Protein AF-0000000082580955 (afdb_homodimer)

Nearest PDB structures (foldseek):
  3d71-assembly1_A-2  TM=6.142E-01  e=6.926E-16  Bacillus subtilis
  3iao-assembly1_A-2  TM=6.178E-01  e=4.556E-16  Bacillus subtilis
  3q1m-assembly1_A  TM=5.881E-01  e=5.135E-16  Bacillus subtilis
  5xql-assembly1_A  TM=3.737E-01  e=2.585E-13  Pseudomonas aeruginosa
  5kax-assembly1_A  TM=7.038E-01  e=8.335E-06  Chlorobaculum tepidum TLS

Organism: NCBI:txid2716538

Radius of gyration: 32.15 Å; Cα contacts (8 Å, |Δi|>4): 919; chains: 2; bounding box: 66×90×71 Å

Foldseek 3Di:
DPFKDWLVRLCVVVVNDSVVVVVCCVLVQDNAPDADPPPRIGIHGPVCNVVVVVLCCCCVVVVQDSVLSSCVRPVVPCPPVNVVSVVVVVVVVVLVVLVVVLVVVVVVVQVVCVVVPDVPPQDWDKDKDWDAKFKWFKDFDFAWPVCCVVPDDLPDCVVVVSRDQNDQKKKFKAFLVQQDLVVLITTGGIIIGTHPDDDPPTDMDMDHTAMKIKTKDFDDSNVVSVSVVVSVVVCVVVVWAWDRMKMKMFGSDHPQDPDSRRTMIMIIIHTDDPPPDDD/DPFKDWLVRLCVVVVNDSVVVVVCCVLVQDNAPDADPPPRIGIHGPVCNVVVVVLCCCCVVVVQDSNLSSCCRVVVPCPPVNVVSVVVVVVVVVLVVLVVVLVVVLVVVQVVCVVVPDVPPQDWDKDKDWDAKFKWFKDFDFAWPVCCVVPDDLPDCVCVPSRDQNDQKKKFKAFLVQQDLVVLITTGGIIIGTHPDDDPPTDMDMDHTAMKIKTKDFDDSNVVSVSVVVSVVVCVVVVWAWDRMKMKMFGSDHPQDPDSRRTMIMIIIHTDDPPPDDD

Structure (mmCIF, N/CA/C/O backbone):
data_AF-0000000082580955-model_v1
#
loop_
_entity.id
_entity.type
_entity.pdbx_description
1 polymer 'MerR family transcriptional regulator'
#
loop_
_atom_site.group_PDB
_atom_site.id
_atom_site.type_symbol
_atom_site.label_atom_id
_atom_site.label_alt_id
_atom_site.label_comp_id
_atom_site.label_asym_id
_atom_site.label_entity_id
_atom_site.label_seq_id
_atom_site.pdbx_PDB_ins_code
_atom_site.Cartn_x
_atom_site.Cartn_y
_atom_site.Cartn_z
_atom_site.occupancy
_atom_site.B_iso_or_equiv
_atom_site.auth_seq_id
_atom_site.auth_comp_id
_atom_site.auth_asym_id
_atom_site.auth_atom_id
_atom_site.pdbx_PDB_model_num
ATOM 1 N N . MET A 1 1 ? 15.766 -35 -19.75 1 52.69 1 MET A N 1
ATOM 2 C CA . MET A 1 1 ? 15.836 -33.625 -19.219 1 52.69 1 MET A CA 1
ATOM 3 C C . MET A 1 1 ? 17.188 -33.375 -18.547 1 52.69 1 MET A C 1
ATOM 5 O O . MET A 1 1 ? 17.812 -34.312 -18.031 1 52.69 1 MET A O 1
ATOM 9 N N . LYS A 1 2 ? 17.891 -32.25 -18.953 1 64.5 2 LYS A N 1
ATOM 10 C CA . LYS A 1 2 ? 19.125 -31.844 -18.297 1 64.5 2 LYS A CA 1
ATOM 11 C C . LYS A 1 2 ? 18.969 -31.844 -16.781 1 64.5 2 LYS A C 1
ATOM 13 O O . LYS A 1 2 ? 17.953 -31.375 -16.25 1 64.5 2 LYS A O 1
ATOM 18 N N . ASP A 1 3 ? 19.844 -32.562 -16.109 1 77.88 3 ASP A N 1
ATOM 19 C CA . ASP A 1 3 ? 19.734 -32.844 -14.688 1 77.88 3 ASP A CA 1
ATOM 20 C C . ASP A 1 3 ? 20.141 -31.625 -13.852 1 77.88 3 ASP A C 1
ATOM 22 O O . ASP A 1 3 ? 19.609 -31.406 -12.766 1 77.88 3 ASP A O 1
ATOM 26 N N . LEU A 1 4 ? 21.016 -30.859 -14.516 1 89.5 4 LEU A N 1
ATOM 27 C CA . LEU A 1 4 ? 21.547 -29.75 -13.734 1 89.5 4 LEU A CA 1
ATOM 28 C C . LEU A 1 4 ? 21.578 -28.469 -14.562 1 89.5 4 LEU A C 1
ATOM 30 O O . LEU A 1 4 ? 21.875 -28.5 -15.758 1 89.5 4 LEU A O 1
ATOM 34 N N . TYR A 1 5 ? 21.297 -27.375 -14.016 1 93.5 5 TYR A N 1
ATOM 35 C CA . TYR A 1 5 ? 21.266 -26.062 -14.648 1 93.5 5 TYR A CA 1
ATOM 36 C C . TYR A 1 5 ? 22.172 -25.078 -13.898 1 93.5 5 TYR A C 1
ATOM 38 O O . TYR A 1 5 ? 22.156 -25.031 -12.664 1 93.5 5 TYR A O 1
ATOM 46 N N . THR A 1 6 ? 22.906 -24.297 -14.672 1 92.56 6 THR A N 1
ATOM 47 C CA . THR A 1 6 ? 23.734 -23.266 -14.047 1 92.56 6 THR A CA 1
ATOM 48 C C . THR A 1 6 ? 22.891 -22.047 -13.688 1 92.56 6 THR A C 1
ATOM 50 O O . THR A 1 6 ? 21.766 -21.906 -14.164 1 92.56 6 THR A O 1
ATOM 53 N N . THR A 1 7 ? 23.547 -21.172 -12.859 1 92.31 7 THR A N 1
ATOM 54 C CA . THR A 1 7 ? 22.875 -19.938 -12.477 1 92.31 7 THR A CA 1
ATOM 55 C C . THR A 1 7 ? 22.531 -19.109 -13.711 1 92.31 7 THR A C 1
ATOM 57 O O . THR A 1 7 ? 21.438 -18.531 -13.797 1 92.31 7 THR A O 1
ATOM 60 N N . GLY A 1 8 ? 23.406 -19.031 -14.656 1 92.38 8 GLY A N 1
ATOM 61 C CA . GLY A 1 8 ? 23.203 -18.281 -15.883 1 92.38 8 GLY A CA 1
ATOM 62 C C . GLY A 1 8 ? 22.062 -18.828 -16.719 1 92.38 8 GLY A C 1
ATOM 63 O O . GLY A 1 8 ? 21.25 -18.062 -17.266 1 92.38 8 GLY A O 1
ATOM 64 N N . GLU A 1 9 ? 22.031 -20.141 -16.812 1 92 9 GLU A N 1
ATOM 65 C CA . GLU A 1 9 ? 20.953 -20.781 -17.578 1 92 9 GLU A CA 1
ATOM 66 C C . GLU A 1 9 ? 19.594 -20.516 -16.953 1 92 9 GLU A C 1
ATOM 68 O O . GLU A 1 9 ? 18.625 -20.203 -17.641 1 92 9 GLU A O 1
ATOM 73 N N . ILE A 1 10 ? 19.547 -20.609 -15.656 1 91.75 10 ILE A N 1
ATOM 74 C CA . ILE A 1 10 ? 18.281 -20.359 -14.945 1 91.75 10 ILE A CA 1
ATOM 75 C C . ILE A 1 10 ? 17.859 -18.906 -15.133 1 91.75 10 ILE A C 1
ATOM 77 O O . ILE A 1 10 ? 16.688 -18.625 -15.383 1 91.75 10 ILE A O 1
ATOM 81 N N . SER A 1 11 ? 18.797 -18.031 -14.992 1 92.69 11 SER A N 1
ATOM 82 C CA . SER A 1 11 ? 18.531 -16.609 -15.172 1 92.69 11 SER A CA 1
ATOM 83 C C . SER A 1 11 ? 17.891 -16.328 -16.531 1 92.69 11 SER A C 1
ATOM 85 O O . SER A 1 11 ? 16.891 -15.609 -16.609 1 92.69 11 SER A O 1
ATOM 87 N N . LYS A 1 12 ? 18.359 -16.953 -17.484 1 90.81 12 LYS A N 1
ATOM 88 C CA . LYS A 1 12 ? 17.844 -16.766 -18.828 1 90.81 12 LYS A CA 1
ATOM 89 C C . LYS A 1 12 ? 16.469 -17.422 -19 1 90.81 12 LYS A C 1
ATOM 91 O O . LYS A 1 12 ? 15.547 -16.812 -19.531 1 90.81 12 LYS A O 1
ATOM 96 N N . LEU A 1 13 ? 16.359 -18.609 -18.5 1 87.75 13 LEU A N 1
ATOM 97 C CA . LEU A 1 13 ? 15.148 -19.406 -18.688 1 87.75 13 LEU A CA 1
ATOM 98 C C . LEU A 1 13 ? 13.977 -18.797 -17.922 1 87.75 13 LEU A C 1
ATOM 100 O O . LEU A 1 13 ? 12.844 -18.781 -18.422 1 87.75 13 LEU A O 1
ATOM 104 N N . MET A 1 14 ? 14.242 -18.297 -16.734 1 88.88 14 MET A N 1
ATOM 105 C CA . MET A 1 14 ? 13.156 -17.828 -15.867 1 88.88 14 MET A CA 1
ATOM 106 C C . MET A 1 14 ? 13.117 -16.312 -15.805 1 88.88 14 MET A C 1
ATOM 108 O O . MET A 1 14 ? 12.258 -15.734 -15.133 1 88.88 14 MET A O 1
ATOM 112 N N . ASN A 1 15 ? 14.031 -15.672 -16.438 1 87.88 15 ASN A N 1
ATOM 113 C CA . ASN A 1 15 ? 14.109 -14.211 -16.422 1 87.88 15 ASN A CA 1
ATOM 114 C C . ASN A 1 15 ? 14.227 -13.672 -15 1 87.88 15 ASN A C 1
ATOM 116 O O . ASN A 1 15 ? 13.461 -12.797 -14.594 1 87.88 15 ASN A O 1
ATOM 120 N N . ILE A 1 16 ? 15.133 -14.258 -14.305 1 89.88 16 ILE A N 1
ATOM 121 C CA . ILE A 1 16 ? 15.445 -13.82 -12.953 1 89.88 16 ILE A CA 1
ATOM 122 C C . ILE A 1 16 ? 16.906 -13.375 -12.875 1 89.88 16 ILE A C 1
ATOM 124 O O . ILE A 1 16 ? 17.797 -14.039 -13.414 1 89.88 16 ILE A O 1
ATOM 128 N N . PRO A 1 17 ? 17.125 -12.297 -12.297 1 92.88 17 PRO A N 1
ATOM 129 C CA . PRO A 1 17 ? 18.516 -11.836 -12.203 1 92.88 17 PRO A CA 1
ATOM 130 C C . PRO A 1 17 ? 19.406 -12.805 -11.43 1 92.88 17 PRO A C 1
ATOM 132 O O . PRO A 1 17 ? 18.969 -13.398 -10.445 1 92.88 17 PRO A O 1
ATOM 135 N N . ILE A 1 18 ? 20.641 -12.906 -11.891 1 93.69 18 ILE A N 1
ATOM 136 C CA . ILE A 1 18 ? 21.641 -13.75 -11.242 1 93.69 18 ILE A CA 1
ATOM 137 C C . ILE A 1 18 ? 21.797 -13.344 -9.781 1 93.69 18 ILE A C 1
ATOM 139 O O . ILE A 1 18 ? 21.922 -14.203 -8.898 1 93.69 18 ILE A O 1
ATOM 143 N N . LYS A 1 19 ? 21.75 -12.07 -9.547 1 93.88 19 LYS A N 1
ATOM 144 C CA . LYS A 1 19 ? 21.906 -11.531 -8.203 1 93.88 19 LYS A CA 1
ATOM 145 C C . LYS A 1 19 ? 20.844 -12.078 -7.254 1 93.88 19 LYS A C 1
ATOM 147 O O . LYS A 1 19 ? 21.125 -12.328 -6.078 1 93.88 19 LYS A O 1
ATOM 152 N N . ALA A 1 20 ? 19.672 -12.297 -7.73 1 94.19 20 ALA A N 1
ATOM 153 C CA . ALA A 1 20 ? 18.594 -12.828 -6.918 1 94.19 20 ALA A CA 1
ATOM 154 C C . ALA A 1 20 ? 18.875 -14.266 -6.484 1 94.19 20 ALA A C 1
ATOM 156 O O . ALA A 1 20 ? 18.688 -14.617 -5.316 1 94.19 20 ALA A O 1
ATOM 157 N N . LEU A 1 21 ? 19.344 -15.109 -7.41 1 94.12 21 LEU A N 1
ATOM 158 C CA . LEU A 1 21 ? 19.672 -16.5 -7.109 1 94.12 21 LEU A CA 1
ATOM 159 C C . LEU A 1 21 ? 20.781 -16.594 -6.074 1 94.12 21 LEU A C 1
ATOM 161 O O . LEU A 1 21 ? 20.734 -17.422 -5.172 1 94.12 21 LEU A O 1
ATOM 165 N N . ARG A 1 22 ? 21.719 -15.664 -6.223 1 92.69 22 ARG A N 1
ATOM 166 C CA . ARG A 1 22 ? 22.828 -15.617 -5.262 1 92.69 22 ARG A CA 1
ATOM 167 C C . ARG A 1 22 ? 22.328 -15.195 -3.885 1 92.69 22 ARG A C 1
ATOM 169 O O . ARG A 1 22 ? 22.781 -15.719 -2.867 1 92.69 22 ARG A O 1
ATOM 176 N N . LEU A 1 23 ? 21.484 -14.273 -3.92 1 95.25 23 LEU A N 1
ATOM 177 C CA . LEU A 1 23 ? 20.906 -13.812 -2.666 1 95.25 23 LEU A CA 1
ATOM 178 C C . LEU A 1 23 ? 20.141 -14.938 -1.975 1 95.25 23 LEU A C 1
ATOM 180 O O . LEU A 1 23 ? 20.266 -15.117 -0.761 1 95.25 23 LEU A O 1
ATOM 184 N N . TYR A 1 24 ? 19.328 -15.688 -2.773 1 94.88 24 TYR A N 1
ATOM 185 C CA . TYR A 1 24 ? 18.594 -16.812 -2.207 1 94.88 24 TYR A CA 1
ATOM 186 C C . TYR A 1 24 ? 19.531 -17.797 -1.541 1 94.88 24 TYR A C 1
ATOM 188 O O . TYR A 1 24 ? 19.25 -18.312 -0.457 1 94.88 24 TYR A O 1
ATOM 196 N N . ASP A 1 25 ? 20.625 -18.078 -2.193 1 93.5 25 ASP A N 1
ATOM 197 C CA . ASP A 1 25 ? 21.641 -19 -1.68 1 93.5 25 ASP A CA 1
ATOM 198 C C . ASP A 1 25 ? 22.281 -18.453 -0.409 1 93.5 25 ASP A C 1
ATOM 200 O O . ASP A 1 25 ? 22.359 -19.141 0.605 1 93.5 25 ASP A O 1
ATOM 204 N N . SER A 1 26 ? 22.719 -17.156 -0.408 1 94.31 26 SER A N 1
ATOM 205 C CA . SER A 1 26 ? 23.406 -16.531 0.712 1 94.31 26 SER A CA 1
ATOM 206 C C . SER A 1 26 ? 22.516 -16.469 1.946 1 94.31 26 SER A C 1
ATOM 208 O O . SER A 1 26 ? 22.984 -16.609 3.074 1 94.31 26 SER A O 1
ATOM 210 N N . MET A 1 27 ? 21.219 -16.359 1.734 1 94.5 27 MET A N 1
ATOM 211 C CA . MET A 1 27 ? 20.281 -16.234 2.842 1 94.5 27 MET A CA 1
ATOM 212 C C . MET A 1 27 ? 19.812 -17.609 3.305 1 94.5 27 MET A C 1
ATOM 214 O O . MET A 1 27 ? 19.078 -17.719 4.293 1 94.5 27 MET A O 1
ATOM 218 N N . GLY A 1 28 ? 20.141 -18.594 2.5 1 92.56 28 GLY A N 1
ATOM 219 C CA . GLY A 1 28 ? 19.766 -19.953 2.863 1 92.56 28 GLY A CA 1
ATOM 220 C C . GLY A 1 28 ? 18.328 -20.297 2.494 1 92.56 28 GLY A C 1
ATOM 221 O O . GLY A 1 28 ? 17.766 -21.234 3.035 1 92.56 28 GLY A O 1
ATOM 222 N N . ILE A 1 29 ? 17.688 -19.531 1.681 1 93.06 29 ILE A N 1
ATOM 223 C CA . ILE A 1 29 ? 16.328 -19.781 1.224 1 93.06 29 ILE A CA 1
ATOM 224 C C . ILE A 1 29 ? 16.328 -20.953 0.239 1 93.06 29 ILE A C 1
ATOM 226 O O . ILE A 1 29 ? 15.477 -21.844 0.333 1 93.06 29 ILE A O 1
ATOM 230 N N . LEU A 1 30 ? 17.25 -21 -0.749 1 93.5 30 LEU A N 1
ATOM 231 C CA . LEU A 1 30 ? 17.438 -22.047 -1.753 1 93.5 30 LEU A CA 1
ATOM 232 C C . LEU A 1 30 ? 18.906 -22.281 -2.035 1 93.5 30 LEU A C 1
ATOM 234 O O . LEU A 1 30 ? 19.578 -21.438 -2.629 1 93.5 30 LEU A O 1
ATOM 238 N N . LYS A 1 31 ? 19.375 -23.375 -1.614 1 92.94 31 LYS A N 1
ATOM 239 C CA . LYS A 1 31 ? 20.766 -23.75 -1.858 1 92.94 31 LYS A CA 1
ATOM 240 C C . LYS A 1 31 ? 20.906 -24.484 -3.184 1 92.94 31 LYS A C 1
ATOM 242 O O . LYS A 1 31 ? 20.062 -25.312 -3.535 1 92.94 31 LYS A O 1
ATOM 247 N N . PRO A 1 32 ? 22.016 -24.141 -3.857 1 93.44 32 PRO A N 1
ATOM 248 C CA . PRO A 1 32 ? 22.25 -24.938 -5.062 1 93.44 32 PRO A CA 1
ATOM 249 C C . PRO A 1 32 ? 22.453 -26.422 -4.762 1 93.44 32 PRO A C 1
ATOM 251 O O . PRO A 1 32 ? 22.891 -26.781 -3.666 1 93.44 32 PRO A O 1
ATOM 254 N N . PHE A 1 33 ? 22.016 -27.219 -5.676 1 91.56 33 PHE A N 1
ATOM 255 C CA . PHE A 1 33 ? 22.172 -28.672 -5.531 1 91.56 33 PHE A CA 1
ATOM 256 C C . PHE A 1 33 ? 23.641 -29.047 -5.449 1 91.56 33 PHE A C 1
ATOM 258 O O . PHE A 1 33 ? 24.016 -29.938 -4.684 1 91.56 33 PHE A O 1
ATOM 265 N N . HIS A 1 34 ? 24.422 -28.328 -6.324 1 90.5 34 HIS A N 1
ATOM 266 C CA . HIS A 1 34 ? 25.844 -28.641 -6.395 1 90.5 34 HIS A CA 1
ATOM 267 C C . HIS A 1 34 ? 26.672 -27.391 -6.695 1 90.5 34 HIS A C 1
ATOM 269 O O . HIS A 1 34 ? 26.234 -26.531 -7.473 1 90.5 34 HIS A O 1
ATOM 275 N N . ILE A 1 35 ? 27.781 -27.25 -6.027 1 89.44 35 ILE A N 1
ATOM 276 C CA . ILE A 1 35 ? 28.734 -26.203 -6.332 1 89.44 35 ILE A CA 1
ATOM 277 C C . ILE A 1 35 ? 30.062 -26.828 -6.77 1 89.44 35 ILE A C 1
ATOM 279 O O . ILE A 1 35 ? 30.656 -27.625 -6.027 1 89.44 35 ILE A O 1
ATOM 283 N N . ASP A 1 36 ? 30.406 -26.422 -7.926 1 89.12 36 ASP A N 1
ATOM 284 C CA . ASP A 1 36 ? 31.656 -26.969 -8.422 1 89.12 36 ASP A CA 1
ATOM 285 C C . ASP A 1 36 ? 32.844 -26.516 -7.566 1 89.12 36 ASP A C 1
ATOM 287 O O . ASP A 1 36 ? 33 -25.312 -7.301 1 89.12 36 ASP A O 1
ATOM 291 N N . GLU A 1 37 ? 33.625 -27.422 -7.164 1 88.31 37 GLU A N 1
ATOM 292 C CA . GLU A 1 37 ? 34.719 -27.125 -6.25 1 88.31 37 GLU A CA 1
ATOM 293 C C . GLU A 1 37 ? 35.781 -26.297 -6.941 1 88.31 37 GLU A C 1
ATOM 295 O O . GLU A 1 37 ? 36.5 -25.5 -6.297 1 88.31 37 GLU A O 1
ATOM 300 N N . ASN A 1 38 ? 35.938 -26.484 -8.234 1 88.31 38 ASN A N 1
ATOM 301 C CA . ASN A 1 38 ? 37 -25.812 -8.977 1 88.31 38 ASN A CA 1
ATOM 302 C C . ASN A 1 38 ? 36.531 -24.453 -9.492 1 88.31 38 ASN A C 1
ATOM 304 O O . ASN A 1 38 ? 37.219 -23.438 -9.289 1 88.31 38 ASN A O 1
ATOM 308 N N . THR A 1 39 ? 35.344 -24.375 -10.062 1 87.12 39 THR A N 1
ATOM 309 C CA . THR A 1 39 ? 34.875 -23.172 -10.734 1 87.12 39 THR A CA 1
ATOM 310 C C . THR A 1 39 ? 33.938 -22.375 -9.82 1 87.12 39 THR A C 1
ATOM 312 O O . THR A 1 39 ? 33.688 -21.203 -10.078 1 87.12 39 THR A O 1
ATOM 315 N N . HIS A 1 40 ? 33.469 -23 -8.797 1 85.75 40 HIS A N 1
ATOM 316 C CA . HIS A 1 40 ? 32.562 -22.406 -7.84 1 85.75 40 HIS A CA 1
ATOM 317 C C . HIS A 1 40 ? 31.219 -22.094 -8.492 1 85.75 40 HIS A C 1
ATOM 319 O O . HIS A 1 40 ? 30.438 -21.297 -7.961 1 85.75 40 HIS A O 1
ATOM 325 N N . TYR A 1 41 ? 31.094 -22.797 -9.641 1 87.62 41 TYR A N 1
ATOM 326 C CA . TYR A 1 41 ? 29.812 -22.625 -10.305 1 87.62 41 TYR A CA 1
ATOM 327 C C . TYR A 1 41 ? 28.703 -23.328 -9.539 1 87.62 41 TYR A C 1
ATOM 329 O O . TYR A 1 41 ? 28.891 -24.438 -9.047 1 87.62 41 TYR A O 1
ATOM 337 N N . ARG A 1 42 ? 27.547 -22.672 -9.391 1 90.31 42 ARG A N 1
ATOM 338 C CA . ARG A 1 42 ? 26.359 -23.25 -8.742 1 90.31 42 ARG A CA 1
ATOM 339 C C . ARG A 1 42 ? 25.484 -23.969 -9.758 1 90.31 42 ARG A C 1
ATOM 341 O O . ARG A 1 42 ? 25.25 -23.469 -10.859 1 90.31 42 ARG A O 1
ATOM 348 N N . TYR A 1 43 ? 25.062 -25.156 -9.367 1 92.69 43 TYR A N 1
ATOM 349 C CA . TYR A 1 43 ? 24.172 -25.953 -10.203 1 92.69 43 TYR A CA 1
ATOM 350 C C . TYR A 1 43 ? 22.859 -26.25 -9.477 1 92.69 43 TYR A C 1
ATOM 352 O O . TYR A 1 43 ? 22.859 -26.578 -8.289 1 92.69 43 TYR A O 1
ATOM 360 N N . TYR A 1 44 ? 21.719 -26.109 -10.219 1 93.31 44 TYR A N 1
ATOM 361 C CA . TYR A 1 44 ? 20.391 -26.359 -9.688 1 93.31 44 TYR A CA 1
ATOM 362 C C . TYR A 1 44 ? 19.703 -27.484 -10.461 1 93.31 44 TYR A C 1
ATOM 364 O O . TYR A 1 44 ? 19.969 -27.688 -11.648 1 93.31 44 TYR A O 1
ATOM 372 N N . THR A 1 45 ? 18.906 -28.188 -9.734 1 91.75 45 THR A N 1
ATOM 373 C CA . THR A 1 45 ? 18.141 -29.266 -10.359 1 91.75 45 THR A CA 1
ATOM 374 C C . THR A 1 45 ? 16.828 -28.734 -10.93 1 91.75 45 THR A C 1
ATOM 376 O O . THR A 1 45 ? 16.422 -27.609 -10.625 1 91.75 45 THR A O 1
ATOM 379 N N . TYR A 1 46 ? 16.188 -29.484 -11.703 1 89.94 46 TYR A N 1
ATOM 380 C CA . TYR A 1 46 ? 14.891 -29.156 -12.281 1 89.94 46 TYR A CA 1
ATOM 381 C C . TYR A 1 46 ? 13.859 -28.891 -11.188 1 89.94 46 TYR A C 1
ATOM 383 O O . TYR A 1 46 ? 13.062 -27.953 -11.297 1 89.94 46 TYR A O 1
ATOM 391 N N . ASN A 1 47 ? 13.977 -29.641 -10.156 1 88.06 47 ASN A N 1
ATOM 392 C CA . ASN A 1 47 ? 13 -29.531 -9.086 1 88.06 47 ASN A CA 1
ATOM 393 C C . ASN A 1 47 ? 13.086 -28.172 -8.383 1 88.06 47 ASN A C 1
ATOM 395 O O . ASN A 1 47 ? 12.109 -27.703 -7.793 1 88.06 47 ASN A O 1
ATOM 399 N N . GLN A 1 48 ? 14.211 -27.578 -8.508 1 91.75 48 GLN A N 1
ATOM 40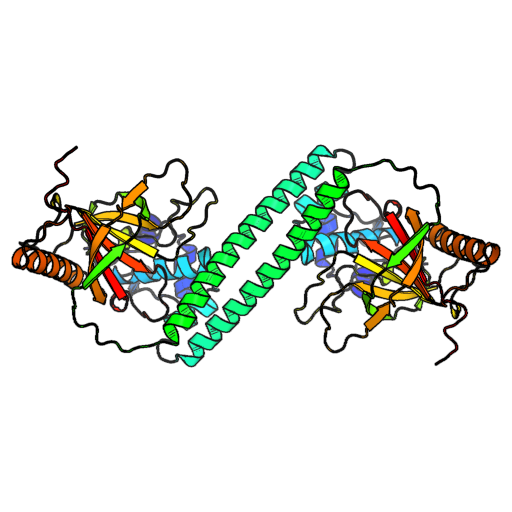0 C CA . GLN A 1 48 ? 14.406 -26.328 -7.789 1 91.75 48 GLN A CA 1
ATOM 401 C C . GLN A 1 48 ? 13.773 -25.156 -8.531 1 91.75 48 GLN A C 1
ATOM 403 O O . GLN A 1 48 ? 13.602 -24.078 -7.969 1 91.75 48 GLN A O 1
ATOM 408 N N . PHE A 1 49 ? 13.398 -25.344 -9.852 1 91.56 49 PHE A N 1
ATOM 409 C CA . PHE A 1 49 ? 12.711 -24.312 -10.609 1 91.56 49 PHE A CA 1
ATOM 410 C C . PHE A 1 49 ? 11.398 -23.922 -9.93 1 91.56 49 PHE A C 1
ATOM 412 O O . PHE A 1 49 ? 11.047 -22.75 -9.875 1 91.56 49 PHE A O 1
ATOM 419 N N . PHE A 1 50 ? 10.781 -24.953 -9.414 1 91 50 PHE A N 1
ATOM 420 C CA . PHE A 1 50 ? 9.523 -24.734 -8.711 1 91 50 PHE A CA 1
ATOM 421 C C . PHE A 1 50 ? 9.727 -23.766 -7.539 1 91 50 PHE A C 1
ATOM 423 O O . PHE A 1 50 ? 8.969 -22.812 -7.379 1 91 50 PHE A O 1
ATOM 430 N N . TYR A 1 51 ? 10.773 -23.984 -6.801 1 91.69 51 TYR A N 1
ATOM 431 C CA . TYR A 1 51 ? 11.031 -23.188 -5.613 1 91.69 51 TYR A CA 1
ATOM 432 C C . TYR A 1 51 ? 11.383 -21.75 -5.992 1 91.69 51 TYR A C 1
ATOM 434 O O . TYR A 1 51 ? 10.938 -20.797 -5.336 1 91.69 51 TYR A O 1
ATOM 442 N N . ILE A 1 52 ? 12.172 -21.641 -6.996 1 93.31 52 ILE A N 1
ATOM 443 C CA . ILE A 1 52 ? 12.562 -20.312 -7.445 1 93.31 52 ILE A CA 1
ATOM 444 C C . ILE A 1 52 ? 11.328 -19.516 -7.848 1 93.31 52 ILE A C 1
ATOM 446 O O . ILE A 1 52 ? 11.172 -18.359 -7.457 1 93.31 52 ILE A O 1
ATOM 450 N N . ASP A 1 53 ? 10.484 -20.156 -8.609 1 92.44 53 ASP A N 1
ATOM 451 C CA . ASP A 1 53 ? 9.242 -19.531 -9.047 1 92.44 53 ASP A CA 1
ATOM 452 C C . ASP A 1 53 ? 8.375 -19.125 -7.859 1 92.44 53 ASP A C 1
ATOM 454 O O . ASP A 1 53 ? 7.84 -18.016 -7.812 1 92.44 53 ASP A O 1
ATOM 458 N N . LEU A 1 54 ? 8.242 -20 -6.934 1 91.69 54 LEU A N 1
ATOM 459 C CA . LEU A 1 54 ? 7.43 -19.781 -5.742 1 91.69 54 LEU A CA 1
ATOM 460 C C . LEU A 1 54 ? 7.984 -18.625 -4.918 1 91.69 54 LEU A C 1
ATOM 462 O O . LEU A 1 54 ? 7.23 -17.75 -4.484 1 91.69 54 LEU A O 1
ATOM 466 N N . ILE A 1 55 ? 9.289 -18.625 -4.723 1 93.12 55 ILE A N 1
ATOM 467 C CA . ILE A 1 55 ? 9.953 -17.578 -3.965 1 93.12 55 ILE A CA 1
ATOM 468 C C . ILE A 1 55 ? 9.688 -16.219 -4.625 1 93.12 55 ILE A C 1
ATOM 470 O O . ILE A 1 55 ? 9.32 -15.258 -3.953 1 93.12 55 ILE A O 1
ATOM 474 N N . ARG A 1 56 ? 9.883 -16.172 -5.902 1 91.44 56 ARG A N 1
ATOM 475 C CA . ARG A 1 56 ? 9.672 -14.938 -6.648 1 91.44 56 ARG A CA 1
ATOM 476 C C . ARG A 1 56 ? 8.234 -14.445 -6.508 1 91.44 56 ARG A C 1
ATOM 478 O O . ARG A 1 56 ? 8 -13.258 -6.281 1 91.44 56 ARG A O 1
ATOM 485 N N . TYR A 1 57 ? 7.305 -15.328 -6.625 1 90.88 57 TYR A N 1
ATOM 486 C CA . TYR A 1 57 ? 5.891 -14.969 -6.523 1 90.88 57 TYR A CA 1
ATOM 487 C C . TYR A 1 57 ? 5.566 -14.422 -5.141 1 90.88 57 TYR A C 1
ATOM 489 O O . TYR A 1 57 ? 4.93 -13.375 -5.016 1 90.88 57 TYR A O 1
ATOM 497 N N . MET A 1 58 ? 5.984 -15.133 -4.137 1 90 58 MET A N 1
ATOM 498 C CA . MET A 1 58 ? 5.719 -14.711 -2.764 1 90 58 MET A CA 1
ATOM 499 C C . MET A 1 58 ? 6.32 -13.336 -2.488 1 90 58 MET A C 1
ATOM 501 O O . MET A 1 58 ? 5.676 -12.484 -1.876 1 90 58 MET A O 1
ATOM 505 N N . ASN A 1 59 ? 7.488 -13.18 -2.992 1 90.88 59 ASN A N 1
ATOM 506 C CA . ASN A 1 59 ? 8.203 -11.938 -2.709 1 90.88 59 ASN A CA 1
ATOM 507 C C . ASN A 1 59 ? 7.668 -10.781 -3.543 1 90.88 59 ASN A C 1
ATOM 509 O O . ASN A 1 59 ? 7.352 -9.719 -3.006 1 90.88 59 ASN A O 1
ATOM 513 N N . LYS A 1 60 ? 7.496 -10.938 -4.816 1 88.44 60 LYS A N 1
ATOM 514 C CA . LYS A 1 60 ? 7.199 -9.844 -5.73 1 88.44 60 LYS A CA 1
ATOM 515 C C . LYS A 1 60 ? 5.695 -9.57 -5.793 1 88.44 60 LYS A C 1
ATOM 517 O O . LYS A 1 60 ? 5.273 -8.414 -5.887 1 88.44 60 LYS A O 1
ATOM 522 N N . SER A 1 61 ? 4.898 -10.617 -5.734 1 87.69 61 SER A N 1
ATOM 523 C CA . SER A 1 61 ? 3.459 -10.453 -5.902 1 87.69 61 SER A CA 1
ATOM 524 C C . SER A 1 61 ? 2.754 -10.359 -4.551 1 87.69 61 SER A C 1
ATOM 526 O O . SER A 1 61 ? 1.851 -9.539 -4.371 1 87.69 61 SER A O 1
ATOM 528 N N . LEU A 1 62 ? 3.209 -11.18 -3.648 1 88.44 62 LEU A N 1
ATOM 529 C CA . LEU A 1 62 ? 2.531 -11.219 -2.357 1 88.44 62 LEU A CA 1
ATOM 530 C C . LEU A 1 62 ? 3.248 -10.336 -1.342 1 88.44 62 LEU A C 1
ATOM 532 O O . LEU A 1 62 ? 2.74 -10.109 -0.24 1 88.44 62 LEU A O 1
ATOM 536 N N . LYS A 1 63 ? 4.398 -9.828 -1.635 1 90.88 63 LYS A N 1
ATOM 537 C CA . LYS A 1 63 ? 5.164 -8.859 -0.856 1 90.88 63 LYS A CA 1
ATOM 538 C C . LYS A 1 63 ? 5.637 -9.469 0.463 1 90.88 63 LYS A C 1
ATOM 540 O O . LYS A 1 63 ? 5.734 -8.766 1.474 1 90.88 63 LYS A O 1
ATOM 545 N N . VAL A 1 64 ? 5.848 -10.734 0.403 1 89.12 64 VAL A N 1
ATOM 546 C CA . VAL A 1 64 ? 6.426 -11.398 1.564 1 89.12 64 VAL A CA 1
ATOM 547 C C . VAL A 1 64 ? 7.938 -11.203 1.575 1 89.12 64 VAL A C 1
ATOM 549 O O . VAL A 1 64 ? 8.594 -11.328 0.536 1 89.12 64 VAL A O 1
ATOM 552 N N . THR A 1 65 ? 8.469 -10.875 2.709 1 90.38 65 THR A N 1
ATOM 553 C CA . THR A 1 65 ? 9.906 -10.633 2.787 1 90.38 65 THR A CA 1
ATOM 554 C C . THR A 1 65 ? 10.68 -11.938 2.598 1 90.38 65 THR A C 1
ATOM 556 O O . THR A 1 65 ? 10.164 -13.023 2.893 1 90.38 65 THR A O 1
ATOM 559 N N . LEU A 1 66 ? 11.906 -11.828 2.141 1 92.81 66 LEU A N 1
ATOM 560 C CA . LEU A 1 66 ? 12.742 -13 1.934 1 92.81 66 LEU A CA 1
ATOM 561 C C . LEU A 1 66 ? 13 -13.727 3.252 1 92.81 66 LEU A C 1
ATOM 563 O O . LEU A 1 66 ? 13.094 -14.953 3.283 1 92.81 66 LEU A O 1
ATOM 567 N N . GLU A 1 67 ? 13.094 -12.969 4.359 1 89 67 GLU A N 1
ATOM 568 C CA . GLU A 1 67 ? 13.273 -13.57 5.68 1 89 67 GLU A CA 1
ATOM 569 C C . GLU A 1 67 ? 12.086 -14.445 6.051 1 89 67 GLU A C 1
ATOM 571 O O . GLU A 1 67 ? 12.258 -15.57 6.52 1 89 67 GLU A O 1
ATOM 576 N N . ASP A 1 68 ? 10.93 -13.977 5.809 1 85.94 68 ASP A N 1
ATOM 577 C CA . ASP A 1 68 ? 9.719 -14.734 6.109 1 85.94 68 ASP A CA 1
ATOM 578 C C . ASP A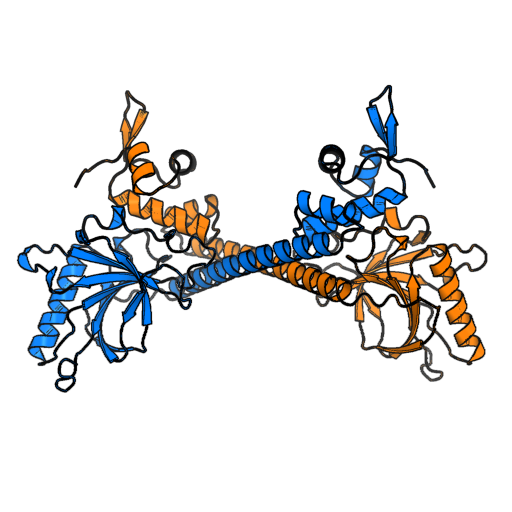 1 68 ? 9.578 -15.938 5.18 1 85.94 68 ASP A C 1
ATOM 580 O O . ASP A 1 68 ? 9.109 -17 5.598 1 85.94 68 ASP A O 1
ATOM 584 N N . ILE A 1 69 ? 9.938 -15.789 3.881 1 90.62 69 ILE A N 1
ATOM 585 C CA . ILE A 1 69 ? 9.867 -16.875 2.91 1 90.62 69 ILE A CA 1
ATOM 586 C C . ILE A 1 69 ? 10.781 -18.016 3.35 1 90.62 69 ILE A C 1
ATOM 588 O O . ILE A 1 69 ? 10.414 -19.188 3.254 1 90.62 69 ILE A O 1
ATOM 592 N N . LYS A 1 70 ? 11.953 -17.641 3.826 1 89.06 70 LYS A N 1
ATOM 593 C CA . LYS A 1 70 ? 12.883 -18.641 4.344 1 89.06 70 LYS A CA 1
ATOM 594 C C . LYS A 1 70 ? 12.242 -19.453 5.457 1 89.06 70 LYS A C 1
ATOM 596 O O . LYS A 1 70 ? 12.344 -20.688 5.469 1 89.06 70 LYS A O 1
ATOM 601 N N . LEU A 1 71 ? 11.594 -18.797 6.293 1 82.75 71 LEU A N 1
ATOM 602 C CA . LEU A 1 71 ? 10.922 -19.469 7.398 1 82.75 71 LEU A CA 1
ATOM 603 C C . LEU A 1 71 ? 9.805 -20.375 6.887 1 82.75 71 LEU A C 1
ATOM 605 O O . LEU A 1 71 ? 9.625 -21.5 7.375 1 82.75 71 LEU A O 1
ATOM 609 N N . MET A 1 72 ? 9.055 -19.922 5.902 1 82.5 72 MET A N 1
ATOM 610 C CA . MET A 1 72 ? 7.918 -20.656 5.348 1 82.5 72 MET A CA 1
ATOM 611 C C . MET A 1 72 ? 8.383 -21.922 4.641 1 82.5 72 MET A C 1
ATOM 613 O O . MET A 1 72 ? 7.719 -22.969 4.723 1 82.5 72 MET A O 1
ATOM 617 N N . LEU A 1 73 ? 9.43 -21.766 3.98 1 82.81 73 LEU A N 1
ATOM 618 C CA . LEU A 1 73 ? 9.898 -22.906 3.182 1 82.81 73 LEU A CA 1
ATOM 619 C C . LEU A 1 73 ? 10.664 -23.906 4.043 1 82.81 73 LEU A C 1
ATOM 621 O O . LEU A 1 73 ? 10.68 -25.094 3.746 1 82.81 73 LEU A O 1
ATOM 625 N N . ASN A 1 74 ? 11.328 -23.391 5.109 1 75.88 74 ASN A N 1
ATOM 626 C CA . ASN A 1 74 ? 12.164 -24.281 5.918 1 75.88 74 ASN A CA 1
ATOM 627 C C . ASN A 1 74 ? 11.43 -24.766 7.16 1 75.88 74 ASN A C 1
ATOM 629 O O . ASN A 1 74 ? 11.867 -25.719 7.812 1 75.88 74 ASN A O 1
ATOM 633 N N . SER A 1 75 ? 10.453 -23.969 7.641 1 64.62 75 SER A N 1
ATOM 634 C CA . SER A 1 75 ? 9.82 -24.281 8.914 1 64.62 75 SER A CA 1
ATOM 635 C C . SER A 1 75 ? 8.68 -25.281 8.734 1 64.62 75 SER A C 1
ATOM 637 O O . SER A 1 75 ? 7.629 -25.156 9.367 1 64.62 75 SER A O 1
ATOM 639 N N . SER A 1 76 ? 8.758 -26.203 7.82 1 58.19 76 SER A N 1
ATOM 640 C CA . SER A 1 76 ? 7.688 -27.094 7.414 1 58.19 76 SER A CA 1
ATOM 641 C C . SER A 1 76 ? 7.02 -27.75 8.625 1 58.19 76 SER A C 1
ATOM 643 O O . SER A 1 76 ? 5.809 -27.969 8.633 1 58.19 76 SER A O 1
ATOM 645 N N . ASP A 1 77 ? 7.738 -27.859 9.805 1 63.28 77 ASP A N 1
ATOM 646 C CA . ASP A 1 77 ? 7.129 -28.703 10.828 1 63.28 77 ASP A CA 1
ATOM 647 C C . ASP A 1 77 ? 6.57 -27.859 11.977 1 63.28 77 ASP A C 1
ATOM 649 O O . ASP A 1 77 ? 5.941 -28.391 12.891 1 63.28 77 ASP A O 1
ATOM 653 N N . ASP A 1 78 ? 6.605 -26.688 11.766 1 72.31 78 ASP A N 1
ATOM 654 C CA . ASP A 1 78 ? 6.113 -25.875 12.875 1 72.31 78 ASP A CA 1
ATOM 655 C C . ASP A 1 78 ? 4.984 -24.953 12.422 1 72.31 78 ASP A C 1
ATOM 657 O O . ASP A 1 78 ? 5.195 -23.75 12.219 1 72.31 78 ASP A O 1
ATOM 661 N N . TYR A 1 79 ? 3.865 -25.578 12.375 1 72.19 79 TYR A N 1
ATOM 662 C CA . TYR A 1 79 ? 2.641 -24.938 11.914 1 72.19 79 TYR A CA 1
ATOM 663 C C . TYR A 1 79 ? 2.379 -23.641 12.672 1 72.19 79 TYR A C 1
ATOM 665 O O . TYR A 1 79 ? 1.987 -22.641 12.078 1 72.19 79 TYR A O 1
ATOM 673 N N . GLU A 1 80 ? 2.627 -23.688 13.844 1 78.12 80 GLU A N 1
ATOM 674 C CA . GLU A 1 80 ? 2.352 -22.516 14.688 1 78.12 80 GLU A CA 1
ATOM 675 C C . GLU A 1 80 ? 3.254 -21.344 14.32 1 78.12 80 GLU A C 1
ATOM 677 O O . GLU A 1 80 ? 2.801 -20.203 14.273 1 78.12 80 GLU A O 1
ATOM 682 N N . THR A 1 81 ? 4.414 -21.719 14.07 1 79.44 81 THR A N 1
ATOM 683 C CA . THR A 1 81 ? 5.371 -20.688 13.695 1 79.44 81 THR A CA 1
ATOM 684 C C . THR A 1 81 ? 5.016 -20.078 12.344 1 79.44 81 THR A C 1
ATOM 686 O O . THR A 1 81 ? 5.102 -18.859 12.156 1 79.44 81 THR A O 1
ATOM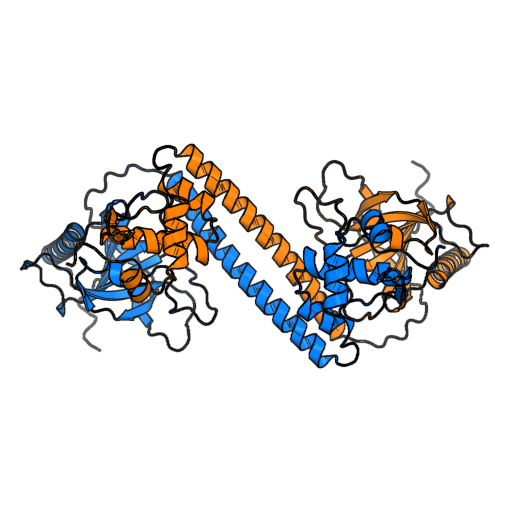 689 N N . LEU A 1 82 ? 4.559 -20.906 11.477 1 79.38 82 LEU A N 1
ATOM 690 C CA . LEU A 1 82 ? 4.16 -20.453 10.148 1 79.38 82 LEU A CA 1
ATOM 691 C C . LEU A 1 82 ? 2.947 -19.531 10.227 1 79.38 82 LEU A C 1
ATOM 693 O O . LEU A 1 82 ? 2.926 -18.484 9.594 1 79.38 82 LEU A O 1
ATOM 697 N N . LEU A 1 83 ? 2.064 -19.969 11.055 1 83.12 83 LEU A N 1
ATOM 698 C CA . LEU A 1 83 ? 0.858 -19.172 11.227 1 83.12 83 LEU A CA 1
ATOM 699 C C . LEU A 1 83 ? 1.19 -17.812 11.82 1 83.12 83 LEU A C 1
ATOM 701 O O . LEU A 1 83 ? 0.636 -16.781 11.398 1 83.12 83 LEU A O 1
ATOM 705 N N . ALA A 1 84 ? 2.055 -17.812 12.719 1 83.81 84 ALA A N 1
ATOM 706 C CA . ALA A 1 84 ? 2.443 -16.562 13.367 1 83.81 84 ALA A CA 1
ATOM 707 C C . ALA A 1 84 ? 3.117 -15.609 12.375 1 83.81 84 ALA A C 1
ATOM 709 O O . ALA A 1 84 ? 2.826 -14.414 12.352 1 83.81 84 ALA A O 1
ATOM 710 N N . CYS A 1 85 ? 3.943 -16.188 11.555 1 83.31 85 CYS A N 1
ATOM 711 C CA . CYS A 1 85 ? 4.668 -15.398 10.562 1 83.31 85 CYS A CA 1
ATOM 712 C C . CYS A 1 85 ? 3.709 -14.789 9.547 1 83.31 85 CYS A C 1
ATOM 714 O O . CYS A 1 85 ? 3.799 -13.602 9.234 1 83.31 85 CYS A O 1
ATOM 716 N N . LEU A 1 86 ? 2.797 -15.523 9.109 1 83.62 86 LEU A N 1
ATOM 717 C CA . LEU A 1 86 ? 1.863 -15.07 8.086 1 83.62 86 LEU A CA 1
ATOM 718 C C . LEU A 1 86 ? 0.887 -14.047 8.664 1 83.62 86 LEU A C 1
ATOM 720 O O . LEU A 1 86 ? 0.494 -13.102 7.973 1 83.62 86 LEU A O 1
ATOM 724 N N . SER A 1 87 ? 0.554 -14.312 9.898 1 87.06 87 SER A N 1
ATOM 725 C CA . SER A 1 87 ? -0.333 -13.359 10.555 1 87.06 87 SER A CA 1
ATOM 726 C C . SER A 1 87 ? 0.342 -12 10.727 1 87.06 87 SER A C 1
ATOM 728 O O . SER A 1 87 ? -0.288 -10.961 10.531 1 87.06 87 SER A O 1
ATOM 730 N N . LYS A 1 88 ? 1.544 -12.117 11.086 1 87.94 88 LYS A N 1
ATOM 731 C CA . LYS A 1 88 ? 2.314 -10.883 11.203 1 87.94 88 LYS A CA 1
ATOM 732 C C . LYS A 1 88 ? 2.428 -10.172 9.859 1 87.94 88 LYS A C 1
ATOM 734 O O . LYS A 1 88 ? 2.275 -8.945 9.781 1 87.94 88 LYS A O 1
ATOM 739 N N . HIS A 1 89 ? 2.693 -10.938 8.844 1 87.25 89 HIS A N 1
ATOM 740 C CA . HIS A 1 89 ? 2.756 -10.383 7.496 1 87.25 89 HIS A CA 1
ATOM 741 C C . HIS A 1 89 ? 1.424 -9.75 7.102 1 87.25 89 HIS A C 1
ATOM 743 O O . HIS A 1 89 ? 1.393 -8.633 6.578 1 87.25 89 HIS A O 1
ATOM 749 N N . LYS A 1 90 ? 0.417 -10.461 7.348 1 90.25 90 LYS A N 1
ATOM 750 C CA . LYS A 1 90 ? -0.919 -9.969 7.031 1 90.25 90 LYS A CA 1
ATOM 751 C C . LYS A 1 90 ? -1.189 -8.633 7.723 1 90.25 90 LYS A C 1
ATOM 753 O O . LYS A 1 90 ? -1.682 -7.691 7.094 1 90.25 90 LYS A O 1
ATOM 758 N N . SER A 1 91 ? -0.842 -8.539 8.953 1 90.88 91 SER A N 1
ATOM 759 C CA . SER A 1 91 ? -1.036 -7.312 9.719 1 90.88 91 SER A CA 1
ATOM 760 C C . SER A 1 91 ? -0.225 -6.156 9.141 1 90.88 91 SER A C 1
ATOM 762 O O . SER A 1 91 ? -0.715 -5.031 9.055 1 90.88 91 SER A O 1
ATOM 764 N N . SER A 1 92 ? 0.958 -6.449 8.758 1 89.81 92 SER A N 1
ATOM 765 C CA . SER A 1 92 ? 1.821 -5.434 8.172 1 89.81 92 SER A CA 1
ATOM 766 C C . SER A 1 92 ? 1.257 -4.934 6.844 1 89.81 92 SER A C 1
ATOM 768 O O . SER A 1 92 ? 1.285 -3.732 6.566 1 89.81 92 SER A O 1
ATOM 770 N N . VAL A 1 93 ? 0.737 -5.836 6.062 1 91.06 93 VAL A N 1
ATOM 771 C CA . VAL A 1 93 ? 0.152 -5.492 4.773 1 91.06 93 VAL A CA 1
ATOM 772 C C . VAL A 1 93 ? -1.096 -4.637 4.984 1 91.06 93 VAL A C 1
ATOM 774 O O . VAL A 1 93 ? -1.29 -3.631 4.297 1 91.06 93 VAL A O 1
ATOM 777 N N . GLU A 1 94 ? -1.895 -5.012 5.902 1 91.25 94 GLU A N 1
ATOM 778 C CA . GLU A 1 94 ? -3.109 -4.262 6.203 1 91.25 94 GLU A CA 1
ATOM 779 C C . GLU A 1 94 ? -2.779 -2.844 6.664 1 91.25 94 GLU A C 1
ATOM 781 O O . GLU A 1 94 ? -3.469 -1.889 6.293 1 91.25 94 GLU A O 1
ATOM 786 N N . LYS A 1 95 ? -1.775 -2.732 7.449 1 88.5 95 LYS A N 1
ATOM 787 C CA . LYS A 1 95 ? -1.326 -1.415 7.895 1 88.5 95 LYS A CA 1
ATOM 788 C C . LYS A 1 95 ? -0.875 -0.562 6.711 1 88.5 95 LYS A C 1
ATOM 790 O O . LYS A 1 95 ? -1.232 0.613 6.613 1 88.5 95 LYS A O 1
ATOM 795 N N . LYS A 1 96 ? -0.174 -1.156 5.84 1 90.38 96 LYS A N 1
ATOM 796 C CA . LYS A 1 96 ? 0.298 -0.441 4.656 1 90.38 96 LYS A CA 1
ATOM 797 C C . LYS A 1 96 ? -0.869 -0.006 3.773 1 90.38 96 LYS A C 1
ATOM 799 O O . LYS A 1 96 ? -0.865 1.101 3.232 1 90.38 96 LYS A O 1
ATOM 804 N N . ILE A 1 97 ? -1.793 -0.887 3.637 1 92.06 97 ILE A N 1
ATOM 805 C CA . ILE A 1 97 ? -2.98 -0.562 2.854 1 92.06 97 ILE A CA 1
ATOM 806 C C . ILE A 1 97 ? -3.682 0.651 3.459 1 92.06 97 ILE A C 1
ATOM 808 O O . ILE A 1 97 ? -4.043 1.588 2.742 1 92.06 97 ILE A O 1
ATOM 812 N N . SER A 1 98 ? -3.812 0.649 4.719 1 89.44 98 SER A N 1
ATOM 813 C CA . SER A 1 98 ? -4.488 1.742 5.41 1 89.44 98 SER A CA 1
ATOM 814 C C . SER A 1 98 ? -3.748 3.061 5.219 1 89.44 98 SER A C 1
ATOM 816 O O . SER A 1 98 ? -4.367 4.098 4.98 1 89.44 98 SER A O 1
ATOM 818 N N . GLU A 1 99 ? -2.486 3.002 5.336 1 88.44 99 GLU A N 1
ATOM 819 C CA . GLU A 1 99 ? -1.663 4.191 5.137 1 88.44 99 GLU A CA 1
ATOM 820 C C . GLU A 1 99 ? -1.825 4.746 3.725 1 88.44 99 GLU A C 1
ATOM 822 O O . GLU A 1 99 ? -1.95 5.961 3.539 1 88.44 99 GLU A O 1
ATOM 827 N N . LEU A 1 100 ? -1.821 3.867 2.805 1 91.81 100 LEU A N 1
ATOM 828 C CA . LEU A 1 100 ? -1.935 4.289 1.412 1 91.81 100 LEU A CA 1
ATOM 829 C C . LEU A 1 100 ? -3.338 4.805 1.113 1 91.81 100 LEU A C 1
ATOM 831 O O . LEU A 1 100 ? -3.506 5.75 0.34 1 91.81 100 LEU A O 1
ATOM 835 N N . GLN A 1 101 ? -4.305 4.188 1.709 1 91 101 GLN A N 1
ATOM 836 C CA . GLN A 1 101 ? -5.676 4.652 1.544 1 91 101 GLN A CA 1
ATOM 837 C C . GLN A 1 101 ? -5.848 6.066 2.1 1 91 101 GLN A C 1
ATOM 839 O O . GLN A 1 101 ? -6.555 6.887 1.514 1 91 101 GLN A O 1
ATOM 844 N N . TYR A 1 102 ? -5.273 6.34 3.205 1 88.69 102 TYR A N 1
ATOM 845 C CA . TYR A 1 102 ? -5.277 7.688 3.76 1 88.69 102 TYR A CA 1
ATOM 846 C C . TYR A 1 102 ? -4.652 8.68 2.785 1 88.69 102 TYR A C 1
ATOM 848 O O . TYR A 1 102 ? -5.227 9.734 2.506 1 88.69 102 TYR A O 1
ATOM 856 N N . SER A 1 103 ? -3.475 8.344 2.307 1 90.12 103 SER A N 1
ATOM 857 C CA . SER A 1 103 ? -2.795 9.188 1.335 1 90.12 103 SER A CA 1
ATOM 858 C C . SER A 1 103 ? -3.68 9.461 0.124 1 90.12 103 SER A C 1
ATOM 860 O O . SER A 1 103 ? -3.803 10.609 -0.315 1 90.12 103 SER A O 1
ATOM 862 N N . ASN A 1 104 ? -4.297 8.391 -0.328 1 92.31 104 ASN A N 1
ATOM 863 C CA . ASN A 1 104 ? -5.176 8.516 -1.486 1 92.31 104 ASN A CA 1
ATOM 864 C C . ASN A 1 104 ? -6.344 9.461 -1.202 1 92.31 104 ASN A C 1
ATOM 866 O O . ASN A 1 104 ? -6.699 10.281 -2.047 1 92.31 104 ASN A O 1
ATOM 870 N N . LYS A 1 105 ? -6.875 9.352 -0.07 1 91.06 105 LYS A N 1
ATOM 871 C CA . LYS A 1 105 ? -7.988 10.203 0.327 1 91.06 105 LYS A CA 1
ATOM 872 C C . LYS A 1 105 ? -7.566 11.672 0.377 1 91.06 105 LYS A C 1
ATOM 874 O O . LYS A 1 105 ? -8.227 12.531 -0.2 1 91.06 105 LYS A O 1
ATOM 879 N N . VAL A 1 106 ? -6.531 11.961 1.04 1 89.75 106 VAL A N 1
ATOM 880 C CA . VAL A 1 106 ? -6.043 13.328 1.226 1 89.75 106 VAL A CA 1
ATOM 881 C C . VAL A 1 106 ? -5.684 13.938 -0.128 1 89.75 106 VAL A C 1
ATOM 883 O O . VAL A 1 106 ? -6.059 15.07 -0.424 1 89.75 106 VAL A O 1
ATOM 886 N N . ILE A 1 107 ? -5.016 13.18 -0.931 1 89 107 ILE A N 1
ATOM 887 C CA . ILE A 1 107 ? -4.57 13.672 -2.232 1 89 107 ILE A CA 1
ATOM 888 C C . ILE A 1 107 ? -5.781 13.914 -3.131 1 89 107 ILE A C 1
ATOM 890 O O . ILE A 1 107 ? -5.836 14.914 -3.852 1 89 107 ILE A O 1
ATOM 894 N N . THR A 1 108 ? -6.746 13.023 -3.066 1 90.38 108 THR A N 1
ATOM 895 C CA . THR A 1 108 ? -7.969 13.195 -3.842 1 90.38 108 THR A CA 1
ATOM 896 C C . THR A 1 108 ? -8.688 14.477 -3.434 1 90.38 108 THR A C 1
ATOM 898 O O . THR A 1 108 ? -9.125 15.25 -4.289 1 90.38 108 THR A O 1
ATOM 901 N N . GLU A 1 109 ? -8.742 14.68 -2.158 1 87.94 109 GLU A N 1
ATOM 902 C CA . GLU A 1 109 ? -9.359 15.898 -1.647 1 87.94 109 GLU A CA 1
ATOM 903 C C . GLU A 1 109 ? -8.594 17.141 -2.1 1 87.94 109 GLU A C 1
ATOM 905 O O . GLU A 1 109 ? -9.195 18.141 -2.473 1 87.94 109 GLU A O 1
ATOM 910 N N . ALA A 1 110 ? -7.316 17.078 -2.047 1 85.25 110 ALA A N 1
ATOM 911 C CA . ALA A 1 110 ? -6.477 18.203 -2.465 1 85.25 110 ALA A CA 1
ATOM 912 C C . ALA A 1 110 ? -6.688 18.516 -3.943 1 85.25 110 ALA A C 1
ATOM 914 O O . ALA A 1 110 ? -6.785 19.688 -4.324 1 85.25 110 ALA A O 1
ATOM 915 N N . ILE A 1 111 ? -6.801 17.5 -4.738 1 86 111 ILE A N 1
ATOM 916 C CA . ILE A 1 111 ? -7.016 17.672 -6.172 1 86 111 ILE A CA 1
ATOM 917 C C . ILE A 1 111 ? -8.383 18.297 -6.414 1 86 111 ILE A C 1
ATOM 919 O O . ILE A 1 111 ? -8.508 19.234 -7.215 1 86 111 ILE A O 1
ATOM 923 N N . ASN A 1 112 ? -9.336 17.797 -5.723 1 86.25 112 ASN A N 1
ATOM 924 C CA . ASN A 1 112 ? -10.688 18.344 -5.859 1 86.25 112 ASN A CA 1
ATOM 925 C C . ASN A 1 112 ? -10.734 19.812 -5.457 1 86.25 112 ASN A C 1
ATOM 927 O O . ASN A 1 112 ? -11.414 20.609 -6.105 1 86.25 112 ASN A O 1
ATOM 931 N N . ASN A 1 113 ? -10.086 20.125 -4.375 1 81.94 113 ASN A N 1
ATOM 932 C CA . ASN A 1 113 ? -10.039 21.516 -3.902 1 81.94 113 ASN A CA 1
ATOM 933 C C . ASN A 1 113 ? -9.328 22.422 -4.902 1 81.94 113 ASN A C 1
ATOM 935 O O . ASN A 1 113 ? -9.703 23.578 -5.059 1 81.94 113 ASN A O 1
ATOM 939 N N . LEU A 1 114 ? -8.336 21.906 -5.48 1 78.38 114 LEU A N 1
ATOM 940 C CA . LEU A 1 114 ? -7.578 22.672 -6.465 1 78.38 114 LEU A CA 1
ATOM 941 C C . LEU A 1 114 ? -8.438 22.969 -7.695 1 78.38 114 LEU A C 1
ATOM 943 O O . LEU A 1 114 ? -8.344 24.062 -8.266 1 78.38 114 LEU A O 1
ATOM 947 N N . LYS A 1 115 ? -9.164 22.031 -8.078 1 78.94 115 LYS A N 1
ATOM 948 C CA . LYS A 1 115 ? -10.008 22.188 -9.258 1 78.94 115 LYS A CA 1
ATOM 949 C C . LYS A 1 115 ? -11.133 23.188 -9 1 78.94 115 LYS A C 1
ATOM 951 O O . LYS A 1 115 ? -11.602 23.859 -9.922 1 78.94 115 LYS A O 1
ATOM 956 N N . ASN A 1 116 ? -11.508 23.25 -7.801 1 73.31 116 ASN A N 1
ATOM 957 C CA . ASN A 1 116 ? -12.625 24.125 -7.457 1 73.31 116 ASN A CA 1
ATOM 958 C C . ASN A 1 116 ? -12.141 25.484 -6.949 1 73.31 116 ASN A C 1
ATOM 960 O O . ASN A 1 116 ? -12.453 25.875 -5.828 1 73.31 116 ASN A O 1
ATOM 964 N N . ILE A 1 117 ? -11.039 26.031 -7.605 1 60.69 117 ILE A N 1
ATOM 965 C CA . ILE A 1 117 ? -10.477 27.297 -7.121 1 60.69 117 ILE A CA 1
ATOM 966 C C . ILE A 1 117 ? -11.547 28.391 -7.168 1 60.69 117 ILE A C 1
ATOM 968 O O . ILE A 1 117 ? -12.062 28.703 -8.234 1 60.69 117 ILE A O 1
ATOM 972 N N . ASN A 1 118 ? -12.359 28.5 -6.16 1 57.91 118 ASN A N 1
ATOM 973 C CA . ASN A 1 118 ? -13.125 29.734 -6.086 1 57.91 118 ASN A CA 1
ATOM 974 C C . ASN A 1 118 ? -12.336 30.844 -5.398 1 57.91 118 ASN A C 1
ATOM 976 O O . ASN A 1 118 ? -11.75 30.625 -4.336 1 57.91 118 ASN A O 1
ATOM 980 N N . ASN A 1 119 ? -11.727 31.703 -6.242 1 53.56 119 ASN A N 1
ATOM 981 C CA . ASN A 1 119 ? -11.102 32.938 -5.723 1 53.56 119 ASN A CA 1
ATOM 982 C C . ASN A 1 119 ? -11.977 33.594 -4.664 1 53.56 119 ASN A C 1
ATOM 984 O O . ASN A 1 119 ? -12.773 34.469 -4.977 1 53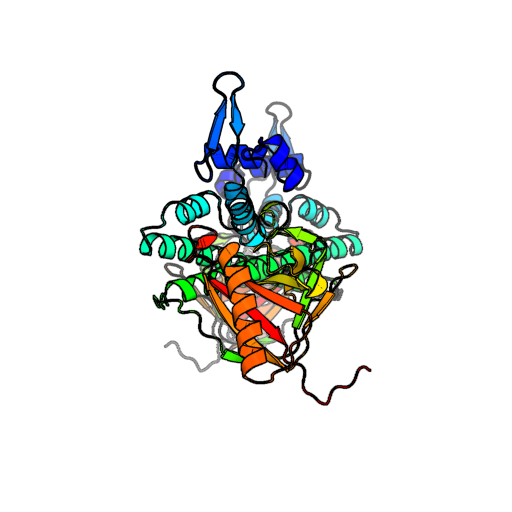.56 119 ASN A O 1
ATOM 988 N N . ILE A 1 120 ? -12.414 32.906 -3.791 1 53.06 120 ILE A N 1
ATOM 989 C CA . ILE A 1 120 ? -13.305 33.625 -2.881 1 53.06 120 ILE A CA 1
ATOM 990 C C . ILE A 1 120 ? -12.516 34.656 -2.09 1 53.06 120 ILE A C 1
ATOM 992 O O . ILE A 1 120 ? -11.484 34.344 -1.491 1 53.06 120 ILE A O 1
ATOM 996 N N . SER A 1 121 ? -12.688 35.844 -2.496 1 57.16 121 SER A N 1
ATOM 997 C CA . SER A 1 121 ? -12.297 36.969 -1.621 1 57.16 121 SER A CA 1
ATOM 998 C C . SER A 1 121 ? -12.594 36.625 -0.161 1 57.16 121 SER A C 1
ATOM 1000 O O . SER A 1 121 ? -13.664 36.125 0.162 1 57.16 121 SER A O 1
ATOM 1002 N N . MET A 1 122 ? -11.531 36.312 0.61 1 62.44 122 MET A N 1
ATOM 1003 C CA . MET A 1 122 ? -11.82 35.906 1.985 1 62.44 122 MET A CA 1
ATOM 1004 C C . MET A 1 122 ? -12.164 37.125 2.844 1 62.44 122 MET A C 1
ATOM 1006 O O . MET A 1 122 ? -11.289 37.688 3.51 1 62.44 122 MET A O 1
ATOM 1010 N N . ASP A 1 123 ? -13.25 37.844 2.477 1 75.62 123 ASP A N 1
ATOM 1011 C CA . ASP A 1 123 ? -13.766 38.781 3.465 1 75.62 123 ASP A CA 1
ATOM 1012 C C . ASP A 1 123 ? -14.148 38.062 4.758 1 75.62 123 ASP A C 1
ATOM 1014 O O . ASP A 1 123 ? -14.617 36.906 4.727 1 75.62 123 ASP A O 1
ATOM 1018 N N . LEU A 1 124 ? -13.633 38.75 5.82 1 86 124 LEU A N 1
ATOM 1019 C CA . LEU A 1 124 ? -13.969 38.188 7.121 1 86 124 LEU A CA 1
ATOM 1020 C C . LEU A 1 124 ? -15.477 38.156 7.336 1 86 124 LEU A C 1
ATOM 1022 O O . LEU A 1 124 ? -16.109 39.219 7.387 1 86 124 LEU A O 1
ATOM 1026 N N . GLN A 1 125 ? -16.109 37.031 7.215 1 91 125 GLN A N 1
ATOM 1027 C CA . GLN A 1 125 ? -17.531 36.875 7.492 1 91 125 GLN A CA 1
ATOM 1028 C C . GLN A 1 125 ? -17.75 35.844 8.609 1 91 125 GLN A C 1
ATOM 1030 O O . GLN A 1 125 ? -17.297 34.719 8.516 1 91 125 GLN A O 1
ATOM 1035 N N . ILE A 1 126 ? -18.406 36.406 9.656 1 95.88 126 ILE A N 1
ATOM 1036 C CA . ILE A 1 126 ? -18.734 35.531 10.781 1 95.88 126 ILE A CA 1
ATOM 1037 C C . ILE A 1 126 ? -20.062 34.812 10.5 1 95.88 126 ILE A C 1
ATOM 1039 O O . ILE A 1 126 ? -21.031 35.438 10.047 1 95.88 126 ILE A O 1
ATOM 1043 N N . TYR A 1 127 ? -20.094 33.531 10.68 1 95.81 127 TYR A N 1
ATOM 1044 C CA . TYR A 1 127 ? -21.297 32.75 10.477 1 95.81 127 TYR A CA 1
ATOM 1045 C C . TYR A 1 127 ? -21.469 31.719 11.578 1 95.81 127 TYR A C 1
ATOM 1047 O O . TYR A 1 127 ? -20.531 31.438 12.32 1 95.81 127 TYR A O 1
ATOM 1055 N N . GLU A 1 128 ? -22.734 31.297 11.695 1 96.12 128 GLU A N 1
ATOM 1056 C CA . GLU A 1 128 ? -23.047 30.266 12.672 1 96.12 128 GLU A CA 1
ATOM 1057 C C . GLU A 1 128 ? -23.156 28.891 12.016 1 96.12 128 GLU A C 1
ATOM 1059 O O . GLU A 1 128 ? -23.688 28.766 10.906 1 96.12 128 GLU A O 1
ATOM 1064 N N . GLN A 1 129 ? -22.609 27.875 12.711 1 96.62 129 GLN A N 1
ATOM 1065 C CA . GLN A 1 129 ? -22.703 26.5 12.227 1 96.62 129 GLN A CA 1
ATOM 1066 C C . GLN A 1 129 ? -22.984 25.531 13.375 1 96.62 129 GLN A C 1
ATOM 1068 O O . GLN A 1 129 ? -22.422 25.672 14.461 1 96.62 129 GLN A O 1
ATOM 1073 N N . TYR A 1 130 ? -23.922 24.641 13.18 1 97 130 TYR A N 1
ATOM 1074 C CA . TYR A 1 130 ? -24.141 23.562 14.141 1 97 130 TYR A CA 1
ATOM 1075 C C . TYR A 1 130 ? -23.219 22.391 13.875 1 97 130 TYR A C 1
ATOM 1077 O O . TYR A 1 130 ? -23.172 21.859 12.758 1 97 130 TYR A O 1
ATOM 1085 N N . LEU A 1 131 ? -22.516 22 14.828 1 96 131 LEU A N 1
ATOM 1086 C CA . LEU A 1 131 ? -21.516 20.953 14.641 1 96 131 LEU A CA 1
ATOM 1087 C C . LEU A 1 131 ? -21.766 19.797 15.609 1 96 131 LEU A C 1
ATOM 1089 O O . LEU A 1 131 ? -22.141 20.016 16.766 1 96 131 LEU A O 1
ATOM 1093 N N . MET A 1 132 ? -21.547 18.562 15.125 1 93.81 132 MET A N 1
ATOM 1094 C CA . MET A 1 132 ? -21.594 17.359 15.953 1 93.81 132 MET A CA 1
ATOM 1095 C C . MET A 1 132 ? -20.344 17.25 16.812 1 93.81 132 MET A C 1
ATOM 1097 O O . MET A 1 132 ? -19.359 17.953 16.578 1 93.81 132 MET A O 1
ATOM 1101 N N . PRO A 1 133 ? -20.422 16.484 17.875 1 92.38 133 PRO A N 1
ATOM 1102 C CA . PRO A 1 133 ? -19.234 16.344 18.719 1 92.38 133 PRO A CA 1
ATOM 1103 C C . PRO A 1 133 ? -18.016 15.844 17.953 1 92.38 133 PRO A C 1
ATOM 1105 O O . PRO A 1 133 ? -18.156 15.016 17.047 1 92.38 133 PRO A O 1
ATOM 1108 N N . ARG A 1 134 ? -16.828 16.453 18.344 1 91.5 134 ARG A N 1
ATOM 1109 C CA . ARG A 1 134 ? -15.555 16.047 17.75 1 91.5 134 ARG A CA 1
ATOM 1110 C C . ARG A 1 134 ? -14.508 15.758 18.812 1 91.5 134 ARG A C 1
ATOM 1112 O O . ARG A 1 134 ? -14.508 16.391 19.875 1 91.5 134 ARG A O 1
ATOM 1119 N N . TYR A 1 135 ? -13.703 14.766 18.438 1 87.62 135 TYR A N 1
ATOM 1120 C CA . TYR A 1 135 ? -12.609 14.406 19.328 1 87.62 135 TYR A CA 1
ATOM 1121 C C . TYR A 1 135 ? -11.258 14.719 18.703 1 87.62 135 TYR A C 1
ATOM 1123 O O . TYR A 1 135 ? -11.008 14.375 17.547 1 87.62 135 TYR A O 1
ATOM 1131 N N . VAL A 1 136 ? -10.445 15.352 19.547 1 90.62 136 VAL A N 1
ATOM 1132 C CA . VAL A 1 136 ? -9.133 15.742 19.047 1 90.62 136 VAL A CA 1
ATOM 1133 C C . VAL A 1 136 ? -8.047 15.258 20 1 90.62 136 VAL A C 1
ATOM 1135 O O . VAL A 1 136 ? -8.133 15.477 21.203 1 90.62 136 VAL A O 1
ATOM 1138 N N . ALA A 1 137 ? -7.125 14.508 19.516 1 89.69 137 ALA A N 1
ATOM 1139 C CA . ALA A 1 137 ? -5.918 14.219 20.297 1 89.69 137 ALA A CA 1
ATOM 1140 C C . ALA A 1 137 ? -5.082 15.477 20.484 1 89.69 137 ALA A C 1
ATOM 1142 O O . ALA A 1 137 ? -4.879 16.25 19.547 1 89.69 137 ALA A O 1
ATOM 1143 N N . ILE A 1 138 ? -4.625 15.711 21.734 1 91.38 138 ILE A N 1
ATOM 1144 C CA . ILE A 1 138 ? -4.039 17.016 21.969 1 91.38 138 ILE A CA 1
ATOM 1145 C C . ILE A 1 138 ? -2.602 16.859 22.453 1 91.38 138 ILE A C 1
ATOM 1147 O O . ILE A 1 138 ? -2.252 15.852 23.062 1 91.38 138 ILE A O 1
ATOM 1151 N N . LYS A 1 139 ? -1.824 17.781 22.188 1 90.62 139 LYS A N 1
ATOM 1152 C CA . LYS A 1 139 ? -0.47 18 22.688 1 90.62 139 LYS A CA 1
ATOM 1153 C C . LYS A 1 139 ? -0.33 19.375 23.312 1 90.62 139 LYS A C 1
ATOM 1155 O O . LYS A 1 139 ? -0.511 20.391 22.641 1 90.62 139 LYS A O 1
ATOM 1160 N N . ASN A 1 140 ? 0.072 19.375 24.547 1 92.31 140 ASN A N 1
ATOM 1161 C CA . ASN A 1 140 ? 0.252 20.656 25.234 1 92.31 140 ASN A CA 1
ATOM 1162 C C . ASN A 1 140 ? 1.531 21.359 24.781 1 92.31 140 ASN A C 1
ATOM 1164 O O . ASN A 1 140 ? 2.6 20.75 24.75 1 92.31 140 ASN A O 1
ATOM 1168 N N . VAL A 1 141 ? 1.407 22.625 24.438 1 92 141 VAL A N 1
ATOM 1169 C CA . VAL A 1 141 ? 2.596 23.344 23.969 1 92 141 VAL A CA 1
ATOM 1170 C C . VAL A 1 141 ? 2.748 24.656 24.734 1 92 141 VAL A C 1
ATOM 1172 O O . VAL A 1 141 ? 3.844 24.984 25.188 1 92 141 VAL A O 1
ATOM 1175 N N . ASN A 1 142 ? 1.688 25.531 24.906 1 92.94 142 ASN A N 1
ATOM 1176 C CA . ASN A 1 142 ? 1.684 26.828 25.578 1 92.94 142 ASN A CA 1
ATOM 1177 C C . ASN A 1 142 ? 2.742 27.766 25 1 92.94 142 ASN A C 1
ATOM 1179 O O . ASN A 1 142 ? 3.596 28.266 25.734 1 92.94 142 ASN A O 1
ATOM 1183 N N . VAL A 1 143 ? 2.658 28.047 23.781 1 92.81 143 VAL A N 1
ATOM 1184 C CA . VAL A 1 143 ? 3.641 28.875 23.094 1 92.81 143 VAL A CA 1
ATOM 1185 C C . VAL A 1 143 ? 2.93 29.969 22.297 1 92.81 143 VAL A C 1
ATOM 1187 O O . VAL A 1 143 ? 1.745 29.844 21.969 1 92.81 143 VAL A O 1
ATOM 1190 N N . SER A 1 144 ? 3.676 31.031 22.031 1 91.75 144 SER A N 1
ATOM 1191 C CA . SER A 1 144 ? 3.152 32.094 21.188 1 91.75 144 SER A CA 1
ATOM 1192 C C . SER A 1 144 ? 2.879 31.609 19.781 1 91.75 144 SER A C 1
ATOM 1194 O O . SER A 1 144 ? 3.639 30.797 19.234 1 91.75 144 SER A O 1
ATOM 1196 N N . ILE A 1 145 ? 1.771 32.125 19.141 1 92.81 145 ILE A N 1
ATOM 1197 C CA . ILE A 1 145 ? 1.432 31.766 17.766 1 92.81 145 ILE A CA 1
ATOM 1198 C C . ILE A 1 145 ? 2.588 32.125 16.844 1 92.81 145 ILE A C 1
ATOM 1200 O O . ILE A 1 145 ? 2.764 31.5 15.789 1 92.81 145 ILE A O 1
ATOM 1204 N N . TYR A 1 146 ? 3.439 33.062 17.188 1 90.44 146 TYR A N 1
ATOM 1205 C CA . TYR A 1 146 ? 4.566 33.531 16.375 1 90.44 146 TYR A CA 1
ATOM 1206 C C . TYR A 1 146 ? 5.715 32.531 16.453 1 90.44 146 TYR A C 1
ATOM 1208 O O . TYR A 1 146 ? 6.652 32.594 15.656 1 90.44 146 TYR A O 1
ATOM 1216 N N . ASP A 1 147 ? 5.617 31.516 17.359 1 90.56 147 ASP A N 1
ATOM 1217 C CA . ASP A 1 147 ? 6.645 30.484 17.5 1 90.56 147 ASP A CA 1
ATOM 1218 C C . ASP A 1 147 ? 6.07 29.094 17.234 1 90.56 147 ASP A C 1
ATOM 1220 O O . ASP A 1 147 ? 6.742 28.094 17.469 1 90.56 147 ASP A O 1
ATOM 1224 N N . ILE A 1 148 ? 4.887 29.062 16.781 1 92.62 148 ILE A N 1
ATOM 1225 C CA . ILE A 1 148 ? 4.129 27.812 16.766 1 92.62 148 ILE A CA 1
ATOM 1226 C C . ILE A 1 148 ? 4.777 26.828 15.812 1 92.62 148 ILE A C 1
ATOM 1228 O O . ILE A 1 148 ? 4.742 25.609 16.047 1 92.62 148 ILE A O 1
ATOM 1232 N N . ASP A 1 149 ? 5.445 27.234 14.781 1 90.94 149 ASP A N 1
ATOM 1233 C CA . ASP A 1 149 ? 6.023 26.359 13.781 1 90.94 149 ASP A CA 1
ATOM 1234 C C . ASP A 1 149 ? 7.172 25.547 14.367 1 90.94 149 ASP A C 1
ATOM 1236 O O . ASP A 1 149 ? 7.578 24.531 13.789 1 90.94 149 ASP A O 1
ATOM 1240 N N . LEU A 1 150 ? 7.691 25.984 15.484 1 87.56 150 LEU A N 1
ATOM 1241 C CA . LEU A 1 150 ? 8.758 25.25 16.156 1 87.56 150 LEU A CA 1
ATOM 1242 C C . LEU A 1 150 ? 8.219 23.984 16.797 1 87.56 150 LEU A C 1
ATOM 1244 O O . LEU A 1 150 ? 8.969 23.031 17.047 1 87.56 150 LEU A O 1
ATOM 1248 N N . TYR A 1 151 ? 6.926 23.984 16.969 1 88.12 151 TYR A N 1
ATOM 1249 C CA . TYR A 1 151 ? 6.371 22.922 17.797 1 88.12 151 TYR A CA 1
ATOM 1250 C C . TYR A 1 151 ? 5.332 22.109 17.031 1 88.12 151 TYR A C 1
ATOM 1252 O O . TYR A 1 151 ? 5.078 20.953 17.359 1 88.12 151 TYR A O 1
ATOM 1260 N N . CYS A 1 152 ? 4.695 22.719 16.125 1 88.31 152 CYS A N 1
ATOM 1261 C CA . CYS A 1 152 ? 3.639 22.078 15.352 1 88.31 152 CYS A CA 1
ATOM 1262 C C . CYS A 1 152 ? 4.219 21.094 14.344 1 88.31 152 CYS A C 1
ATOM 1264 O O . CYS A 1 152 ? 5.039 21.469 13.508 1 88.31 152 CYS A O 1
ATOM 1266 N N . ARG A 1 153 ? 3.787 19.844 14.477 1 88.19 153 ARG A N 1
ATOM 1267 C CA . ARG A 1 153 ? 4.227 18.797 13.555 1 88.19 153 ARG A CA 1
ATOM 1268 C C . ARG A 1 153 ? 3.035 18.109 12.906 1 88.19 153 ARG A C 1
ATOM 1270 O O . ARG A 1 153 ? 2.186 17.547 13.594 1 88.19 153 ARG A O 1
ATOM 1277 N N . ARG A 1 154 ? 3.031 18.141 11.609 1 86.94 154 ARG A N 1
ATOM 1278 C CA . ARG A 1 154 ? 1.959 17.469 10.875 1 86.94 154 ARG A CA 1
ATOM 1279 C C . ARG A 1 154 ? 2.033 15.953 11.047 1 86.94 154 ARG A C 1
ATOM 1281 O O . ARG A 1 154 ? 1.004 15.281 11.094 1 86.94 154 ARG A O 1
ATOM 1288 N N . ASN A 1 155 ? 3.275 15.484 11.07 1 77.94 155 ASN A N 1
ATOM 1289 C CA . ASN A 1 155 ? 3.49 14.055 11.289 1 77.94 155 ASN A CA 1
ATOM 1290 C C . ASN A 1 155 ? 3.807 13.75 12.75 1 77.94 155 ASN A C 1
ATOM 1292 O O . ASN A 1 155 ? 4.863 13.195 13.062 1 77.94 155 ASN A O 1
ATOM 1296 N N . GLU A 1 156 ? 2.898 14.148 13.602 1 71.62 156 GLU A N 1
ATOM 1297 C CA . GLU A 1 156 ? 3.156 14 15.031 1 71.62 156 GLU A CA 1
ATOM 1298 C C . GLU A 1 156 ? 3.207 12.523 15.43 1 71.62 156 GLU A C 1
ATOM 1300 O O . GLU A 1 156 ? 2.393 11.719 14.969 1 71.62 156 GLU A O 1
ATOM 1305 N N . ASP A 1 157 ? 4.23 12.188 16.031 1 62.81 157 ASP A N 1
ATOM 1306 C CA . ASP A 1 157 ? 4.48 10.836 16.516 1 62.81 157 ASP A CA 1
ATOM 1307 C C . ASP A 1 157 ? 3.432 10.422 17.547 1 62.81 157 ASP A C 1
ATOM 1309 O O . ASP A 1 157 ? 3.529 9.344 18.141 1 62.81 157 ASP A O 1
ATOM 1313 N N . LEU A 1 158 ? 2.643 11.422 17.875 1 58.88 158 LEU A N 1
ATOM 1314 C CA . LEU A 1 158 ? 1.602 11.047 18.828 1 58.88 158 LEU A CA 1
ATOM 1315 C C . LEU A 1 158 ? 0.958 9.727 18.438 1 58.88 158 LEU A C 1
ATOM 1317 O O . LEU A 1 158 ? 0.454 9 19.312 1 58.88 158 LEU A O 1
ATOM 1321 N N . PHE A 1 159 ? 1.182 9.461 17.141 1 58.25 159 PHE A N 1
ATOM 1322 C CA . PHE A 1 159 ? 0.437 8.344 16.578 1 58.25 159 PHE A CA 1
ATOM 1323 C C . PHE A 1 159 ? 1.327 7.113 16.438 1 58.25 159 PHE A C 1
ATOM 1325 O O . PHE A 1 159 ? 0.985 6.168 15.727 1 58.25 159 PHE A O 1
ATOM 1332 N N . GLN A 1 160 ? 2.477 7.172 16.953 1 54.66 160 GLN A N 1
ATOM 1333 C CA . GLN A 1 160 ? 3.521 6.172 16.766 1 54.66 160 GLN A CA 1
ATOM 1334 C C . GLN A 1 160 ? 2.938 4.762 16.75 1 54.66 160 GLN A C 1
ATOM 1336 O O . GLN A 1 160 ? 3.461 3.873 16.078 1 54.66 160 GLN A O 1
ATOM 1341 N N . ASN A 1 161 ? 2.088 4.508 17.703 1 47.44 161 ASN A N 1
ATOM 1342 C CA . ASN A 1 161 ? 1.84 3.08 17.875 1 47.44 161 ASN A CA 1
ATOM 1343 C C . ASN A 1 161 ? 0.914 2.541 16.781 1 47.44 161 ASN A C 1
ATOM 1345 O O . ASN A 1 161 ? 0.085 1.668 17.047 1 47.44 161 ASN A O 1
ATOM 1349 N N . GLY A 1 162 ? 1.187 2.973 15.531 1 49.06 162 GLY A N 1
ATOM 1350 C CA . GLY A 1 162 ? 0.56 2.213 14.461 1 49.06 162 GLY A CA 1
ATOM 1351 C C . GLY A 1 162 ? -0.719 2.848 13.945 1 49.06 162 GLY A C 1
ATOM 1352 O O . GLY A 1 162 ? -1.339 2.338 13.008 1 49.06 162 GLY A O 1
ATOM 1353 N N . THR A 1 163 ? -1.276 3.768 14.859 1 52.19 163 THR A N 1
ATOM 1354 C CA . THR A 1 163 ? -2.568 4.238 14.367 1 52.19 163 THR A CA 1
ATOM 1355 C C . THR A 1 163 ? -2.404 5.512 13.539 1 52.19 163 THR A C 1
ATOM 1357 O O . THR A 1 163 ? -1.69 6.43 13.945 1 52.19 163 THR A O 1
ATOM 1360 N N . SER A 1 164 ? -2.539 5.395 12.312 1 54.97 164 SER A N 1
ATOM 1361 C CA . SER A 1 164 ? -2.371 6.469 11.344 1 54.97 164 SER A CA 1
ATOM 1362 C C . SER A 1 164 ? -3.455 7.531 11.5 1 54.97 164 SER A C 1
ATOM 1364 O O . SER A 1 164 ? -4.566 7.23 11.938 1 54.97 164 SER A O 1
ATOM 1366 N N . VAL A 1 165 ? -3.045 8.773 11.617 1 57.84 165 VAL A N 1
ATOM 1367 C CA . VAL A 1 165 ? -3.961 9.898 11.469 1 57.84 165 VAL A CA 1
ATOM 1368 C C . VAL A 1 165 ? -4.922 9.641 10.312 1 57.84 165 VAL A C 1
ATOM 1370 O O . VAL A 1 165 ? -4.52 9.109 9.273 1 57.84 165 VAL A O 1
ATOM 1373 N N . GLU A 1 166 ? -6.199 9.797 10.734 1 65.06 166 GLU A N 1
ATOM 1374 C CA . GLU A 1 166 ? -7.203 9.414 9.742 1 65.06 166 GLU A CA 1
ATOM 1375 C C . GLU A 1 166 ? -7.805 10.641 9.062 1 65.06 166 GLU A C 1
ATOM 1377 O O . GLU A 1 166 ? -8.555 10.516 8.094 1 65.06 166 GLU A O 1
ATOM 1382 N N . GLU A 1 167 ? -7.352 11.805 9.648 1 77.94 167 GLU A N 1
ATOM 1383 C CA . GLU A 1 167 ? -7.965 12.977 9.031 1 77.94 167 GLU A CA 1
ATOM 1384 C C . GLU A 1 167 ? -6.914 14.023 8.656 1 77.94 167 GLU A C 1
ATOM 1386 O O . GLU A 1 167 ? -5.918 14.188 9.367 1 77.94 167 GLU A O 1
ATOM 1391 N N . ASN A 1 168 ? -7.23 14.633 7.574 1 85.62 168 ASN A N 1
ATOM 1392 C CA . ASN A 1 168 ? -6.355 15.703 7.109 1 85.62 168 ASN A CA 1
ATOM 1393 C C . ASN A 1 168 ? -6.695 17.031 7.777 1 85.62 168 ASN A C 1
ATOM 1395 O O . ASN A 1 168 ? -6.898 18.047 7.094 1 85.62 168 ASN A O 1
ATOM 1399 N N . ALA A 1 169 ? -6.809 17.047 9.094 1 90.62 169 ALA A N 1
ATOM 1400 C CA . ALA A 1 169 ? -7.168 18.266 9.805 1 90.62 169 ALA A CA 1
ATOM 1401 C C . ALA A 1 169 ? -6.445 18.344 11.148 1 90.62 169 ALA A C 1
ATOM 1403 O O . ALA A 1 169 ? -6.258 17.344 11.82 1 90.62 169 ALA A O 1
ATOM 1404 N N . MET A 1 170 ? -6.023 19.531 11.484 1 93.38 170 MET A N 1
ATOM 1405 C CA . MET A 1 170 ? -5.449 19.859 12.789 1 93.38 170 MET A CA 1
ATOM 1406 C C . MET A 1 170 ? -5.977 21.203 13.289 1 93.38 170 MET A C 1
ATOM 1408 O O . MET A 1 170 ? -6.695 21.891 12.578 1 93.38 170 MET A O 1
ATOM 1412 N N . CYS A 1 171 ? -5.676 21.438 14.57 1 96.5 171 CYS A N 1
ATOM 1413 C CA . CYS A 1 171 ? -6.16 22.719 15.078 1 96.5 171 CYS A CA 1
ATOM 1414 C C . CYS A 1 171 ? -5.254 23.25 16.188 1 96.5 171 CYS A C 1
ATOM 1416 O O . CYS A 1 171 ? -4.52 22.484 16.812 1 96.5 171 CYS A O 1
ATOM 1418 N N . TYR A 1 172 ? -5.23 24.516 16.281 1 96.56 172 TYR A N 1
ATOM 1419 C CA . TYR A 1 172 ? -4.723 25.188 17.469 1 96.56 172 TYR A CA 1
ATOM 1420 C C . TYR A 1 172 ? -5.84 25.422 18.484 1 96.56 172 TYR A C 1
ATOM 1422 O O . TYR A 1 172 ? -6.961 25.766 18.109 1 96.56 172 TYR A O 1
ATOM 1430 N N . ILE A 1 173 ? -5.52 25.219 19.703 1 96.56 173 ILE A N 1
ATOM 1431 C CA . ILE A 1 173 ? -6.5 25.438 20.75 1 96.56 173 ILE A CA 1
ATOM 1432 C C . ILE A 1 173 ? -6.055 26.609 21.625 1 96.56 173 ILE A C 1
ATOM 1434 O O . ILE A 1 173 ? -4.93 26.625 22.125 1 96.56 173 ILE A O 1
ATOM 1438 N N . TYR A 1 174 ? -6.961 27.547 21.734 1 95.62 174 TYR A N 1
ATOM 1439 C CA . TYR A 1 174 ? -6.734 28.734 22.562 1 95.62 174 TYR A CA 1
ATOM 1440 C C . TYR A 1 174 ? -7.645 28.734 23.781 1 95.62 174 TYR A C 1
ATOM 1442 O O . TYR A 1 174 ? -8.828 28.391 23.688 1 95.62 174 TYR A O 1
ATOM 1450 N N . LYS A 1 175 ? -7.074 29.141 24.891 1 93.38 175 LYS A N 1
ATOM 1451 C CA . LYS A 1 175 ? -7.863 29.328 26.094 1 93.38 175 LYS A CA 1
ATOM 1452 C C . LYS A 1 175 ? -8.016 30.812 26.438 1 93.38 175 LYS A C 1
ATOM 1454 O O . LYS A 1 175 ? -7.062 31.578 26.297 1 93.38 175 LYS A O 1
ATOM 1459 N N . LYS A 1 176 ? -9.195 31.172 26.766 1 88.19 176 LYS A N 1
ATOM 1460 C CA . LYS A 1 176 ? -9.516 32.562 27.047 1 88.19 176 LYS A CA 1
ATOM 1461 C C . LYS A 1 176 ? -8.539 33.156 28.062 1 88.19 176 LYS A C 1
ATOM 1463 O O . LYS A 1 176 ? -8.141 34.312 27.938 1 88.19 176 LYS A O 1
ATOM 1468 N N . LYS A 1 177 ? -8.125 32.375 28.984 1 82.12 177 LYS A N 1
ATOM 1469 C CA . LYS A 1 177 ? -7.234 32.844 30.031 1 82.12 177 LYS A CA 1
ATOM 1470 C C . LYS A 1 177 ? -5.871 33.25 29.469 1 82.12 177 LYS A C 1
ATOM 1472 O O . LYS A 1 177 ? -5.152 34.062 30.062 1 82.12 177 LYS A O 1
ATOM 1477 N N . ASP A 1 178 ? -5.57 32.719 28.312 1 76.75 178 ASP A N 1
ATOM 1478 C CA . ASP A 1 178 ? -4.254 32.938 27.734 1 76.75 178 ASP A CA 1
ATOM 1479 C C . ASP A 1 178 ? -4.316 34 26.641 1 76.75 178 ASP A C 1
ATOM 1481 O O . ASP A 1 178 ? -3.314 34.281 25.969 1 76.75 178 ASP A O 1
ATOM 1485 N N . TYR A 1 179 ? -5.508 34.531 26.422 1 75.38 179 TYR A N 1
ATOM 1486 C CA . TYR A 1 179 ? -5.734 35.5 25.375 1 75.38 179 TYR A CA 1
ATOM 1487 C C . TYR A 1 179 ? -5.5 36.906 25.875 1 75.38 179 TYR A C 1
ATOM 1489 O O . TYR A 1 179 ? -6.141 37.344 26.844 1 75.38 179 TYR A O 1
ATOM 1497 N N . GLN A 1 180 ? -4.387 37.5 25.359 1 69.88 180 GLN A N 1
ATOM 1498 C CA . GLN A 1 180 ? -4.121 38.906 25.688 1 69.88 180 GLN A CA 1
ATOM 1499 C C . GLN A 1 180 ? -4.316 39.781 24.453 1 69.88 180 GLN A C 1
ATOM 1501 O O . GLN A 1 180 ? -3.385 40 23.688 1 69.88 180 GLN A O 1
ATOM 1506 N N . PRO A 1 181 ? -5.477 40.375 24.297 1 65.12 181 PRO A N 1
ATOM 1507 C CA . PRO A 1 181 ? -5.789 41.125 23.094 1 65.12 181 PRO A CA 1
ATOM 1508 C C . PRO A 1 181 ? -4.832 42.281 22.859 1 65.12 181 PRO A C 1
ATOM 1510 O O . PRO A 1 181 ? -4.582 42.688 21.719 1 65.12 181 PRO A O 1
ATOM 1513 N N . GLU A 1 182 ? -4.289 42.812 23.922 1 66.19 182 GLU A N 1
ATOM 1514 C CA . GLU A 1 182 ? -3.482 44.031 23.812 1 66.19 182 GLU A CA 1
ATOM 1515 C C . GLU A 1 182 ? -2.174 43.75 23.078 1 66.19 182 GLU A C 1
ATOM 1517 O O . GLU A 1 182 ? -1.603 44.656 22.453 1 66.19 182 GLU A O 1
ATOM 1522 N N . THR A 1 183 ? -1.687 42.562 23.078 1 67.31 183 THR A N 1
ATOM 1523 C CA . THR A 1 183 ? -0.365 42.281 22.531 1 67.31 183 THR A CA 1
ATOM 1524 C C . THR A 1 183 ? -0.48 41.625 21.156 1 67.31 183 THR A C 1
ATOM 1526 O O . THR A 1 183 ? 0.517 41.5 20.453 1 67.31 183 THR A O 1
ATOM 1529 N N . HIS A 1 184 ? -1.614 41.531 20.625 1 69.56 184 HIS A N 1
ATOM 1530 C CA . HIS A 1 184 ? -1.843 40.781 19.375 1 69.56 184 HIS A CA 1
ATOM 1531 C C . HIS A 1 184 ? -1.094 39.469 19.359 1 69.56 184 HIS A C 1
ATOM 1533 O O . HIS A 1 184 ? -0.689 39 18.297 1 69.56 184 HIS A O 1
ATOM 1539 N N . ASP A 1 185 ? -0.672 39.031 20.531 1 79.19 185 ASP A N 1
ATOM 1540 C CA . ASP A 1 185 ? -0.009 37.75 20.672 1 79.19 185 ASP A CA 1
ATOM 1541 C C . ASP A 1 185 ? -0.964 36.719 21.234 1 79.19 185 ASP A C 1
ATOM 1543 O O . ASP A 1 185 ? -1.605 36.938 22.266 1 79.19 185 ASP A O 1
ATOM 1547 N N . LEU A 1 186 ? -1.21 35.719 20.391 1 88.56 186 LEU A N 1
ATOM 1548 C CA . LEU A 1 186 ? -2.035 34.594 20.828 1 88.56 186 LEU A CA 1
ATOM 1549 C C . LEU A 1 186 ? -1.171 33.438 21.359 1 88.56 186 LEU A C 1
ATOM 1551 O O . LEU A 1 186 ? -0.187 33.062 20.719 1 88.56 186 LEU A O 1
ATOM 1555 N N . LEU A 1 187 ? -1.531 33.062 22.578 1 92.5 187 LEU A N 1
ATOM 1556 C CA . LEU A 1 187 ? -0.887 31.891 23.125 1 92.5 187 LEU A CA 1
ATOM 1557 C C . LEU A 1 187 ? -1.633 30.625 22.703 1 92.5 187 LEU A C 1
ATOM 1559 O O . LEU A 1 187 ? -2.814 30.469 23.016 1 92.5 187 LEU A O 1
ATOM 1563 N N . VAL A 1 188 ? -0.902 29.797 22 1 95.06 188 VAL A N 1
ATOM 1564 C CA . VAL A 1 188 ? -1.461 28.484 21.656 1 95.06 188 VAL A CA 1
ATOM 1565 C C . VAL A 1 188 ? -1.267 27.531 22.828 1 95.06 188 VAL A C 1
ATOM 1567 O O . VAL A 1 188 ? -0.139 27.141 23.141 1 95.06 188 VAL A O 1
ATOM 1570 N N . SER A 1 189 ? -2.35 27.094 23.422 1 94.69 189 SER A N 1
ATOM 1571 C CA . SER A 1 189 ? -2.266 26.203 24.578 1 94.69 189 SER A CA 1
ATOM 1572 C C . SER A 1 189 ? -1.943 24.781 24.156 1 94.69 189 SER A C 1
ATOM 1574 O O . SER A 1 189 ? -1.082 24.125 24.75 1 94.69 189 SER A O 1
ATOM 1576 N N . GLN A 1 190 ? -2.672 24.359 23.125 1 94.31 190 GLN A N 1
ATOM 1577 C CA . GLN A 1 190 ? -2.531 22.984 22.672 1 94.31 190 GLN A CA 1
ATOM 1578 C C . GLN A 1 190 ? -2.639 22.891 21.156 1 94.31 190 GLN A C 1
ATOM 1580 O O . GLN A 1 190 ? -3.219 23.766 20.516 1 94.31 190 GLN A O 1
ATOM 1585 N N . ILE A 1 191 ? -1.999 21.875 20.625 1 94.31 191 ILE A N 1
ATOM 1586 C CA . ILE A 1 191 ? -2.199 21.469 19.25 1 94.31 191 ILE A CA 1
ATOM 1587 C C . ILE A 1 191 ? -3.086 20.219 19.188 1 94.31 191 ILE A C 1
ATOM 1589 O O . ILE A 1 191 ? -2.891 19.281 19.969 1 94.31 191 ILE A O 1
ATOM 1593 N N . GLY A 1 192 ? -4.074 20.281 18.297 1 92.69 192 GLY A N 1
ATOM 1594 C CA . GLY A 1 192 ? -5.016 19.188 18.203 1 92.69 192 GLY A CA 1
ATOM 1595 C C . GLY A 1 192 ? -4.945 18.453 16.875 1 92.69 192 GLY A C 1
ATOM 1596 O O . GLY A 1 192 ? -4.738 19.062 15.836 1 92.69 192 GLY A O 1
ATOM 1597 N N . TYR A 1 193 ? -5.141 17.141 16.953 1 89.88 193 TYR A N 1
ATOM 1598 C CA . TYR A 1 193 ? -5.199 16.266 15.789 1 89.88 193 TYR A CA 1
ATOM 1599 C C . TYR A 1 193 ? -6.516 15.492 15.75 1 89.88 193 TYR A C 1
ATOM 1601 O O . TYR A 1 193 ? -6.828 14.734 16.672 1 89.88 193 TYR A O 1
ATOM 1609 N N . PHE A 1 194 ? -7.219 15.711 14.68 1 87.62 194 PHE A N 1
ATOM 1610 C CA . PHE A 1 194 ? -8.508 15.039 14.586 1 87.62 194 PHE A CA 1
ATOM 1611 C C . PHE A 1 194 ? -8.328 13.562 14.242 1 87.62 194 PHE A C 1
ATOM 1613 O O . PHE A 1 194 ? -7.539 13.219 13.352 1 87.62 194 PHE A O 1
ATOM 1620 N N . THR A 1 195 ? -9.086 12.695 15.008 1 77.62 195 THR A N 1
ATOM 1621 C CA . THR A 1 195 ? -8.984 11.258 14.789 1 77.62 195 THR A CA 1
ATOM 1622 C C . THR A 1 195 ? -10.281 10.562 15.195 1 77.62 195 THR A C 1
ATOM 1624 O O . THR A 1 195 ? -11.008 11.047 16.062 1 77.62 195 THR A O 1
ATOM 1627 N N . ASP A 1 196 ? -10.57 9.5 14.461 1 70.25 196 ASP A N 1
ATOM 1628 C CA . ASP A 1 196 ? -11.742 8.703 14.797 1 70.25 196 ASP A CA 1
ATOM 1629 C C . ASP A 1 196 ? -11.375 7.57 15.75 1 70.25 196 ASP A C 1
ATOM 1631 O O . ASP A 1 196 ? -12.258 6.902 16.297 1 70.25 196 ASP A O 1
ATOM 1635 N N . LYS A 1 197 ? -10.094 7.496 15.961 1 69.44 197 LYS A N 1
ATOM 1636 C CA . LYS A 1 197 ? -9.648 6.387 16.797 1 69.44 197 LYS A CA 1
ATOM 1637 C C . LYS A 1 197 ? -9.18 6.887 18.156 1 69.44 197 LYS A C 1
ATOM 1639 O O . LYS A 1 197 ? -8.609 7.977 18.266 1 69.44 197 LYS A O 1
ATOM 1644 N N . ARG A 1 198 ? -9.672 6.164 19.219 1 70.56 198 ARG A N 1
ATOM 1645 C CA . ARG A 1 198 ? -9.156 6.48 20.547 1 70.56 198 ARG A CA 1
ATOM 1646 C C . ARG A 1 198 ? -7.852 5.738 20.812 1 70.56 198 ARG A C 1
ATOM 1648 O O . ARG A 1 198 ? -7.809 4.508 20.734 1 70.56 198 ARG A O 1
ATOM 1655 N N . LEU A 1 199 ? -6.828 6.469 20.812 1 68.69 199 LEU A N 1
ATOM 1656 C CA . LEU A 1 199 ? -5.512 5.883 21.031 1 68.69 199 LEU A CA 1
ATOM 1657 C C . LEU A 1 199 ? -5.176 5.836 22.516 1 68.69 199 LEU A C 1
ATOM 1659 O O . LEU A 1 199 ? -5.641 6.68 23.281 1 68.69 199 LEU A O 1
ATOM 1663 N N . LYS A 1 200 ? -4.488 4.855 22.781 1 70.31 200 LYS A N 1
ATOM 1664 C CA . LYS A 1 200 ? -4.09 4.68 24.172 1 70.31 200 LYS A CA 1
ATOM 1665 C C . LYS A 1 200 ? -2.992 5.664 24.562 1 70.31 200 LYS A C 1
ATOM 1667 O O . LYS A 1 200 ? -2.107 5.965 23.75 1 70.31 200 LYS A O 1
ATOM 1672 N N . ASN A 1 201 ? -3.033 6.25 25.688 1 75.19 201 ASN A N 1
ATOM 1673 C CA . ASN A 1 201 ? -2.014 7.094 26.297 1 75.19 201 ASN A CA 1
ATOM 1674 C C . ASN A 1 201 ? -1.951 8.469 25.641 1 75.19 201 ASN A C 1
ATOM 1676 O O . ASN A 1 201 ? -0.876 9.055 25.516 1 75.19 201 ASN A O 1
ATOM 1680 N N . ILE A 1 202 ? -3.002 8.758 25.016 1 80.5 202 ILE A N 1
ATOM 1681 C CA . ILE A 1 202 ? -3.088 10.086 24.406 1 80.5 202 ILE A CA 1
ATOM 1682 C C . ILE A 1 202 ? -4.227 10.875 25.047 1 80.5 202 ILE A C 1
ATOM 1684 O O . ILE A 1 202 ? -5.281 10.312 25.344 1 80.5 202 ILE A O 1
ATOM 1688 N N . GLU A 1 203 ? -3.898 12.062 25.375 1 87.31 203 GLU A N 1
ATOM 1689 C CA . GLU A 1 203 ? -4.934 12.945 25.891 1 87.31 203 GLU A CA 1
ATOM 1690 C C . GLU A 1 203 ? -5.844 13.453 24.781 1 87.31 203 GLU A C 1
ATOM 1692 O O . GLU A 1 203 ? -5.371 13.789 23.688 1 87.31 203 GLU A O 1
ATOM 1697 N N . TYR A 1 204 ? -7.105 13.438 25.141 1 89.62 204 TYR A N 1
ATOM 1698 C CA . TYR A 1 204 ? -8.086 13.906 24.156 1 89.62 204 TYR A CA 1
ATOM 1699 C C . TYR A 1 204 ? -8.867 15.094 24.703 1 89.62 204 TYR A C 1
ATOM 1701 O O . TYR A 1 204 ? -9.039 15.234 25.906 1 89.62 204 TYR A O 1
ATOM 1709 N N . PHE A 1 205 ? -9.156 15.953 23.797 1 90.75 205 PHE A N 1
ATOM 1710 C CA . PHE A 1 205 ? -10.062 17.062 24.062 1 90.75 205 PHE A CA 1
ATOM 1711 C C . PHE A 1 205 ? -11.367 16.891 23.297 1 90.75 205 PHE A C 1
ATOM 1713 O O . PHE A 1 205 ? -11.352 16.625 22.094 1 90.75 205 PHE A O 1
ATOM 1720 N N . ASN A 1 206 ? -12.438 16.984 24.047 1 91.06 206 ASN A N 1
ATOM 1721 C CA . ASN A 1 206 ? -13.758 16.875 23.422 1 91.06 206 ASN A CA 1
ATOM 1722 C C . ASN A 1 206 ? -14.312 18.234 23.031 1 91.06 206 ASN A C 1
ATOM 1724 O O . ASN A 1 206 ? -14.484 19.109 23.891 1 91.06 206 ASN A O 1
ATOM 1728 N N . LEU A 1 207 ? -14.555 18.438 21.75 1 94 207 LEU A N 1
ATOM 1729 C CA . LEU A 1 207 ? -15.297 19.578 21.25 1 94 207 LEU A CA 1
ATOM 1730 C C . LEU A 1 207 ? -16.797 19.281 21.234 1 94 207 LEU A C 1
ATOM 1732 O O . LEU A 1 207 ? -17.266 18.484 20.406 1 94 207 LEU A O 1
ATOM 1736 N N . PRO A 1 208 ? -17.547 19.906 22.062 1 94.44 208 PRO A N 1
ATOM 1737 C CA . PRO A 1 208 ? -18.953 19.531 22.234 1 94.44 208 PRO A CA 1
ATOM 1738 C C . PRO A 1 208 ? -19.797 19.844 21 1 94.44 208 PRO A C 1
ATOM 1740 O O . PRO A 1 208 ? -19.422 20.688 20.188 1 94.44 208 PRO A O 1
ATOM 1743 N N . GLU A 1 209 ? -20.906 19.078 21.016 1 95.5 209 GLU A N 1
ATOM 1744 C CA . GLU A 1 209 ? -21.922 19.406 20.016 1 95.5 209 GLU A CA 1
ATOM 1745 C C . GLU A 1 209 ? -22.594 20.75 20.344 1 95.5 209 GLU A C 1
ATOM 1747 O O . GLU A 1 209 ? -22.812 21.078 21.5 1 95.5 209 GLU A O 1
ATOM 1752 N N . GLY A 1 210 ? -22.953 21.5 19.234 1 95.94 210 GLY A N 1
ATOM 1753 C CA . GLY A 1 210 ? -23.656 22.766 19.438 1 95.94 210 GLY A CA 1
ATOM 1754 C C . GLY A 1 210 ? -23.438 23.75 18.312 1 95.94 210 GLY A C 1
ATOM 1755 O O . GLY A 1 210 ? -22.953 23.391 17.234 1 95.94 210 GLY A O 1
ATOM 1756 N N . ARG A 1 211 ? -23.875 24.922 18.656 1 96.69 211 ARG A N 1
ATOM 1757 C CA . ARG A 1 211 ? -23.703 26 17.688 1 96.69 211 ARG A CA 1
ATOM 1758 C C . ARG A 1 211 ? -22.359 26.719 17.891 1 96.69 211 ARG A C 1
ATOM 1760 O O . ARG A 1 211 ? -22.016 27.062 19.031 1 96.69 211 ARG A O 1
ATOM 1767 N N . TYR A 1 212 ? -21.719 26.906 16.797 1 97.94 212 TYR A N 1
ATOM 1768 C CA . TYR A 1 212 ? -20.422 27.578 16.812 1 97.94 212 TYR A CA 1
ATOM 1769 C C . TYR A 1 212 ? -20.453 28.859 15.984 1 97.94 212 TYR A C 1
ATOM 1771 O O . TYR A 1 212 ? -21.062 28.891 14.914 1 97.94 212 TYR A O 1
ATOM 1779 N N . LEU A 1 213 ? -19.844 29.891 16.531 1 97.81 213 LEU A N 1
ATOM 1780 C CA . LEU A 1 213 ? -19.5 31.016 15.672 1 97.81 213 LEU A CA 1
ATOM 1781 C C . LEU A 1 213 ? -18.172 30.766 14.945 1 97.81 213 LEU A C 1
ATOM 1783 O O . LEU A 1 213 ? -17.172 30.406 15.57 1 97.81 213 LEU A O 1
ATOM 1787 N N . CYS A 1 214 ? -18.219 30.922 13.648 1 97.5 214 CYS A N 1
ATOM 1788 C CA . CYS A 1 214 ? -17.078 30.562 12.812 1 97.5 214 CYS A CA 1
ATOM 1789 C C . CYS A 1 214 ? -16.672 31.719 11.906 1 97.5 214 CYS A C 1
ATOM 1791 O O . CYS A 1 214 ? -17.484 32.594 11.609 1 97.5 214 CYS A O 1
ATOM 1793 N N . CYS A 1 215 ? -15.461 31.734 11.578 1 96.38 215 CYS A N 1
ATOM 1794 C CA . CYS A 1 215 ? -14.938 32.688 10.609 1 96.38 215 CYS A CA 1
ATOM 1795 C C . CYS A 1 215 ? -13.766 32.125 9.836 1 96.38 215 CYS A C 1
ATOM 1797 O O . CYS A 1 215 ? -12.789 31.656 10.43 1 96.38 215 CYS A O 1
ATOM 1799 N N . LYS A 1 216 ? -13.867 32.125 8.523 1 94.5 216 LYS A N 1
ATOM 1800 C CA . LYS A 1 216 ? -12.781 31.672 7.66 1 94.5 216 LYS A CA 1
ATOM 1801 C C . LYS A 1 216 ? -11.867 32.844 7.285 1 94.5 216 LYS A C 1
ATOM 1803 O O . LYS A 1 216 ? -12.32 33.969 7.145 1 94.5 216 LYS A O 1
ATOM 1808 N N . PHE A 1 217 ? -10.602 32.531 7.156 1 93.31 217 PHE A N 1
ATOM 1809 C CA . PHE A 1 217 ? -9.633 33.562 6.812 1 93.31 217 PHE A CA 1
ATOM 1810 C C . PHE A 1 217 ? -8.344 32.938 6.277 1 93.31 217 PHE A C 1
ATOM 1812 O O . PHE A 1 217 ? -8.125 31.734 6.43 1 93.31 217 PHE A O 1
ATOM 1819 N N . ARG A 1 218 ? -7.539 33.719 5.648 1 92.5 218 ARG A N 1
ATOM 1820 C CA . ARG A 1 218 ? -6.188 33.312 5.277 1 92.5 218 ARG A CA 1
ATOM 1821 C C . ARG A 1 218 ? -5.219 33.531 6.438 1 92.5 218 ARG A C 1
ATOM 1823 O O . ARG A 1 218 ? -5.211 34.594 7.062 1 92.5 218 ARG A O 1
ATOM 1830 N N . TYR A 1 219 ? -4.414 32.688 6.578 1 93.31 219 TYR A N 1
ATOM 1831 C CA . TYR A 1 219 ? -3.639 32.625 7.809 1 93.31 219 TYR A CA 1
ATOM 1832 C C . TYR A 1 219 ? -2.633 33.75 7.891 1 93.31 219 TYR A C 1
ATOM 1834 O O . TYR A 1 219 ? -1.982 34.094 6.895 1 93.31 219 TYR A O 1
ATOM 1842 N N . SER A 1 220 ? -2.514 34.344 8.969 1 92.88 220 SER A N 1
ATOM 1843 C CA . SER A 1 220 ? -1.396 35.062 9.57 1 92.88 220 SER A CA 1
ATOM 1844 C C . SER A 1 220 ? -1.507 35.094 11.086 1 92.88 220 SER A C 1
ATOM 1846 O O . SER A 1 220 ? -2.604 34.969 11.641 1 92.88 220 SER A O 1
ATOM 1848 N N . GLU A 1 221 ? -0.349 35.188 11.719 1 91.19 221 GLU A N 1
ATOM 1849 C CA . GLU A 1 221 ? -0.375 35.25 13.172 1 91.19 221 GLU A CA 1
ATOM 1850 C C . GLU A 1 221 ? -1.233 36.438 13.656 1 91.19 221 GLU A C 1
ATOM 1852 O O . GLU A 1 221 ? -2.074 36.25 14.539 1 91.19 221 GLU A O 1
ATOM 1857 N N . LYS A 1 222 ? -1.056 37.5 12.977 1 89.5 222 LYS A N 1
ATOM 1858 C CA . LYS A 1 222 ? -1.787 38.719 13.344 1 89.5 222 LYS A CA 1
ATOM 1859 C C . LYS A 1 222 ? -3.283 38.531 13.086 1 89.5 222 LYS A C 1
ATOM 1861 O O . LYS A 1 222 ? -4.105 38.906 13.93 1 89.5 222 LYS A O 1
ATOM 1866 N N . LEU A 1 223 ? -3.633 38 11.945 1 90.69 223 LEU A N 1
ATOM 1867 C CA . LEU A 1 223 ? -5.035 37.875 11.57 1 90.69 223 LEU A CA 1
ATOM 1868 C C . LEU A 1 223 ? -5.742 36.875 12.484 1 90.69 223 LEU A C 1
ATOM 1870 O O . LEU A 1 223 ? -6.938 37 12.758 1 90.69 223 LEU A O 1
ATOM 1874 N N . SER A 1 224 ? -5.039 35.906 12.945 1 93.38 224 SER A N 1
ATOM 1875 C CA . SER A 1 224 ? -5.629 34.969 13.867 1 93.38 224 SER A CA 1
ATOM 1876 C C . SER A 1 224 ? -6.145 35.656 15.125 1 93.38 224 SER A C 1
ATOM 1878 O O . SER A 1 224 ? -7.266 35.375 15.562 1 93.38 224 SER A O 1
ATOM 1880 N N . SER A 1 225 ? -5.387 36.469 15.656 1 91 225 SER A N 1
ATOM 1881 C CA . SER A 1 225 ? -5.781 37.25 16.828 1 91 225 SER A CA 1
ATOM 1882 C C . SER A 1 225 ? -6.941 38.188 16.516 1 91 225 SER A C 1
ATOM 1884 O O . SER A 1 225 ? -7.883 38.281 17.312 1 91 225 SER A O 1
ATOM 1886 N N . GLN A 1 226 ? -6.852 38.812 15.383 1 90.44 226 GLN A N 1
ATOM 1887 C CA . GLN A 1 226 ? -7.887 39.75 14.977 1 90.44 226 GLN A CA 1
ATOM 1888 C C . GLN A 1 226 ? -9.234 39.031 14.797 1 90.44 226 GLN A C 1
ATOM 1890 O O . GLN A 1 226 ? -10.273 39.562 15.203 1 90.44 226 GLN A O 1
ATOM 1895 N N . VAL A 1 227 ? -9.203 37.938 14.188 1 93.25 227 VAL A N 1
ATOM 1896 C CA . VAL A 1 227 ? -10.43 37.219 13.914 1 93.25 227 VAL A CA 1
ATOM 1897 C C . VAL A 1 227 ? -11.086 36.812 15.227 1 93.25 227 VAL A C 1
ATOM 1899 O O . VAL A 1 227 ? -12.305 36.906 15.383 1 93.25 227 VAL A O 1
ATOM 1902 N N . ILE A 1 228 ? -10.32 36.344 16.156 1 93.69 228 ILE A N 1
ATOM 1903 C CA . ILE A 1 228 ? -10.867 35.969 17.469 1 93.69 228 ILE A CA 1
ATOM 1904 C C . ILE A 1 228 ? -11.516 37.219 18.109 1 93.69 228 ILE A C 1
ATOM 1906 O O . ILE A 1 228 ? -12.633 37.125 18.625 1 93.69 228 ILE A O 1
ATOM 1910 N N . SER A 1 229 ? -10.844 38.312 18 1 91.25 229 SER A N 1
ATOM 1911 C CA . SER A 1 229 ? -11.375 39.562 18.547 1 91.25 229 SER A CA 1
ATOM 1912 C C . SER A 1 229 ? -12.695 39.938 17.891 1 91.25 229 SER A C 1
ATOM 1914 O O . SER A 1 229 ? -13.633 40.344 18.562 1 91.25 229 SER A O 1
ATOM 1916 N N . GLU A 1 230 ? -12.734 39.75 16.625 1 92.44 230 GLU A N 1
ATOM 1917 C CA . GLU A 1 230 ? -13.938 40.094 15.883 1 92.44 230 GLU A CA 1
ATOM 1918 C C . GLU A 1 230 ? -15.102 39.188 16.266 1 92.44 230 GLU A C 1
ATOM 1920 O O . GLU A 1 230 ? -16.25 39.625 16.359 1 92.44 230 GLU A O 1
ATOM 1925 N N . ILE A 1 231 ? -14.789 38 16.438 1 95 231 ILE A N 1
ATOM 1926 C CA . ILE A 1 231 ? -15.828 37.062 16.828 1 95 231 ILE A CA 1
ATOM 1927 C C . ILE A 1 231 ? -16.359 37.438 18.219 1 95 231 ILE A C 1
ATOM 1929 O O . ILE A 1 231 ? -17.562 37.406 18.453 1 95 231 ILE A O 1
ATOM 1933 N N . LEU A 1 232 ? -15.453 37.75 19.141 1 93 232 LEU A N 1
ATOM 1934 C CA . LEU A 1 232 ? -15.844 38.125 20.5 1 93 232 LEU A CA 1
ATOM 1935 C C . LEU A 1 232 ? -16.703 39.375 20.469 1 93 232 LEU A C 1
ATOM 1937 O O . LEU A 1 232 ? -17.719 39.469 21.172 1 93 232 LEU A O 1
ATOM 1941 N N . LYS A 1 233 ? -16.328 40.312 19.672 1 92.81 233 LYS A N 1
ATOM 1942 C CA . LYS A 1 233 ? -17.109 41.562 19.516 1 92.81 233 LYS A CA 1
ATOM 1943 C C . LYS A 1 233 ? -18.5 41.25 18.953 1 92.81 233 LYS A C 1
ATOM 1945 O O . LYS A 1 233 ? -19.5 41.812 19.438 1 92.81 233 LYS A O 1
ATOM 1950 N N . PHE A 1 234 ? -18.469 40.5 17.953 1 95.75 234 PHE A N 1
ATOM 1951 C CA . PHE A 1 234 ? -19.734 40.094 17.328 1 95.75 234 PHE A CA 1
ATOM 1952 C C . PHE A 1 234 ? -20.656 39.438 18.344 1 95.75 234 PHE A C 1
ATOM 1954 O O . PHE A 1 234 ? -21.844 39.781 18.422 1 95.75 234 PHE A O 1
ATOM 1961 N N . ALA A 1 235 ? -20.141 38.562 19.062 1 95.56 235 ALA A N 1
ATOM 1962 C CA . ALA A 1 235 ? -20.922 37.844 20.078 1 95.56 235 ALA A CA 1
ATOM 1963 C C . ALA A 1 235 ? -21.453 38.812 21.125 1 95.56 235 ALA A C 1
ATOM 1965 O O . ALA A 1 235 ? -22.625 38.75 21.5 1 95.56 235 ALA A O 1
ATOM 1966 N N . ASN A 1 236 ? -20.625 39.688 21.578 1 94.25 236 ASN A N 1
ATOM 1967 C CA . ASN A 1 236 ? -21.016 40.688 22.562 1 94.25 236 ASN A CA 1
ATOM 1968 C C . ASN A 1 236 ? -22.156 41.562 22.047 1 94.25 236 ASN A C 1
ATOM 1970 O O . ASN A 1 236 ? -23.125 41.812 22.75 1 94.25 236 ASN A O 1
ATOM 1974 N N . ASN A 1 237 ? -22.062 42 20.844 1 95.69 237 ASN A N 1
ATOM 1975 C CA . ASN A 1 237 ? -23.062 42.844 20.219 1 95.69 237 ASN A CA 1
ATOM 1976 C C . ASN A 1 237 ? -24.406 42.125 20.078 1 95.69 237 ASN A C 1
ATOM 1978 O O . ASN A 1 237 ? -25.453 42.75 20.141 1 95.69 237 ASN A O 1
ATOM 1982 N N . LYS A 1 238 ? -24.359 40.844 19.984 1 94.88 238 LYS A N 1
ATOM 1983 C CA . LYS A 1 238 ? -25.578 40.062 19.781 1 94.88 238 LYS A CA 1
ATOM 1984 C C . LYS A 1 238 ? -26.062 39.438 21.078 1 94.88 238 LYS A C 1
ATOM 1986 O O . LYS A 1 238 ? -27.078 38.75 21.109 1 94.88 238 LYS A O 1
ATOM 1991 N N . GLY A 1 239 ? -25.328 39.562 22.125 1 93.75 239 GLY A N 1
ATOM 1992 C CA . GLY A 1 239 ? -25.672 39 23.406 1 93.75 239 GLY A CA 1
ATOM 1993 C C . GLY A 1 239 ? -25.469 37.5 23.484 1 93.75 239 GLY A C 1
ATOM 1994 O O . GLY A 1 239 ? -26.203 36.781 24.156 1 93.75 239 GLY A O 1
ATOM 1995 N N . ILE A 1 240 ? -24.516 37.031 22.719 1 94.88 240 ILE A N 1
ATOM 1996 C CA . ILE A 1 240 ? -24.203 35.594 22.688 1 94.88 240 ILE A CA 1
ATOM 1997 C C . ILE A 1 240 ? -23.078 35.281 23.672 1 94.88 240 ILE A C 1
ATOM 1999 O O . ILE A 1 240 ? -22.047 35.969 23.688 1 94.88 240 ILE A O 1
ATOM 2003 N N . ASN A 1 241 ? -23.297 34.281 24.5 1 95.25 241 ASN A N 1
ATOM 2004 C CA . ASN A 1 241 ? -22.219 33.812 25.375 1 95.25 241 ASN A CA 1
ATOM 2005 C C . ASN A 1 241 ? -21.375 32.75 24.688 1 95.25 241 ASN A C 1
ATOM 2007 O O . ASN A 1 241 ? -21.891 31.797 24.094 1 95.25 241 ASN A O 1
ATOM 2011 N N . LEU A 1 242 ? -20.062 32.906 24.828 1 96.06 242 LEU A N 1
ATOM 2012 C CA . LEU A 1 242 ? -19.156 31.969 24.188 1 96.06 242 LEU A CA 1
ATOM 2013 C C . LEU A 1 242 ? -18.359 31.172 25.219 1 96.06 242 LEU A C 1
ATOM 2015 O O . LEU A 1 242 ? -18.188 31.625 26.359 1 96.06 242 LEU A O 1
ATOM 2019 N N . SER A 1 243 ? -17.938 30.047 24.766 1 95.38 243 SER A N 1
ATOM 2020 C CA . SER A 1 243 ? -17.062 29.219 25.609 1 95.38 243 SER A CA 1
ATOM 2021 C C . SER A 1 243 ? -15.695 29.875 25.797 1 95.38 243 SER A C 1
ATOM 2023 O O . SER A 1 243 ? -15.352 30.828 25.078 1 95.38 243 SER A O 1
ATOM 2025 N N . ASP A 1 244 ? -14.938 29.328 26.719 1 93.94 244 ASP A N 1
ATOM 2026 C CA . ASP A 1 244 ? -13.609 29.859 27.016 1 93.94 244 ASP A CA 1
ATOM 2027 C C . ASP A 1 244 ? -12.555 29.25 26.109 1 93.94 244 ASP A C 1
ATOM 2029 O O . ASP A 1 244 ? -11.352 29.438 26.328 1 93.94 244 ASP A O 1
ATOM 2033 N N . THR A 1 245 ? -12.984 28.5 25.141 1 95.44 245 THR A N 1
ATOM 2034 C CA . THR A 1 245 ? -12.062 27.812 24.25 1 95.44 245 THR A CA 1
ATOM 2035 C C . THR A 1 245 ? -12.336 28.188 22.797 1 95.44 245 THR A C 1
ATOM 2037 O O . THR A 1 245 ? -13.492 28.203 22.359 1 95.44 245 THR A O 1
ATOM 2040 N N . ALA A 1 246 ? -11.359 28.594 22.109 1 96.5 246 ALA A N 1
ATOM 2041 C CA . ALA A 1 246 ? -11.422 28.797 20.656 1 96.5 246 ALA A CA 1
ATOM 2042 C C . ALA A 1 246 ? -10.508 27.828 19.922 1 96.5 246 ALA A C 1
ATOM 2044 O O . ALA A 1 246 ? -9.406 27.516 20.391 1 96.5 246 ALA A O 1
ATOM 2045 N N . ILE A 1 247 ? -10.961 27.344 18.812 1 97.25 247 ILE A N 1
ATOM 2046 C CA . ILE A 1 247 ? -10.086 26.484 18.047 1 97.25 247 ILE A CA 1
ATOM 2047 C C . ILE A 1 247 ? -9.852 27.094 16.656 1 97.25 247 ILE A C 1
ATOM 2049 O O . ILE A 1 247 ? -10.742 27.719 16.094 1 97.25 247 ILE A O 1
ATOM 2053 N N . GLN A 1 248 ? -8.68 26.969 16.156 1 97.56 248 GLN A N 1
ATOM 2054 C CA . GLN A 1 248 ? -8.305 27.359 14.812 1 97.56 248 GLN A CA 1
ATOM 2055 C C . GLN A 1 248 ? -7.984 26.141 13.961 1 97.56 248 GLN A C 1
ATOM 2057 O O . GLN A 1 248 ? -6.922 25.531 14.109 1 97.56 248 GLN A O 1
ATOM 2062 N N . LEU A 1 249 ? -8.836 25.828 13.023 1 96.69 249 LEU A N 1
ATOM 2063 C CA . LEU A 1 249 ? -8.789 24.609 12.227 1 96.69 249 LEU A CA 1
ATOM 2064 C C . LEU A 1 249 ? -8.094 24.859 10.891 1 96.69 249 LEU A C 1
ATOM 2066 O O . LEU A 1 249 ? -8.305 25.906 10.258 1 96.69 249 LEU A O 1
ATOM 2070 N N . PHE A 1 250 ? -7.332 23.906 10.492 1 94.56 250 PHE A N 1
ATOM 2071 C CA . PHE A 1 250 ? -6.707 23.984 9.18 1 94.56 250 PHE A CA 1
ATOM 2072 C C . PHE A 1 250 ? -6.348 22.594 8.664 1 94.56 250 PHE A C 1
ATOM 2074 O O . PHE A 1 250 ? -6.301 21.641 9.438 1 94.56 250 PHE A O 1
ATOM 2081 N N . GLN A 1 251 ? -6.086 22.5 7.387 1 92.12 251 GLN A N 1
ATOM 2082 C CA . GLN A 1 251 ? -5.676 21.234 6.766 1 92.12 251 GLN A CA 1
ATOM 2083 C C . GLN A 1 251 ? -4.176 21 6.941 1 92.12 251 GLN A C 1
ATOM 2085 O O . GLN A 1 251 ? -3.381 21.938 6.828 1 92.12 251 GLN A O 1
ATOM 2090 N N . ARG A 1 252 ? -3.83 19.766 7.168 1 90.75 252 ARG A N 1
ATOM 2091 C CA . ARG A 1 252 ? -2.414 19.422 7.242 1 90.75 252 ARG A CA 1
ATOM 2092 C C . ARG A 1 252 ? -1.717 19.672 5.91 1 90.75 252 ARG A C 1
ATOM 2094 O O . ARG A 1 252 ? -0.576 20.141 5.879 1 90.75 252 ARG A O 1
ATOM 2101 N N . PHE A 1 253 ? -2.488 19.359 4.961 1 87.94 253 PHE A N 1
ATOM 2102 C CA . PHE A 1 253 ? -1.973 19.531 3.605 1 87.94 253 PHE A CA 1
ATOM 2103 C C . PHE A 1 253 ? -2.992 20.234 2.719 1 87.94 253 PHE A C 1
ATOM 2105 O O . PHE A 1 253 ? -4.137 19.781 2.602 1 87.94 253 PHE A O 1
ATOM 2112 N N . ASP A 1 254 ? -2.535 21.375 2.162 1 86.31 254 ASP A N 1
ATOM 2113 C CA . ASP A 1 254 ? -3.314 22.156 1.217 1 86.31 254 ASP A CA 1
ATOM 2114 C C . ASP A 1 254 ? -2.5 22.484 -0.035 1 86.31 254 ASP A C 1
ATOM 2116 O O . ASP A 1 254 ? -1.585 23.312 0.005 1 86.31 254 ASP A O 1
ATOM 2120 N N . LEU A 1 255 ? -2.961 21.922 -1.086 1 79.81 255 LEU A N 1
ATOM 2121 C CA . LEU A 1 255 ? -2.219 22.031 -2.338 1 79.81 255 LEU A CA 1
ATOM 2122 C C . LEU A 1 255 ? -2.289 23.438 -2.896 1 79.81 255 LEU A C 1
ATOM 2124 O O . LEU A 1 255 ? -1.413 23.859 -3.658 1 79.81 255 LEU A O 1
ATOM 2128 N N . ARG A 1 256 ? -3.232 24.234 -2.525 1 82 256 ARG A N 1
ATOM 2129 C CA . ARG A 1 256 ? -3.424 25.578 -3.059 1 82 256 ARG A CA 1
ATOM 2130 C C . ARG A 1 256 ? -2.443 26.562 -2.428 1 82 256 ARG A C 1
ATOM 2132 O O . ARG A 1 256 ? -2.242 27.656 -2.945 1 82 256 ARG A O 1
ATOM 2139 N N . ALA A 1 257 ? -1.913 26.125 -1.331 1 81.94 257 ALA A N 1
ATOM 2140 C CA . ALA A 1 257 ? -1.079 27.047 -0.564 1 81.94 257 ALA A CA 1
ATOM 2141 C C . ALA A 1 257 ? 0.397 26.859 -0.898 1 81.94 257 ALA A C 1
ATOM 2143 O O . ALA A 1 257 ? 0.923 25.734 -0.81 1 81.94 257 ALA A O 1
ATOM 2144 N N . LYS A 1 258 ? 1.023 27.969 -1.197 1 78.94 258 LYS A N 1
ATOM 2145 C CA . LYS A 1 258 ? 2.451 27.922 -1.501 1 78.94 258 LYS A CA 1
ATOM 2146 C C . LYS A 1 258 ? 3.287 28.188 -0.252 1 78.94 258 LYS A C 1
ATOM 2148 O O . LYS A 1 258 ? 4.477 27.859 -0.214 1 78.94 258 LYS A O 1
ATOM 2153 N N . ASN A 1 259 ? 2.715 28.859 0.569 1 86.19 259 ASN A N 1
ATOM 2154 C CA . ASN A 1 259 ? 3.32 29.141 1.865 1 86.19 259 ASN A CA 1
ATOM 2155 C C . ASN A 1 259 ? 2.283 29.141 2.984 1 86.19 259 ASN A C 1
ATOM 2157 O O . ASN A 1 259 ? 1.088 28.984 2.727 1 86.19 259 ASN A O 1
ATOM 2161 N N . LYS A 1 260 ? 2.77 29.266 4.172 1 90.88 260 LYS A N 1
ATOM 2162 C CA . LYS A 1 260 ? 1.861 29.109 5.305 1 90.88 260 LYS A CA 1
ATOM 2163 C C . LYS A 1 260 ? 0.802 30.219 5.305 1 90.88 260 LYS A C 1
ATOM 2165 O O . LYS A 1 260 ? -0.312 30.016 5.793 1 90.88 260 LYS A O 1
ATOM 2170 N N . TYR A 1 261 ? 1.071 31.375 4.637 1 92.06 261 TYR A N 1
ATOM 2171 C CA . TYR A 1 261 ? 0.161 32.5 4.668 1 92.06 261 TYR A CA 1
ATOM 2172 C C . TYR A 1 261 ? -0.917 32.375 3.602 1 92.06 261 TYR A C 1
ATOM 2174 O O . TYR A 1 261 ? -1.836 33.188 3.531 1 92.06 261 TYR A O 1
ATOM 2182 N N . GLU A 1 262 ? -0.875 31.328 2.881 1 88.25 262 GLU A N 1
ATOM 2183 C CA . GLU A 1 262 ? -1.901 31.062 1.878 1 88.25 262 GLU A CA 1
ATOM 2184 C C . GLU A 1 262 ? -2.887 30 2.365 1 88.25 262 GLU A C 1
ATOM 2186 O O . GLU A 1 262 ? -3.889 29.734 1.703 1 88.25 262 GLU A O 1
ATOM 2191 N N . TYR A 1 263 ? -2.641 29.516 3.537 1 91.62 263 TYR A N 1
ATOM 2192 C CA . TYR A 1 263 ? -3.543 28.5 4.09 1 91.62 263 TYR A CA 1
ATOM 2193 C C . TYR A 1 263 ? -4.875 29.125 4.488 1 91.62 263 TYR A C 1
ATOM 2195 O O . TYR A 1 263 ? -4.906 30.203 5.102 1 91.62 263 TYR A O 1
ATOM 2203 N N . GLU A 1 264 ? -5.859 28.469 4.125 1 90.75 264 GLU A N 1
ATOM 2204 C CA . GLU A 1 264 ? -7.184 28.812 4.629 1 90.75 264 GLU A CA 1
ATOM 2205 C C . GLU A 1 264 ? -7.453 28.156 5.98 1 90.75 264 GLU A C 1
ATOM 2207 O O . GLU A 1 264 ? -7.316 26.938 6.117 1 90.75 264 GLU A O 1
ATOM 2212 N N . MET A 1 265 ? -7.773 28.969 6.941 1 94.81 265 MET A N 1
ATOM 2213 C CA . MET A 1 265 ? -8.078 28.453 8.273 1 94.81 265 MET A CA 1
ATOM 2214 C C . MET A 1 265 ? -9.438 28.938 8.75 1 94.81 265 MET A C 1
ATOM 2216 O O . MET A 1 265 ? -10.086 29.75 8.078 1 94.81 265 MET A O 1
ATOM 2220 N N . GLU A 1 266 ? -9.93 28.344 9.805 1 96.25 266 GLU A N 1
ATOM 2221 C CA . GLU A 1 266 ? -11.227 28.688 10.383 1 96.25 266 GLU A CA 1
ATOM 2222 C C . GLU A 1 266 ? -11.156 28.719 11.906 1 96.25 266 GLU A C 1
ATOM 2224 O O . GLU A 1 266 ? -10.633 27.797 12.531 1 96.25 266 GLU A O 1
ATOM 2229 N N . ILE A 1 267 ? -11.633 29.797 12.414 1 97.31 267 ILE A N 1
ATOM 2230 C CA . ILE A 1 267 ? -11.773 29.859 13.859 1 97.31 267 ILE A CA 1
ATOM 2231 C C . ILE A 1 267 ? -13.195 29.484 14.258 1 97.31 267 ILE A C 1
ATOM 2233 O O . ILE A 1 267 ? -14.156 29.906 13.609 1 97.31 267 ILE A O 1
ATOM 2237 N N . GLN A 1 268 ? -13.305 28.672 15.273 1 97.81 268 GLN A N 1
ATOM 2238 C CA . GLN A 1 268 ? -14.586 28.219 15.812 1 97.81 268 GLN A CA 1
ATOM 2239 C C . GLN A 1 268 ? -14.641 28.438 17.328 1 97.81 268 GLN A C 1
ATOM 2241 O O . GLN A 1 268 ? -13.727 28.031 18.047 1 97.81 268 GLN A O 1
ATOM 2246 N N . ILE A 1 269 ? -15.719 29.047 17.797 1 97.56 269 ILE A N 1
ATOM 2247 C CA . ILE A 1 269 ? -15.953 29.219 19.219 1 97.56 269 ILE A CA 1
ATOM 2248 C C . ILE A 1 269 ? -17.375 28.781 19.562 1 97.56 269 ILE A C 1
ATOM 2250 O O . ILE A 1 269 ? -18.344 29.25 18.953 1 97.56 269 ILE A O 1
ATOM 2254 N N . LEU A 1 270 ? -17.469 27.922 20.484 1 97.44 270 LEU A N 1
ATOM 2255 C CA . LEU A 1 270 ? -18.75 27.344 20.875 1 97.44 270 LEU A CA 1
ATOM 2256 C C . LEU A 1 270 ? -19.609 28.391 21.578 1 97.44 270 LEU A C 1
ATOM 2258 O O . LEU A 1 270 ? -19.125 29.109 22.453 1 97.44 270 LEU A O 1
ATOM 2262 N N . GLU A 1 271 ? -20.891 28.422 21.188 1 96.31 271 GLU A N 1
ATOM 2263 C CA . GLU A 1 271 ? -21.891 29.219 21.906 1 96.31 271 GLU A CA 1
ATOM 2264 C C . GLU A 1 271 ? -22.406 28.484 23.125 1 96.31 271 GLU A C 1
ATOM 2266 O O . GLU A 1 271 ? -22.703 27.281 23.062 1 96.31 271 GLU A O 1
ATOM 2271 N N . ILE A 1 272 ? -22.391 29.125 24.234 1 91.69 272 ILE A N 1
ATOM 2272 C CA . ILE A 1 272 ? -22.906 28.531 25.469 1 91.69 272 ILE A CA 1
ATOM 2273 C C . ILE A 1 272 ? -24.297 29.062 25.766 1 91.69 272 ILE A C 1
ATOM 2275 O O . ILE A 1 272 ? -24.531 30.281 25.672 1 91.69 272 ILE A O 1
ATOM 2279 N N . GLY A 1 273 ? -25.406 28.359 25.562 1 71.38 273 GLY A N 1
ATOM 2280 C CA . GLY A 1 273 ? -26.766 28.766 25.891 1 71.38 273 GLY A CA 1
ATOM 2281 C C . GLY A 1 273 ? -26.906 29.281 27.312 1 71.38 273 GLY A C 1
ATOM 2282 O O . GLY A 1 273 ? -26.047 29.031 28.156 1 71.38 273 GLY A O 1
ATOM 2283 N N . ILE A 1 274 ? -27.625 30.297 27.625 1 53.78 274 ILE A N 1
ATOM 2284 C CA . ILE A 1 274 ? -28.047 30.781 28.938 1 53.78 274 ILE A CA 1
ATOM 2285 C C . ILE A 1 274 ? -28.375 29.594 29.844 1 53.78 274 ILE A C 1
ATOM 2287 O O . ILE A 1 274 ? -28.156 29.656 31.062 1 53.78 274 ILE A O 1
ATOM 2291 N N . ASN A 1 275 ? -29.031 28.453 29.422 1 43.59 275 ASN A N 1
ATOM 2292 C CA . ASN A 1 275 ? -29.5 27.547 30.469 1 43.59 275 ASN A CA 1
ATOM 2293 C C . ASN A 1 275 ? -28.359 26.719 31.047 1 43.59 275 ASN A C 1
ATOM 2295 O O . ASN A 1 275 ? -28.594 25.797 31.844 1 43.59 275 ASN A O 1
ATOM 2299 N N . SER A 1 276 ? -27.406 26.312 30.344 1 38.66 276 SER A N 1
ATOM 2300 C CA . SER A 1 276 ? -26.547 25.297 30.938 1 38.66 276 SER A CA 1
ATOM 2301 C C . SER A 1 276 ? -25.672 25.891 32.031 1 38.66 276 SER A C 1
ATOM 2303 O O . SER A 1 276 ? -24.719 26.609 31.766 1 38.66 276 SER A O 1
ATOM 2305 N N . ILE A 1 277 ? -26.203 26.234 33.156 1 34.06 277 ILE A N 1
ATOM 2306 C CA . ILE A 1 277 ? -25.594 26.312 34.5 1 34.06 277 ILE A CA 1
ATOM 2307 C C . ILE A 1 277 ? -24.484 25.281 34.625 1 34.06 277 ILE A C 1
ATOM 2309 O O . ILE A 1 277 ? -24.656 24.125 34.219 1 34.06 277 ILE A O 1
ATOM 2313 N N . SER A 1 278 ? -23.297 25.625 35.125 1 31.5 278 SER A N 1
ATOM 2314 C CA . SER A 1 278 ? -22.141 24.875 35.656 1 31.5 278 SER A CA 1
ATOM 2315 C C . SER A 1 278 ? -22.578 23.562 36.281 1 31.5 278 SER A C 1
ATOM 2317 O O . SER A 1 278 ? -23.312 23.547 37.281 1 31.5 278 SER A O 1
ATOM 2319 N N . LEU A 1 279 ? -22.922 22.406 35.531 1 23.58 279 LEU A N 1
ATOM 2320 C CA . LEU A 1 279 ? -22.656 21.266 36.406 1 23.58 279 LEU A CA 1
ATOM 2321 C C . LEU A 1 279 ? -21.172 21.203 36.781 1 23.58 279 LEU A C 1
ATOM 2323 O O . LEU A 1 279 ? -20.312 21.453 35.938 1 23.58 279 LEU A O 1
ATOM 2327 N N . MET B 1 1 ? 12.531 36.375 18.438 1 52.53 1 MET B N 1
ATOM 2328 C CA . MET B 1 1 ? 12.719 35.031 17.906 1 52.53 1 MET B CA 1
ATOM 2329 C C . MET B 1 1 ? 14.031 34.906 17.141 1 52.53 1 MET B C 1
ATOM 2331 O O . MET B 1 1 ? 14.508 35.906 16.578 1 52.53 1 MET B O 1
ATOM 2335 N N . LYS B 1 2 ? 14.891 33.875 17.516 1 64.5 2 LYS B N 1
ATOM 2336 C CA . LYS B 1 2 ? 16.109 33.625 16.766 1 64.5 2 LYS B CA 1
ATOM 2337 C C . LYS B 1 2 ? 15.852 33.594 15.258 1 64.5 2 LYS B C 1
ATOM 2339 O O . LYS B 1 2 ? 14.875 32.969 14.812 1 64.5 2 LYS B O 1
ATOM 2344 N N . ASP B 1 3 ? 16.594 34.375 14.547 1 78.19 3 ASP B N 1
ATOM 2345 C CA . ASP B 1 3 ? 16.344 34.656 13.133 1 78.19 3 ASP B CA 1
ATOM 2346 C C . ASP B 1 3 ? 16.844 33.5 12.266 1 78.19 3 ASP B C 1
ATOM 2348 O O . ASP B 1 3 ? 16.266 33.219 11.211 1 78.19 3 ASP B O 1
ATOM 2352 N N . LEU B 1 4 ? 17.844 32.875 12.867 1 89.75 4 LEU B N 1
ATOM 2353 C CA . LEU B 1 4 ? 18.469 31.828 12.047 1 89.75 4 LEU B CA 1
ATOM 2354 C C . LEU B 1 4 ? 18.719 30.562 12.867 1 89.75 4 LEU B C 1
ATOM 2356 O O . LEU B 1 4 ? 19.094 30.641 14.039 1 89.75 4 LEU B O 1
ATOM 2360 N N . TYR B 1 5 ? 18.562 29.438 12.32 1 93.75 5 TYR B N 1
ATOM 2361 C CA . TYR B 1 5 ? 18.75 28.125 12.945 1 93.75 5 TYR B CA 1
ATOM 2362 C C . TYR B 1 5 ? 19.719 27.266 12.125 1 93.75 5 TYR B C 1
ATOM 2364 O O . TYR B 1 5 ? 19.625 27.219 10.898 1 93.75 5 TYR B O 1
ATOM 2372 N N . THR B 1 6 ? 20.625 26.609 12.844 1 92.69 6 THR B N 1
ATOM 2373 C CA . THR B 1 6 ? 21.531 25.688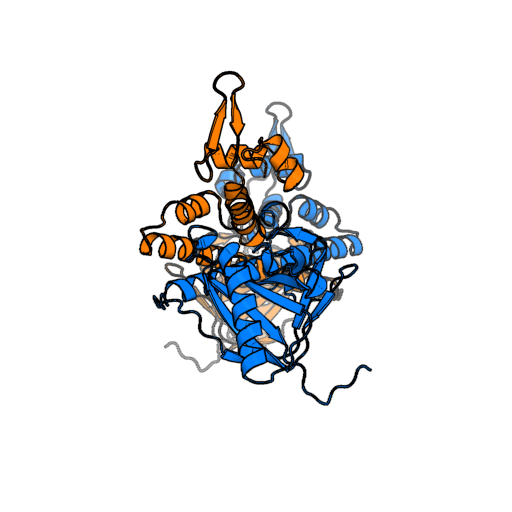 12.164 1 92.69 6 THR B CA 1
ATOM 2374 C C . THR B 1 6 ? 20.828 24.359 11.867 1 92.69 6 THR B C 1
ATOM 2376 O O . THR B 1 6 ? 19.766 24.078 12.422 1 92.69 6 THR B O 1
ATOM 2379 N N . THR B 1 7 ? 21.516 23.578 10.977 1 92.44 7 THR B N 1
ATOM 2380 C CA . THR B 1 7 ? 20.984 22.266 10.648 1 92.44 7 THR B CA 1
ATOM 2381 C C . THR B 1 7 ? 20.859 21.406 11.906 1 92.44 7 THR B C 1
ATOM 2383 O O . THR B 1 7 ? 19.875 20.672 12.07 1 92.44 7 THR B O 1
ATOM 2386 N N . GLY B 1 8 ? 21.812 21.453 12.766 1 92.5 8 GLY B N 1
ATOM 2387 C CA . GLY B 1 8 ? 21.797 20.688 14.016 1 92.5 8 GLY B CA 1
ATOM 2388 C C . GLY B 1 8 ? 20.656 21.094 14.938 1 92.5 8 GLY B C 1
ATOM 2389 O O . GLY B 1 8 ? 20.016 20.234 15.531 1 92.5 8 GLY B O 1
ATOM 2390 N N . GLU B 1 9 ? 20.469 22.375 15.039 1 92.19 9 GLU B N 1
ATOM 2391 C CA . GLU B 1 9 ? 19.375 22.875 15.883 1 92.19 9 GLU B CA 1
ATOM 2392 C C . GLU B 1 9 ? 18.016 22.422 15.359 1 92.19 9 GLU B C 1
ATOM 2394 O O . GLU B 1 9 ? 17.156 22 16.125 1 92.19 9 GLU B O 1
ATOM 2399 N N . ILE B 1 10 ? 17.844 22.5 14.07 1 92.06 10 ILE B N 1
ATOM 2400 C CA . ILE B 1 10 ? 16.594 22.094 13.461 1 92.06 10 ILE B CA 1
ATOM 2401 C C . ILE B 1 10 ? 16.375 20.594 13.68 1 92.06 10 ILE B C 1
ATOM 2403 O O . ILE B 1 10 ? 15.273 20.156 14.016 1 92.06 10 ILE B O 1
ATOM 2407 N N . SER B 1 11 ? 17.406 19.844 13.469 1 92.81 11 SER B N 1
ATOM 2408 C CA . SER B 1 11 ? 17.344 18.406 13.664 1 92.81 11 SER B CA 1
ATOM 2409 C C . SER B 1 11 ? 16.844 18.047 15.062 1 92.81 11 SER B C 1
ATOM 2411 O O . SER B 1 11 ? 15.969 17.203 15.211 1 92.81 11 SER B O 1
ATOM 2413 N N . LYS B 1 12 ? 17.297 18.734 15.984 1 91.12 12 LYS B N 1
ATOM 2414 C CA . LYS B 1 12 ? 16.922 18.484 17.375 1 91.12 12 LYS B CA 1
ATOM 2415 C C . LYS B 1 12 ? 15.5 18.969 17.641 1 91.12 12 LYS B C 1
ATOM 2417 O O . LYS B 1 12 ? 14.703 18.25 18.25 1 91.12 12 LYS B O 1
ATOM 2422 N N . LEU B 1 13 ? 15.188 20.125 17.156 1 88.12 13 LEU B N 1
ATOM 2423 C CA . LEU B 1 13 ? 13.898 20.75 17.438 1 88.12 13 LEU B CA 1
ATOM 2424 C C . LEU B 1 13 ? 12.766 19.984 16.766 1 88.12 13 LEU B C 1
ATOM 2426 O O . LEU B 1 13 ? 11.688 19.828 17.344 1 88.12 13 LEU B O 1
ATOM 2430 N N . MET B 1 14 ? 13 19.516 15.555 1 89.12 14 MET B N 1
ATOM 2431 C CA . MET B 1 14 ? 11.93 18.906 14.766 1 89.12 14 MET B CA 1
ATOM 2432 C C . MET B 1 14 ? 12.086 17.391 14.711 1 89.12 14 MET B C 1
ATOM 2434 O O . MET B 1 14 ? 11.266 16.703 14.102 1 89.12 14 MET B O 1
ATOM 2438 N N . ASN B 1 15 ? 13.133 16.891 15.266 1 88 15 ASN B N 1
ATOM 2439 C CA . ASN B 1 15 ? 13.398 15.453 15.242 1 88 15 ASN B CA 1
ATOM 2440 C C . ASN B 1 15 ? 13.477 14.922 13.812 1 88 15 ASN B C 1
ATOM 2442 O O . ASN B 1 15 ? 12.789 13.961 13.469 1 88 15 ASN B O 1
ATOM 2446 N N . ILE B 1 16 ? 14.242 15.602 13.055 1 89.94 16 ILE B N 1
ATOM 2447 C CA . ILE B 1 16 ? 14.508 15.203 11.672 1 89.94 16 ILE B CA 1
ATOM 2448 C C . ILE B 1 16 ? 16 14.953 11.484 1 89.94 16 ILE B C 1
ATOM 2450 O O . ILE B 1 16 ? 16.828 15.727 11.961 1 89.94 16 ILE B O 1
ATOM 2454 N N . PRO B 1 17 ? 16.312 13.922 10.883 1 92.88 17 PRO B N 1
ATOM 2455 C CA . PRO B 1 17 ? 17.734 13.648 10.68 1 92.88 17 PRO B CA 1
ATOM 2456 C C . PRO B 1 17 ? 18.422 14.719 9.844 1 92.88 17 PRO B C 1
ATOM 2458 O O . PRO B 1 17 ? 17.844 15.25 8.891 1 92.88 17 PRO B O 1
ATOM 2461 N N . ILE B 1 18 ? 19.672 14.977 10.203 1 93.75 18 ILE B N 1
ATOM 2462 C CA . ILE B 1 18 ? 20.484 15.945 9.492 1 93.75 18 ILE B CA 1
ATOM 2463 C C . ILE B 1 18 ? 20.578 15.555 8.016 1 93.75 18 ILE B C 1
ATOM 2465 O O . ILE B 1 18 ? 20.531 16.406 7.133 1 93.75 18 ILE B O 1
ATOM 2469 N N . LYS B 1 19 ? 20.688 14.305 7.789 1 93.94 19 LYS B N 1
ATOM 2470 C CA . LYS B 1 19 ? 20.812 13.773 6.43 1 93.94 19 LYS B CA 1
ATOM 2471 C C . LYS B 1 19 ? 19.625 14.172 5.57 1 93.94 19 LYS B C 1
ATOM 2473 O O . LYS B 1 19 ? 19.766 14.445 4.375 1 93.94 19 LYS B O 1
ATOM 2478 N N . ALA B 1 20 ? 18.484 14.242 6.129 1 94.19 20 ALA B N 1
ATOM 2479 C CA . ALA B 1 20 ? 17.266 14.617 5.398 1 94.19 20 ALA B CA 1
ATOM 2480 C C . ALA B 1 20 ? 17.344 16.078 4.949 1 94.19 20 ALA B C 1
ATOM 2482 O O . ALA B 1 20 ? 17.016 16.391 3.803 1 94.19 20 ALA B O 1
ATOM 2483 N N . LEU B 1 21 ? 17.75 16.984 5.844 1 94.19 21 LEU B N 1
ATOM 2484 C CA . LEU B 1 21 ? 17.875 18.406 5.523 1 94.19 21 LEU B CA 1
ATOM 2485 C C . LEU B 1 21 ? 18.891 18.625 4.41 1 94.19 21 LEU B C 1
ATOM 2487 O O . LEU B 1 21 ? 18.672 19.453 3.516 1 94.19 21 LEU B O 1
ATOM 2491 N N . ARG B 1 22 ? 19.938 17.828 4.477 1 92.62 22 ARG B N 1
ATOM 2492 C CA . ARG B 1 22 ? 20.953 17.922 3.439 1 92.62 22 ARG B CA 1
ATOM 2493 C C . ARG B 1 22 ? 20.422 17.422 2.102 1 92.62 22 ARG B C 1
ATOM 2495 O O . ARG B 1 22 ? 20.719 18 1.054 1 92.62 22 ARG B O 1
ATOM 2502 N N . LEU B 1 23 ? 19.719 16.406 2.199 1 95.25 23 LEU B N 1
ATOM 2503 C CA . LEU B 1 23 ? 19.109 15.867 0.993 1 95.25 23 LEU B CA 1
ATOM 2504 C C . LEU B 1 23 ? 18.156 16.875 0.364 1 95.25 23 LEU B C 1
ATOM 2506 O O . LEU B 1 23 ? 18.156 17.062 -0.855 1 95.25 23 LEU B O 1
ATOM 2510 N N . TYR B 1 24 ? 17.312 17.531 1.217 1 94.94 24 TYR B N 1
ATOM 2511 C CA . TYR B 1 24 ? 16.406 18.547 0.71 1 94.94 24 TYR B CA 1
ATOM 2512 C C . TYR B 1 24 ? 17.156 19.641 -0.021 1 94.94 24 TYR B C 1
ATOM 2514 O O . TYR B 1 24 ? 16.719 20.109 -1.081 1 94.94 24 TYR B O 1
ATOM 2522 N N . ASP B 1 25 ? 18.25 20.062 0.554 1 93.5 25 ASP B N 1
ATOM 2523 C CA . ASP B 1 25 ? 19.094 21.094 -0.03 1 93.5 25 ASP B CA 1
ATOM 2524 C C . ASP B 1 25 ? 19.703 20.625 -1.348 1 93.5 25 ASP B C 1
ATOM 2526 O O . ASP B 1 25 ? 19.609 21.328 -2.361 1 93.5 25 ASP B O 1
ATOM 2530 N N . SER B 1 26 ? 20.297 19.422 -1.382 1 94.38 26 SER B N 1
ATOM 2531 C CA . SER B 1 26 ? 20.984 18.875 -2.553 1 94.38 26 SER B CA 1
ATOM 2532 C C . SER B 1 26 ? 20.016 18.688 -3.717 1 94.38 26 SER B C 1
ATOM 2534 O O . SER B 1 26 ? 20.375 18.875 -4.875 1 94.38 26 SER B O 1
ATOM 2536 N N . MET B 1 27 ? 18.781 18.406 -3.41 1 94.56 27 MET B N 1
ATOM 2537 C CA . MET B 1 27 ? 17.766 18.156 -4.445 1 94.56 27 MET B CA 1
ATOM 2538 C C . MET B 1 27 ? 17.094 19.453 -4.863 1 94.56 27 MET B C 1
ATOM 2540 O O . MET B 1 27 ? 16.281 19.469 -5.801 1 94.56 27 MET B O 1
ATOM 2544 N N . GLY B 1 28 ? 17.328 20.469 -4.082 1 92.62 28 GLY B N 1
ATOM 2545 C CA . GLY B 1 28 ? 16.766 21.766 -4.406 1 92.62 28 GLY B CA 1
ATOM 2546 C C . GLY B 1 28 ? 15.328 21.922 -3.934 1 92.62 28 GLY B C 1
ATOM 2547 O O . GLY B 1 28 ? 14.594 22.781 -4.426 1 92.62 28 GLY B O 1
ATOM 2548 N N . ILE B 1 29 ? 14.852 21.078 -3.082 1 93.12 29 ILE B N 1
ATOM 2549 C CA . ILE B 1 29 ? 13.508 21.156 -2.525 1 93.12 29 ILE B CA 1
ATOM 2550 C C . ILE B 1 29 ? 13.422 22.312 -1.541 1 93.12 29 ILE B C 1
ATOM 2552 O O . ILE B 1 29 ? 12.461 23.094 -1.571 1 93.12 29 ILE B O 1
ATOM 2556 N N . LEU B 1 30 ? 14.406 22.5 -0.632 1 93.62 30 LEU B N 1
ATOM 2557 C CA . LEU B 1 30 ? 14.523 23.562 0.358 1 93.62 30 LEU B CA 1
ATOM 2558 C C . LEU B 1 30 ? 15.969 23.984 0.531 1 93.62 30 LEU B C 1
ATOM 2560 O O . LEU B 1 30 ? 16.781 23.234 1.072 1 93.62 30 LEU B O 1
ATOM 2564 N N . LYS B 1 31 ? 16.25 25.141 0.083 1 93 31 LYS B N 1
ATOM 2565 C CA . LYS B 1 31 ? 17.594 25.688 0.225 1 93 31 LYS B CA 1
ATOM 2566 C C . LYS B 1 31 ? 17.75 26.453 1.538 1 93 31 LYS B C 1
ATOM 2568 O O . LYS B 1 31 ? 16.828 27.156 1.959 1 93 31 LYS B O 1
ATOM 2573 N N . PRO B 1 32 ? 18.938 26.266 2.121 1 93.62 32 PRO B N 1
ATOM 2574 C CA . PRO B 1 32 ? 19.156 27.094 3.307 1 93.62 32 PRO B CA 1
ATOM 2575 C C . PRO B 1 32 ? 19.125 28.594 2.994 1 93.62 32 PRO B C 1
ATOM 2577 O O . PRO B 1 32 ? 19.422 29 1.869 1 93.62 32 PRO B O 1
ATOM 2580 N N . PHE B 1 33 ? 18.672 29.328 3.943 1 91.81 33 PHE B N 1
ATOM 2581 C CA . PHE B 1 33 ? 18.609 30.781 3.791 1 91.81 33 PHE B CA 1
ATOM 2582 C C . PHE B 1 33 ? 20.016 31.359 3.6 1 91.81 33 PHE B C 1
ATOM 2584 O O . PHE B 1 33 ? 20.203 32.281 2.809 1 91.81 33 PHE B O 1
ATOM 2591 N N . HIS B 1 34 ? 20.953 30.75 4.398 1 90.75 34 HIS B N 1
ATOM 2592 C CA . HIS B 1 34 ? 22.312 31.25 4.359 1 90.75 34 HIS B CA 1
ATOM 2593 C C . HIS B 1 34 ? 23.312 30.125 4.598 1 90.75 34 HIS B C 1
ATOM 2595 O O . HIS B 1 34 ? 23.062 29.234 5.402 1 90.75 34 HIS B O 1
ATOM 2601 N N . ILE B 1 35 ? 24.391 30.141 3.855 1 89.75 35 ILE B N 1
ATOM 2602 C CA . ILE B 1 35 ? 25.5 29.234 4.086 1 89.75 35 ILE B CA 1
ATOM 2603 C C . ILE B 1 35 ? 26.766 30.031 4.426 1 89.75 35 ILE B C 1
ATOM 2605 O O . ILE B 1 35 ? 27.188 30.891 3.648 1 89.75 35 ILE B O 1
ATOM 2609 N N . ASP B 1 36 ? 27.234 29.672 5.551 1 89.25 36 ASP B N 1
ATOM 2610 C CA . ASP B 1 36 ? 28.438 30.391 5.961 1 89.25 36 ASP B CA 1
ATOM 2611 C C . ASP B 1 36 ? 29.594 30.078 5.016 1 89.25 36 ASP B C 1
ATOM 2613 O O . ASP B 1 36 ? 29.891 28.922 4.742 1 89.25 36 ASP B O 1
ATOM 2617 N N . GLU B 1 37 ? 30.219 31.094 4.57 1 88.44 37 GLU B N 1
ATOM 2618 C CA . GLU B 1 37 ? 31.281 30.938 3.58 1 88.44 37 GLU B CA 1
ATOM 2619 C C . GLU B 1 37 ? 32.5 30.266 4.191 1 88.44 37 GLU B C 1
ATOM 2621 O O . GLU B 1 37 ? 33.25 29.578 3.5 1 88.44 37 GLU B O 1
ATOM 2626 N N . ASN B 1 38 ? 32.75 30.5 5.453 1 88.62 38 ASN B N 1
ATOM 2627 C CA . ASN B 1 38 ? 33.938 29.984 6.117 1 88.62 38 ASN B CA 1
ATOM 2628 C C . ASN B 1 38 ? 33.688 28.578 6.672 1 88.62 38 ASN B C 1
ATOM 2630 O O . ASN B 1 38 ? 34.5 27.672 6.426 1 88.62 38 ASN B O 1
ATOM 2634 N N . THR B 1 39 ? 32.562 28.344 7.324 1 87.25 39 THR B N 1
ATOM 2635 C CA . THR B 1 39 ? 32.312 27.094 8.023 1 87.25 39 THR B CA 1
ATOM 2636 C C . THR B 1 39 ? 31.438 26.172 7.191 1 87.25 39 THR B C 1
ATOM 2638 O O . THR B 1 39 ? 31.344 24.969 7.465 1 87.25 39 THR B O 1
ATOM 2641 N N . HIS B 1 40 ? 30.812 26.703 6.215 1 85.81 40 HIS B N 1
ATOM 2642 C CA . HIS B 1 40 ? 29.906 25.984 5.324 1 85.81 40 HIS B CA 1
ATOM 2643 C C . HIS B 1 40 ? 28.672 25.5 6.07 1 85.81 40 HIS B C 1
ATOM 2645 O O . HIS B 1 40 ? 27.969 24.594 5.602 1 85.81 40 HIS B O 1
ATOM 2651 N N . TYR B 1 41 ? 28.531 26.188 7.219 1 87.81 41 TYR B N 1
ATOM 2652 C CA . TYR B 1 41 ? 27.328 25.844 7.973 1 87.81 41 TYR B CA 1
ATOM 2653 C C . TYR B 1 41 ? 26.078 26.406 7.285 1 87.81 41 TYR B C 1
ATOM 2655 O O . TYR B 1 41 ? 26.094 27.531 6.785 1 87.81 41 TYR B O 1
ATOM 2663 N N . ARG B 1 42 ? 25.016 25.594 7.227 1 90.38 42 ARG B N 1
ATOM 2664 C CA . ARG B 1 42 ? 23.734 26 6.676 1 90.38 42 ARG B CA 1
ATOM 2665 C C . ARG B 1 42 ? 22.844 26.594 7.754 1 90.38 42 ARG B C 1
ATOM 2667 O O . ARG B 1 42 ? 22.766 26.078 8.867 1 90.38 42 ARG B O 1
ATOM 2674 N N . TYR B 1 43 ? 22.234 27.719 7.395 1 92.75 43 TYR B N 1
ATOM 2675 C CA . TYR B 1 43 ? 21.312 28.406 8.297 1 92.75 43 TYR B CA 1
ATOM 2676 C C . TYR B 1 43 ? 19.938 28.531 7.68 1 92.75 43 TYR B C 1
ATOM 2678 O O . TYR B 1 43 ? 19.797 28.844 6.496 1 92.75 43 TYR B O 1
ATOM 2686 N N . TYR B 1 44 ? 18.875 28.219 8.5 1 93.5 44 TYR B N 1
ATOM 2687 C CA . TYR B 1 44 ? 17.484 28.297 8.078 1 93.5 44 TYR B CA 1
ATOM 2688 C C . TYR B 1 44 ? 16.719 29.328 8.906 1 93.5 44 TYR B C 1
ATOM 2690 O O . TYR B 1 44 ? 17.062 29.562 10.07 1 93.5 44 TYR B O 1
ATOM 2698 N N . THR B 1 45 ? 15.773 29.906 8.258 1 92.06 45 THR B N 1
ATOM 2699 C CA . THR B 1 45 ? 14.93 30.875 8.945 1 92.06 45 THR B CA 1
ATOM 2700 C C . THR B 1 45 ? 13.742 30.172 9.617 1 92.06 45 THR B C 1
ATOM 2702 O O . THR B 1 45 ? 13.461 29 9.336 1 92.06 45 THR B O 1
ATOM 2705 N N . TYR B 1 46 ? 13.078 30.844 10.43 1 90.25 46 TYR B N 1
ATOM 2706 C CA . TYR B 1 46 ? 11.883 30.359 11.102 1 90.25 46 TYR B CA 1
ATOM 2707 C C . TYR B 1 46 ? 10.82 29.953 10.094 1 90.25 46 TYR B C 1
ATOM 2709 O O . TYR B 1 46 ? 10.156 28.922 10.258 1 90.25 46 TYR B O 1
ATOM 2717 N N . ASN B 1 47 ? 10.75 30.703 9.055 1 88.38 47 ASN B N 1
ATOM 2718 C CA . ASN B 1 47 ? 9.711 30.453 8.062 1 88.38 47 ASN B CA 1
ATOM 2719 C C . ASN B 1 47 ? 9.93 29.125 7.352 1 88.38 47 ASN B C 1
ATOM 2721 O O . ASN B 1 47 ? 8.977 28.531 6.828 1 88.38 47 ASN B O 1
ATOM 2725 N N . GLN B 1 48 ? 11.117 28.672 7.379 1 92 48 GLN B N 1
ATOM 2726 C CA . GLN B 1 48 ? 11.43 27.453 6.645 1 92 48 GLN B CA 1
ATOM 2727 C C . GLN B 1 48 ? 11.008 26.219 7.43 1 92 48 GLN B C 1
ATOM 2729 O O . GLN B 1 48 ? 10.945 25.125 6.875 1 92 48 GLN B O 1
ATOM 2734 N N . PHE B 1 49 ? 10.719 26.375 8.773 1 91.94 49 PHE B N 1
ATOM 2735 C CA . PHE B 1 49 ? 10.234 25.266 9.578 1 91.94 49 PHE B CA 1
ATOM 2736 C C . PHE B 1 49 ? 8.938 24.703 9 1 91.94 49 PHE B C 1
ATOM 2738 O O . PHE B 1 49 ? 8.742 23.484 8.969 1 91.94 49 PHE B O 1
ATOM 2745 N N . PHE B 1 50 ? 8.141 25.609 8.523 1 91.12 50 PHE B N 1
ATOM 2746 C CA . PHE B 1 50 ? 6.879 25.219 7.906 1 91.12 50 PHE B CA 1
ATOM 2747 C C . PHE B 1 50 ? 7.121 24.297 6.727 1 91.12 50 PHE B C 1
ATOM 2749 O O . PHE B 1 50 ? 6.48 23.234 6.617 1 91.12 50 PHE B O 1
ATOM 2756 N N . TYR B 1 51 ? 8.062 24.656 5.922 1 91.94 51 TYR B N 1
ATOM 2757 C CA . TYR B 1 51 ? 8.336 23.891 4.715 1 91.94 51 TYR B CA 1
ATOM 2758 C C . TYR B 1 51 ? 8.898 22.516 5.059 1 91.94 51 TYR B C 1
ATOM 2760 O O . TYR B 1 51 ? 8.539 21.516 4.434 1 91.94 51 TYR B O 1
ATOM 2768 N N . ILE B 1 52 ? 9.781 22.516 6.004 1 93.5 52 ILE B N 1
ATOM 2769 C CA . ILE B 1 52 ? 10.375 21.25 6.414 1 93.5 52 ILE B CA 1
ATOM 2770 C C . ILE B 1 52 ? 9.289 20.297 6.906 1 93.5 52 ILE B C 1
ATOM 2772 O O . ILE B 1 52 ? 9.258 19.125 6.523 1 93.5 52 ILE B O 1
ATOM 2776 N N . ASP B 1 53 ? 8.43 20.828 7.742 1 92.69 53 ASP B N 1
ATOM 2777 C CA . ASP B 1 53 ? 7.32 20.031 8.273 1 92.69 53 ASP B CA 1
ATOM 2778 C C . ASP B 1 53 ? 6.426 19.516 7.148 1 92.69 53 ASP B C 1
ATOM 2780 O O . ASP B 1 53 ? 6.035 18.344 7.141 1 92.69 53 ASP B O 1
ATOM 2784 N N . LEU B 1 54 ? 6.105 20.359 6.23 1 91.81 54 LEU B N 1
ATOM 2785 C CA . LEU B 1 54 ? 5.242 20.031 5.105 1 91.81 54 LEU B CA 1
ATOM 2786 C C . LEU B 1 54 ? 5.879 18.953 4.234 1 91.81 54 LEU B C 1
ATOM 2788 O O . LEU B 1 54 ? 5.219 17.984 3.857 1 91.81 54 LEU B O 1
ATOM 2792 N N . ILE B 1 55 ? 7.16 19.125 3.932 1 93.25 55 ILE B N 1
ATOM 2793 C CA . ILE B 1 55 ? 7.895 18.172 3.123 1 93.25 55 ILE B CA 1
ATOM 2794 C C . ILE B 1 55 ? 7.859 16.797 3.797 1 93.25 55 ILE B C 1
ATOM 2796 O O . ILE B 1 55 ? 7.57 15.789 3.148 1 93.25 55 ILE B O 1
ATOM 2800 N N . ARG B 1 56 ? 8.156 16.781 5.059 1 91.62 56 ARG B N 1
ATOM 2801 C CA . ARG B 1 56 ? 8.164 15.523 5.816 1 91.62 56 ARG B CA 1
ATOM 2802 C C . ARG B 1 56 ? 6.797 14.852 5.777 1 91.62 56 ARG B C 1
ATOM 2804 O O . ARG B 1 56 ? 6.703 13.641 5.562 1 91.62 56 ARG B O 1
ATOM 2811 N N . TYR B 1 57 ? 5.766 15.602 5.977 1 90.94 57 TYR B N 1
ATOM 2812 C CA . TYR B 1 57 ? 4.406 15.062 5.98 1 90.94 57 TYR B CA 1
ATOM 2813 C C . TYR B 1 57 ? 4.055 14.469 4.621 1 90.94 57 TYR B C 1
ATOM 2815 O O . TYR B 1 57 ? 3.553 13.344 4.539 1 90.94 57 TYR B O 1
ATOM 2823 N N . MET B 1 58 ? 4.297 15.234 3.594 1 90.12 58 MET B N 1
ATOM 2824 C CA . MET B 1 58 ? 3.984 14.773 2.244 1 90.12 58 MET B CA 1
ATOM 2825 C C . MET B 1 58 ? 4.738 13.492 1.916 1 90.12 58 MET B C 1
ATOM 2827 O O . MET B 1 58 ? 4.168 12.555 1.348 1 90.12 58 MET B O 1
ATOM 2831 N N . ASN B 1 59 ? 5.953 13.484 2.328 1 91 59 ASN B N 1
ATOM 2832 C CA . ASN B 1 59 ? 6.801 12.344 1.989 1 91 59 ASN B CA 1
ATOM 2833 C C . ASN B 1 59 ? 6.48 11.133 2.854 1 91 59 ASN B C 1
ATOM 2835 O O . ASN B 1 59 ? 6.258 10.031 2.336 1 91 59 ASN B O 1
ATOM 2839 N N . LYS B 1 60 ? 6.387 11.273 4.141 1 88.5 60 LYS B N 1
ATOM 2840 C CA . LYS B 1 60 ? 6.301 10.148 5.066 1 88.5 60 LYS B CA 1
ATOM 2841 C C . LYS B 1 60 ? 4.855 9.688 5.234 1 88.5 60 LYS B C 1
ATOM 2843 O O . LYS B 1 60 ? 4.59 8.484 5.352 1 88.5 60 LYS B O 1
ATOM 2848 N N . SER B 1 61 ? 3.928 10.625 5.238 1 87.75 61 SER B N 1
ATOM 2849 C CA . SER B 1 61 ? 2.539 10.273 5.512 1 87.75 61 SER B CA 1
ATOM 2850 C C . SER B 1 61 ? 1.754 10.086 4.215 1 87.75 61 SER B C 1
ATOM 2852 O O . SER B 1 61 ? 0.95 9.156 4.102 1 87.75 61 SER B O 1
ATOM 2854 N N . LEU B 1 62 ? 2.029 10.945 3.283 1 88.56 62 LEU B N 1
ATOM 2855 C CA . LEU B 1 62 ? 1.259 10.891 2.047 1 88.56 62 LEU B CA 1
ATOM 2856 C C . LEU B 1 62 ? 2.006 10.102 0.977 1 88.56 62 LEU B C 1
ATOM 2858 O O . LEU B 1 62 ? 1.451 9.805 -0.085 1 88.56 62 LEU B O 1
ATOM 2862 N N . LYS B 1 63 ? 3.23 9.75 1.184 1 91 63 LYS B N 1
ATOM 2863 C CA . LYS B 1 63 ? 4.055 8.883 0.345 1 91 63 LYS B CA 1
ATOM 2864 C C . LYS B 1 63 ? 4.348 9.539 -1.002 1 91 63 LYS B C 1
ATOM 2866 O O . LYS B 1 63 ? 4.461 8.852 -2.02 1 91 63 LYS B O 1
ATOM 2871 N N . VAL B 1 64 ? 4.398 10.828 -0.959 1 89.25 64 VAL B N 1
ATOM 2872 C CA . VAL B 1 64 ? 4.797 11.562 -2.156 1 89.25 64 VAL B CA 1
ATOM 2873 C C . VAL B 1 64 ? 6.32 11.562 -2.277 1 89.25 64 VAL B C 1
ATOM 2875 O O . VAL B 1 64 ? 7.027 11.773 -1.29 1 89.25 64 VAL B O 1
ATOM 2878 N N . THR B 1 65 ? 6.805 11.297 -3.445 1 90.44 65 THR B N 1
ATOM 2879 C CA . THR B 1 65 ? 8.25 11.242 -3.629 1 90.44 65 THR B CA 1
ATOM 2880 C C . THR B 1 65 ? 8.859 12.641 -3.494 1 90.44 65 THR B C 1
ATOM 2882 O O . THR B 1 65 ? 8.188 13.641 -3.746 1 90.44 65 THR B O 1
ATOM 2885 N N . LEU B 1 66 ? 10.109 12.688 -3.135 1 92.94 66 LEU B N 1
ATOM 2886 C CA . LEU B 1 66 ? 10.805 13.961 -2.99 1 92.94 66 LEU B CA 1
ATOM 2887 C C . LEU B 1 66 ? 10.859 14.703 -4.324 1 92.94 66 LEU B C 1
ATOM 2889 O O . LEU B 1 66 ? 10.797 15.938 -4.359 1 92.94 66 LEU B O 1
ATOM 2893 N N . GLU B 1 67 ? 10.977 13.961 -5.434 1 89 67 GLU B N 1
ATOM 2894 C CA . GLU B 1 67 ? 10.977 14.562 -6.762 1 89 67 GLU B CA 1
ATOM 2895 C C . GLU B 1 67 ? 9.656 15.281 -7.043 1 89 67 GLU B C 1
ATOM 2897 O O . GLU B 1 67 ? 9.648 16.406 -7.523 1 89 67 GLU B O 1
ATOM 2902 N N . ASP B 1 68 ? 8.594 14.664 -6.715 1 86.19 68 ASP B N 1
ATOM 2903 C CA . ASP B 1 68 ? 7.27 15.25 -6.922 1 86.19 68 ASP B CA 1
ATOM 2904 C C . ASP B 1 68 ? 7.039 16.438 -5.984 1 86.19 68 ASP B C 1
ATOM 2906 O O . ASP B 1 68 ? 6.406 17.422 -6.367 1 86.19 68 ASP B O 1
ATOM 2910 N N . ILE B 1 69 ? 7.523 16.328 -4.719 1 90.69 69 ILE B N 1
ATOM 2911 C CA . ILE B 1 69 ? 7.383 17.406 -3.742 1 90.69 69 ILE B CA 1
ATOM 2912 C C . ILE B 1 69 ? 8.102 18.656 -4.246 1 90.69 69 ILE B C 1
ATOM 2914 O O . ILE B 1 69 ? 7.59 19.781 -4.121 1 90.69 69 ILE B O 1
ATOM 2918 N N . LYS B 1 70 ? 9.273 18.438 -4.809 1 89.31 70 LYS B N 1
ATOM 2919 C CA . LYS B 1 70 ? 10.023 19.547 -5.391 1 89.31 70 LYS B CA 1
ATOM 2920 C C . LYS B 1 70 ? 9.195 20.266 -6.453 1 89.31 70 LYS B C 1
ATOM 2922 O O . LYS B 1 70 ? 9.141 21.5 -6.473 1 89.31 70 LYS B O 1
ATOM 2927 N N . LEU B 1 71 ? 8.586 19.516 -7.238 1 82.94 71 LEU B N 1
ATOM 2928 C CA . LEU B 1 71 ? 7.754 20.094 -8.289 1 82.94 71 LEU B CA 1
ATOM 2929 C C . LEU B 1 71 ? 6.57 20.844 -7.691 1 82.94 71 LEU B C 1
ATOM 2931 O O . LEU B 1 71 ? 6.215 21.938 -8.164 1 82.94 71 LEU B O 1
ATOM 2935 N N . MET B 1 72 ? 5.957 20.328 -6.656 1 82.62 72 MET B N 1
ATOM 2936 C CA . MET B 1 72 ? 4.781 20.906 -6.02 1 82.62 72 MET B CA 1
ATOM 2937 C C . MET B 1 72 ? 5.125 22.234 -5.344 1 82.62 72 MET B C 1
ATOM 2939 O O . MET B 1 72 ? 4.332 23.172 -5.375 1 82.62 72 MET B O 1
ATOM 2943 N N . LEU B 1 73 ? 6.23 22.203 -4.758 1 82.88 73 LEU B N 1
ATOM 2944 C CA . LEU B 1 73 ? 6.605 23.391 -3.992 1 82.88 73 LEU B CA 1
ATOM 2945 C C . LEU B 1 73 ? 7.164 24.484 -4.906 1 82.88 73 LEU B C 1
ATOM 2947 O O . LEU B 1 73 ? 7.051 25.672 -4.609 1 82.88 73 LEU B O 1
ATOM 2951 N N . ASN B 1 74 ? 7.809 24.047 -6.012 1 75.88 74 ASN B N 1
ATOM 2952 C CA . ASN B 1 74 ? 8.461 25.031 -6.875 1 75.88 74 ASN B CA 1
ATOM 2953 C C . ASN B 1 74 ? 7.578 25.406 -8.062 1 75.88 74 ASN B C 1
ATOM 2955 O O . ASN B 1 74 ? 7.844 26.391 -8.75 1 75.88 74 ASN B O 1
ATOM 2959 N N . SER B 1 75 ? 6.664 24.484 -8.461 1 64.75 75 SER B N 1
ATOM 2960 C CA . SER B 1 75 ? 5.895 24.703 -9.68 1 64.75 75 SER B CA 1
ATOM 2961 C C . SER B 1 75 ? 4.668 25.562 -9.406 1 64.75 75 SER B C 1
ATOM 2963 O O . SER B 1 75 ? 3.58 25.281 -9.914 1 64.75 75 SER B O 1
ATOM 2965 N N . SER B 1 76 ? 4.723 26.516 -8.539 1 58.25 76 SER B N 1
ATOM 2966 C CA . SER B 1 76 ? 3.604 27.312 -8.039 1 58.25 76 SER B CA 1
ATOM 2967 C C . SER B 1 76 ? 2.738 27.828 -9.18 1 58.25 76 SER B C 1
ATOM 2969 O O . SER B 1 76 ? 1.514 27.891 -9.062 1 58.25 76 SER B O 1
ATOM 2971 N N . ASP B 1 77 ? 3.309 28.031 -10.43 1 63.25 77 ASP B N 1
ATOM 2972 C CA . ASP B 1 77 ? 2.498 28.766 -11.391 1 63.25 77 ASP B CA 1
ATOM 2973 C C . ASP B 1 77 ? 1.967 27.828 -12.484 1 63.25 77 ASP B C 1
ATOM 2975 O O . ASP B 1 77 ? 1.197 28.266 -13.352 1 63.25 77 ASP B O 1
ATOM 2979 N N . ASP B 1 78 ? 2.168 26.672 -12.273 1 72.62 78 ASP B N 1
ATOM 2980 C CA . ASP B 1 78 ? 1.702 25.781 -13.344 1 72.62 78 ASP B CA 1
ATOM 2981 C C . ASP B 1 78 ? 0.745 24.719 -12.805 1 72.62 78 ASP B C 1
ATOM 2983 O O . ASP B 1 78 ? 1.129 23.562 -12.625 1 72.62 78 ASP B O 1
ATOM 2987 N N . TYR B 1 79 ? -0.436 25.203 -12.672 1 72.25 79 TYR B N 1
ATOM 2988 C CA . TYR B 1 79 ? -1.521 24.406 -12.109 1 72.25 79 TYR B CA 1
ATOM 2989 C C . TYR B 1 79 ? -1.665 23.078 -12.852 1 72.25 79 TYR B C 1
ATOM 2991 O O . TYR B 1 79 ? -1.872 22.031 -12.234 1 72.25 79 TYR B O 1
ATOM 2999 N N . GLU B 1 80 ? -1.52 23.156 -14.039 1 78.38 80 GLU B N 1
ATOM 3000 C CA . GLU B 1 80 ? -1.701 21.969 -14.859 1 78.38 80 GLU B CA 1
ATOM 3001 C C . GLU B 1 80 ? -0.626 20.922 -14.57 1 78.38 80 GLU B C 1
ATOM 3003 O O . GLU B 1 80 ? -0.917 19.734 -14.5 1 78.38 80 GLU B O 1
ATOM 3008 N N . THR B 1 81 ? 0.492 21.453 -14.406 1 79.56 81 THR B N 1
ATOM 3009 C CA . THR B 1 81 ? 1.605 20.547 -14.109 1 79.56 81 THR B CA 1
ATOM 3010 C C . THR B 1 81 ? 1.432 19.906 -12.734 1 79.56 81 THR B C 1
ATOM 3012 O O . THR B 1 81 ? 1.69 18.719 -12.562 1 79.56 81 THR B O 1
ATOM 3015 N N . LEU B 1 82 ? 0.945 20.672 -11.836 1 79.38 82 LEU B N 1
ATOM 3016 C CA . LEU B 1 82 ? 0.711 20.188 -10.477 1 79.38 82 LEU B CA 1
ATOM 3017 C C . LEU B 1 82 ? -0.372 19.109 -10.469 1 79.38 82 LEU B C 1
ATOM 3019 O O . LEU B 1 82 ? -0.205 18.062 -9.852 1 79.38 82 LEU B O 1
ATOM 3023 N N . LEU B 1 83 ? -1.369 19.422 -11.227 1 83.31 83 LEU B N 1
ATOM 3024 C CA . LEU B 1 83 ? -2.473 18.484 -11.312 1 83.31 83 LEU B CA 1
ATOM 3025 C C . LEU B 1 83 ? -2.01 17.172 -11.938 1 83.31 83 LEU B C 1
ATOM 3027 O O . LEU B 1 83 ? -2.391 16.078 -11.477 1 83.31 83 LEU B O 1
ATOM 3031 N N . ALA B 1 84 ? -1.226 17.281 -12.891 1 83.94 84 ALA B N 1
ATOM 3032 C CA . ALA B 1 84 ? -0.729 16.078 -13.578 1 83.94 84 ALA B CA 1
ATOM 3033 C C . ALA B 1 84 ? 0.138 15.242 -12.648 1 83.94 84 ALA B C 1
ATOM 3035 O O . ALA B 1 84 ? 0.01 14.016 -12.609 1 83.94 84 ALA B O 1
ATOM 3036 N N . CYS B 1 85 ? 0.941 15.914 -11.891 1 83.62 85 CYS B N 1
ATOM 3037 C CA . CYS B 1 85 ? 1.835 15.234 -10.953 1 83.62 85 CYS B CA 1
ATOM 3038 C C . CYS B 1 85 ? 1.046 14.508 -9.875 1 83.62 85 CYS B C 1
ATOM 3040 O O . CYS B 1 85 ? 1.313 13.344 -9.586 1 83.62 85 CYS B O 1
ATOM 3042 N N . LEU B 1 86 ? 0.089 15.133 -9.359 1 83.69 86 LEU B N 1
ATOM 3043 C CA . LEU B 1 86 ? -0.696 14.555 -8.273 1 83.69 86 LEU B CA 1
ATOM 3044 C C . LEU B 1 86 ? -1.571 13.414 -8.781 1 83.69 86 LEU B C 1
ATOM 3046 O O . LEU B 1 86 ? -1.785 12.43 -8.07 1 83.69 86 LEU B O 1
ATOM 3050 N N . SER B 1 87 ? -2.037 13.633 -9.977 1 87.38 87 SER B N 1
ATOM 3051 C CA . SER B 1 87 ? -2.84 12.57 -10.57 1 87.38 87 SER B CA 1
ATOM 3052 C C . SER B 1 87 ? -2.008 11.312 -10.805 1 87.38 87 SER B C 1
ATOM 3054 O O . SER B 1 87 ? -2.48 10.195 -10.57 1 87.38 87 SER B O 1
ATOM 3056 N N . LYS B 1 88 ? -0.857 11.578 -11.258 1 88.06 88 LYS B N 1
ATOM 3057 C CA . LYS B 1 88 ? 0.055 10.453 -11.445 1 88.06 88 LYS B CA 1
ATOM 3058 C C . LYS B 1 88 ? 0.362 9.766 -10.117 1 88.06 88 LYS B C 1
ATOM 3060 O O . LYS B 1 88 ? 0.377 8.539 -10.039 1 88.06 88 LYS B O 1
ATOM 3065 N N . HIS B 1 89 ? 0.602 10.562 -9.117 1 87.38 89 HI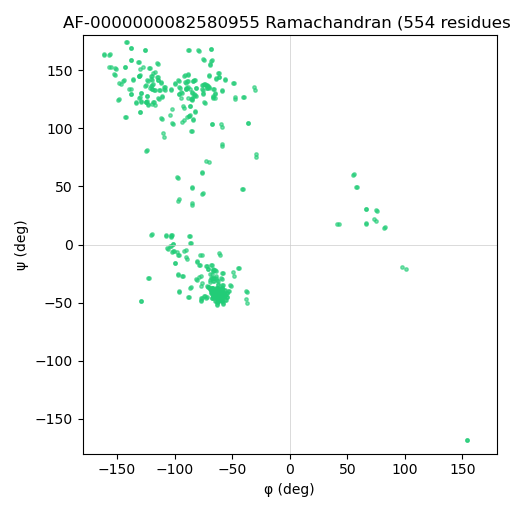S B N 1
ATOM 3066 C CA . HIS B 1 89 ? 0.835 10.023 -7.781 1 87.38 89 HIS B CA 1
ATOM 3067 C C . HIS B 1 89 ? -0.369 9.219 -7.297 1 87.38 89 HIS B C 1
ATOM 3069 O O . HIS B 1 89 ? -0.214 8.109 -6.781 1 87.38 89 HIS B O 1
ATOM 3075 N N . LYS B 1 90 ? -1.475 9.805 -7.465 1 90.5 90 LYS B N 1
ATOM 3076 C CA . LYS B 1 90 ? -2.705 9.141 -7.051 1 90.5 90 LYS B CA 1
ATOM 3077 C C . LYS B 1 90 ? -2.85 7.781 -7.727 1 90.5 90 LYS B C 1
ATOM 3079 O O . LYS B 1 90 ? -3.162 6.785 -7.07 1 90.5 90 LYS B O 1
ATOM 3084 N N . SER B 1 91 ? -2.588 7.73 -8.984 1 91 91 SER B N 1
ATOM 3085 C CA . SER B 1 91 ? -2.676 6.484 -9.742 1 91 91 SER B CA 1
ATOM 3086 C C . SER B 1 91 ? -1.683 5.449 -9.227 1 91 91 SER B C 1
ATOM 3088 O O . SER B 1 91 ? -2.014 4.27 -9.109 1 91 91 SER B O 1
ATOM 3090 N N . SER B 1 92 ? -0.525 5.891 -8.945 1 89.88 92 SER B N 1
ATOM 3091 C CA . SER B 1 92 ? 0.505 5 -8.422 1 89.88 92 SER B CA 1
ATOM 3092 C C . SER B 1 92 ? 0.11 4.434 -7.062 1 89.88 92 SER B C 1
ATOM 3094 O O . SER B 1 92 ? 0.314 3.248 -6.797 1 89.88 92 SER B O 1
ATOM 3096 N N . VAL B 1 93 ? -0.451 5.266 -6.238 1 91.06 93 VAL B N 1
ATOM 3097 C CA . VAL B 1 93 ? -0.888 4.852 -4.91 1 91.06 93 VAL B CA 1
ATOM 3098 C C . VAL B 1 93 ? -2.029 3.842 -5.031 1 91.06 93 VAL B C 1
ATOM 3100 O O . VAL B 1 93 ? -2.039 2.822 -4.336 1 91.06 93 VAL B O 1
ATOM 3103 N N . GLU B 1 94 ? -2.939 4.117 -5.879 1 91.25 94 GLU B N 1
ATOM 3104 C CA . GLU B 1 94 ? -4.066 3.209 -6.09 1 91.25 94 GLU B CA 1
ATOM 3105 C C . GLU B 1 94 ? -3.59 1.846 -6.582 1 91.25 94 GLU B C 1
ATOM 3107 O O . GLU B 1 94 ? -4.117 0.812 -6.164 1 91.25 94 GLU B O 1
ATOM 3112 N N . LYS B 1 95 ? -2.646 1.861 -7.445 1 88.69 95 LYS B N 1
ATOM 3113 C CA . LYS B 1 95 ? -2.066 0.611 -7.926 1 88.69 95 LYS B CA 1
ATOM 3114 C C . LYS B 1 95 ? -1.422 -0.17 -6.785 1 88.69 95 LYS B C 1
ATOM 3116 O O . LYS B 1 95 ? -1.618 -1.381 -6.668 1 88.69 95 LYS B O 1
ATOM 3121 N N . LYS B 1 96 ? -0.734 0.52 -5.961 1 90.25 96 LYS B N 1
ATOM 3122 C CA . LYS B 1 96 ? -0.086 -0.123 -4.82 1 90.25 96 LYS B CA 1
ATOM 3123 C C . LYS B 1 96 ? -1.117 -0.701 -3.855 1 90.25 96 LYS B C 1
ATOM 3125 O O . LYS B 1 96 ? -0.931 -1.796 -3.32 1 90.25 96 LYS B O 1
ATOM 3130 N N . ILE B 1 97 ? -2.133 0.049 -3.652 1 92.06 97 ILE B N 1
ATOM 3131 C CA . ILE B 1 97 ? -3.203 -0.423 -2.781 1 92.06 97 ILE B CA 1
ATOM 3132 C C . ILE B 1 97 ? -3.789 -1.719 -3.338 1 92.06 97 ILE B C 1
ATOM 3134 O O . ILE B 1 97 ? -3.973 -2.691 -2.602 1 92.06 97 ILE B O 1
ATOM 3138 N N . SER B 1 98 ? -4.016 -1.747 -4.586 1 89.5 98 SER B N 1
ATOM 3139 C CA . SER B 1 98 ? -4.598 -2.922 -5.227 1 89.5 98 SER B CA 1
ATOM 3140 C C . SER B 1 98 ? -3.68 -4.133 -5.098 1 89.5 98 SER B C 1
ATOM 3142 O O . SER B 1 98 ? -4.141 -5.238 -4.812 1 89.5 98 SER B O 1
ATOM 3144 N N . GLU B 1 99 ? -2.447 -3.916 -5.312 1 88.5 99 GLU B N 1
ATOM 3145 C CA . GLU B 1 99 ? -1.466 -4.988 -5.184 1 88.5 99 GLU B CA 1
ATOM 3146 C C . GLU B 1 99 ? -1.444 -5.551 -3.768 1 88.5 99 GLU B C 1
ATOM 3148 O O . GLU B 1 99 ? -1.397 -6.77 -3.578 1 88.5 99 GLU B O 1
ATOM 3153 N N . LEU B 1 100 ? -1.477 -4.676 -2.846 1 91.81 100 LEU B N 1
ATOM 3154 C CA . LEU B 1 100 ? -1.426 -5.102 -1.452 1 91.81 100 LEU B CA 1
ATOM 3155 C C . LEU B 1 100 ? -2.723 -5.793 -1.049 1 91.81 100 LEU B C 1
ATOM 3157 O O . LEU B 1 100 ? -2.707 -6.75 -0.27 1 91.81 100 LEU B O 1
ATOM 3161 N N . GLN B 1 101 ? -3.805 -5.305 -1.564 1 91 101 GLN B N 1
ATOM 3162 C CA . GLN B 1 101 ? -5.086 -5.945 -1.297 1 91 101 GLN B CA 1
ATOM 3163 C C . GLN B 1 101 ? -5.113 -7.371 -1.846 1 91 101 GLN B C 1
ATOM 3165 O O . GLN B 1 101 ? -5.66 -8.273 -1.211 1 91 101 GLN B O 1
ATOM 3170 N N . TYR B 1 102 ? -4.602 -7.57 -2.996 1 88.75 102 TYR B N 1
ATOM 3171 C CA . TYR B 1 102 ? -4.473 -8.914 -3.555 1 88.75 102 TYR B CA 1
ATOM 3172 C C . TYR B 1 102 ? -3.65 -9.812 -2.637 1 88.75 102 TYR B C 1
ATOM 3174 O O . TYR B 1 102 ? -4.062 -10.93 -2.32 1 88.75 102 TYR B O 1
ATOM 3182 N N . SER B 1 103 ? -2.496 -9.32 -2.244 1 90.06 103 SER B N 1
ATOM 3183 C CA . SER B 1 103 ? -1.636 -10.062 -1.333 1 90.06 103 SER B CA 1
ATOM 3184 C C . SER B 1 103 ? -2.383 -10.445 -0.059 1 90.06 103 SER B C 1
ATOM 3186 O O . SER B 1 103 ? -2.324 -11.602 0.378 1 90.06 103 SER B O 1
ATOM 3188 N N . ASN B 1 104 ? -3.1 -9.461 0.443 1 92.31 104 ASN B N 1
ATOM 3189 C CA . ASN B 1 104 ? -3.863 -9.703 1.663 1 92.31 104 ASN B CA 1
ATOM 3190 C C . ASN B 1 104 ? -4.914 -10.789 1.462 1 92.31 104 ASN B C 1
ATOM 3192 O O . ASN B 1 104 ? -5.094 -11.656 2.324 1 92.31 104 ASN B O 1
ATOM 3196 N N . LYS B 1 105 ? -5.535 -10.75 0.376 1 91 105 LYS B N 1
ATOM 3197 C CA . LYS B 1 105 ? -6.555 -11.742 0.06 1 91 105 LYS B CA 1
ATOM 3198 C C . LYS B 1 105 ? -5.949 -13.141 -0.032 1 91 105 LYS B C 1
ATOM 3200 O O . LYS B 1 105 ? -6.445 -14.086 0.589 1 91 105 LYS B O 1
ATOM 3205 N N . VAL B 1 106 ? -4.945 -13.305 -0.775 1 89.75 106 VAL B N 1
ATOM 3206 C CA . VAL B 1 106 ? -4.297 -14.594 -1.006 1 89.75 106 VAL B CA 1
ATOM 3207 C C . VAL B 1 106 ? -3.758 -15.148 0.313 1 89.75 106 VAL B C 1
ATOM 3209 O O . VAL B 1 106 ? -3.957 -16.328 0.629 1 89.75 106 VAL B O 1
ATOM 3212 N N . ILE B 1 107 ? -3.137 -14.312 1.073 1 88.81 107 ILE B N 1
ATOM 3213 C CA . ILE B 1 107 ? -2.535 -14.727 2.334 1 88.81 107 ILE B CA 1
ATOM 3214 C C . ILE B 1 107 ? -3.631 -15.133 3.318 1 88.81 107 ILE B C 1
ATOM 3216 O O . ILE B 1 107 ? -3.498 -16.125 4.031 1 88.81 107 ILE B O 1
ATOM 3220 N N . THR B 1 108 ? -4.703 -14.367 3.342 1 90.19 108 THR B N 1
ATOM 3221 C CA . THR B 1 108 ? -5.832 -14.695 4.207 1 90.19 108 THR B CA 1
ATOM 3222 C C . THR B 1 108 ? -6.406 -16.062 3.844 1 90.19 108 THR B C 1
ATOM 3224 O O . THR B 1 108 ? -6.664 -16.891 4.723 1 90.19 108 THR B O 1
ATOM 3227 N N . GLU B 1 109 ? -6.531 -16.281 2.572 1 87.94 109 GLU B N 1
ATOM 3228 C CA . GLU B 1 109 ? -7.02 -17.562 2.102 1 87.94 109 GLU B CA 1
ATOM 3229 C C . GLU B 1 109 ? -6.066 -18.688 2.484 1 87.94 109 GLU B C 1
ATOM 3231 O O . GLU B 1 109 ? -6.5 -19.766 2.895 1 87.94 109 GLU B O 1
ATOM 3236 N N . ALA B 1 110 ? -4.816 -18.484 2.334 1 85.06 110 ALA B N 1
ATOM 3237 C CA . ALA B 1 110 ? -3.807 -19.484 2.68 1 85.06 110 ALA B CA 1
ATOM 3238 C C . ALA B 1 110 ? -3.857 -19.828 4.164 1 85.06 110 ALA B C 1
ATOM 3240 O O . ALA B 1 110 ? -3.773 -20.984 4.543 1 85.06 110 ALA B O 1
ATOM 3241 N N . ILE B 1 111 ? -4.043 -18.812 4.977 1 85.81 111 ILE B N 1
ATOM 3242 C CA . ILE B 1 111 ? -4.125 -19 6.418 1 85.81 111 ILE B CA 1
ATOM 3243 C C . ILE B 1 111 ? -5.371 -19.812 6.762 1 85.81 111 ILE B C 1
ATOM 3245 O O . ILE B 1 111 ? -5.312 -20.75 7.562 1 85.81 111 ILE B O 1
ATOM 3249 N N . ASN B 1 112 ? -6.438 -19.438 6.145 1 86.06 112 ASN B N 1
ATOM 3250 C CA . ASN B 1 112 ? -7.684 -20.156 6.383 1 86.06 112 ASN B CA 1
ATOM 3251 C C . ASN B 1 112 ? -7.57 -21.625 5.973 1 86.06 112 ASN B C 1
ATOM 3253 O O . ASN B 1 112 ? -8.078 -22.516 6.668 1 86.06 112 ASN 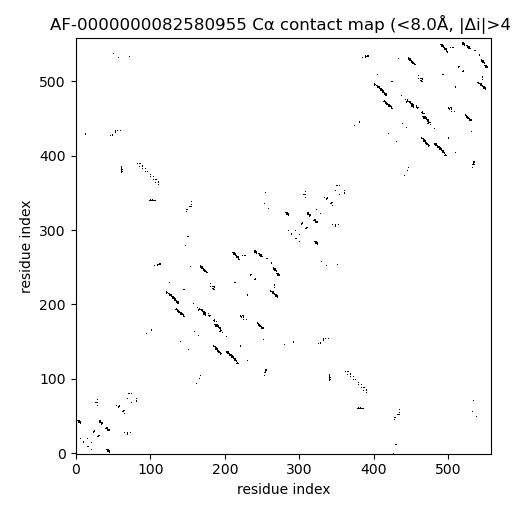B O 1
ATOM 3257 N N . ASN B 1 113 ? -6.973 -21.859 4.836 1 81.75 113 ASN B N 1
ATOM 3258 C CA . ASN B 1 113 ? -6.781 -23.219 4.352 1 81.75 113 ASN B CA 1
ATOM 3259 C C . ASN B 1 113 ? -5.887 -24.031 5.289 1 81.75 113 ASN B C 1
ATOM 3261 O O . ASN B 1 113 ? -6.09 -25.234 5.465 1 81.75 113 ASN B O 1
ATOM 3265 N N . LEU B 1 114 ? -4.914 -23.391 5.801 1 78.25 114 LEU B N 1
ATOM 3266 C CA . LEU B 1 114 ? -3.994 -24.047 6.719 1 78.25 114 LEU B CA 1
ATOM 3267 C C . LEU B 1 114 ? -4.707 -24.453 8.008 1 78.25 114 LEU B C 1
ATOM 3269 O O . LEU B 1 114 ? -4.434 -25.516 8.562 1 78.25 114 LEU B O 1
ATOM 3273 N N . LYS B 1 115 ? -5.52 -23.609 8.453 1 78.88 115 LYS B N 1
ATOM 3274 C CA . LYS B 1 115 ? -6.246 -23.875 9.688 1 78.88 115 LYS B CA 1
ATOM 3275 C C . LYS B 1 115 ? -7.242 -25.016 9.516 1 78.88 115 LYS B C 1
ATOM 3277 O O . LYS B 1 115 ? -7.543 -25.734 10.469 1 78.88 115 LYS B O 1
ATOM 3282 N N . ASN B 1 116 ? -7.684 -25.141 8.336 1 73.25 116 ASN B N 1
ATOM 3283 C CA . ASN B 1 116 ? -8.695 -26.156 8.078 1 73.25 116 ASN B CA 1
ATOM 3284 C C . ASN B 1 116 ? -8.078 -27.438 7.527 1 73.25 116 ASN B C 1
ATOM 3286 O O . ASN B 1 116 ? -8.5 -27.938 6.484 1 73.25 116 ASN B O 1
ATOM 3290 N N . ILE B 1 117 ? -6.852 -27.812 8.062 1 60.75 117 ILE B N 1
ATOM 3291 C CA . ILE B 1 117 ? -6.172 -28.984 7.527 1 60.75 117 ILE B CA 1
ATOM 3292 C C . ILE B 1 117 ? -7.066 -30.203 7.688 1 60.75 117 ILE B C 1
ATOM 3294 O O . ILE B 1 117 ? -7.438 -30.578 8.805 1 60.75 117 ILE B O 1
ATOM 3298 N N . ASN B 1 118 ? -7.938 -30.469 6.77 1 57.81 118 ASN B N 1
ATOM 3299 C CA . ASN B 1 118 ? -8.539 -31.797 6.777 1 57.81 118 ASN B CA 1
ATOM 3300 C C . ASN B 1 118 ? -7.676 -32.812 6.023 1 57.81 118 ASN B C 1
ATOM 3302 O O . ASN B 1 118 ? -7.234 -32.531 4.906 1 57.81 118 ASN B O 1
ATOM 3306 N N . ASN B 1 119 ? -6.871 -33.562 6.812 1 53.41 119 ASN B N 1
ATOM 3307 C CA . ASN B 1 119 ? -6.133 -34.688 6.25 1 53.41 119 ASN B CA 1
ATOM 3308 C C . ASN B 1 119 ? -6.988 -35.469 5.266 1 53.41 119 ASN B C 1
ATOM 3310 O O . ASN B 1 119 ? -7.621 -36.469 5.645 1 53.41 119 ASN B O 1
ATOM 3314 N N . ILE B 1 120 ? -7.594 -34.875 4.43 1 53.06 120 ILE B N 1
ATOM 3315 C CA . ILE B 1 120 ? -8.453 -35.719 3.609 1 53.06 120 ILE B CA 1
ATOM 3316 C C . ILE B 1 120 ? -7.602 -36.656 2.736 1 53.06 120 ILE B C 1
ATOM 3318 O O . ILE B 1 120 ? -6.68 -36.188 2.061 1 53.06 120 ILE B O 1
ATOM 3322 N N . SER B 1 121 ? -7.559 -37.844 3.139 1 56.94 121 SER B N 1
ATOM 3323 C CA . SER B 1 121 ? -7.102 -38.875 2.219 1 56.94 121 SER B CA 1
ATOM 3324 C C . SER B 1 121 ? -7.57 -38.594 0.795 1 56.94 121 SER B C 1
ATOM 3326 O O . SER B 1 121 ? -8.734 -38.25 0.575 1 56.94 121 SER B O 1
ATOM 3328 N N . MET B 1 122 ? -6.637 -38.125 -0.061 1 62.44 122 MET B N 1
ATOM 3329 C CA . MET B 1 122 ? -7.105 -37.75 -1.396 1 62.44 122 MET B CA 1
ATOM 3330 C C . MET B 1 122 ? -7.352 -39 -2.238 1 62.44 122 MET B C 1
ATOM 3332 O O . MET B 1 122 ? -6.48 -39.438 -2.998 1 62.44 122 MET B O 1
ATOM 3336 N N . ASP B 1 123 ? -8.305 -39.844 -1.79 1 75.25 123 ASP B N 1
ATOM 3337 C CA . ASP B 1 123 ? -8.766 -40.875 -2.744 1 75.25 123 ASP B CA 1
ATOM 3338 C C . ASP B 1 123 ? -9.336 -40.219 -3.998 1 75.25 123 ASP B C 1
ATOM 3340 O O . ASP B 1 123 ? -9.945 -39.125 -3.924 1 75.25 123 ASP B O 1
ATOM 3344 N N . LEU B 1 124 ? -8.805 -40.812 -5.105 1 85.88 124 LEU B N 1
ATOM 3345 C CA . LEU B 1 124 ? -9.305 -40.312 -6.371 1 85.88 124 LEU B CA 1
ATOM 3346 C C . LEU B 1 124 ? -10.812 -40.469 -6.477 1 85.88 124 LEU B C 1
ATOM 3348 O O . LEU B 1 124 ? -11.312 -41.594 -6.488 1 85.88 124 LEU B O 1
ATOM 3352 N N . GLN B 1 125 ? -11.586 -39.469 -6.285 1 90.88 125 GLN B N 1
ATOM 3353 C CA . GLN B 1 125 ? -13.031 -39.469 -6.453 1 90.88 125 GLN B CA 1
ATOM 3354 C C . GLN B 1 125 ? -13.469 -38.5 -7.547 1 90.88 125 GLN B C 1
ATOM 3356 O O . GLN B 1 125 ? -13.148 -37.312 -7.492 1 90.88 125 GLN B O 1
ATOM 3361 N N . ILE B 1 126 ? -14.125 -39.156 -8.539 1 95.88 126 ILE B N 1
ATOM 3362 C CA . ILE B 1 126 ? -14.648 -38.344 -9.625 1 95.88 126 ILE B CA 1
ATOM 3363 C C . ILE B 1 126 ? -16.031 -37.781 -9.25 1 95.88 126 ILE B C 1
ATOM 3365 O O . ILE B 1 126 ? -16.875 -38.531 -8.734 1 95.88 126 ILE B O 1
ATOM 3369 N N . TYR B 1 127 ? -16.25 -36.531 -9.414 1 95.81 127 TYR B N 1
ATOM 3370 C CA . TYR B 1 127 ? -17.531 -35.906 -9.109 1 95.81 127 TYR B CA 1
ATOM 3371 C C . TYR B 1 127 ? -17.922 -34.906 -10.188 1 95.81 127 TYR B C 1
ATOM 3373 O O . TYR B 1 127 ? -17.094 -34.5 -11.008 1 95.81 127 TYR B O 1
ATOM 3381 N N . GLU B 1 128 ? -19.234 -34.656 -10.211 1 96.12 128 GLU B N 1
ATOM 3382 C CA . GLU B 1 128 ? -19.766 -33.688 -11.164 1 96.12 128 GLU B CA 1
ATOM 3383 C C . GLU B 1 128 ? -20 -32.344 -10.492 1 96.12 128 GLU B C 1
ATOM 3385 O O . GLU B 1 128 ? -20.438 -32.281 -9.344 1 96.12 128 GLU B O 1
ATOM 3390 N N . GLN B 1 129 ? -19.625 -31.266 -11.211 1 96.56 129 GLN B N 1
ATOM 3391 C CA . GLN B 1 129 ? -19.875 -29.922 -10.719 1 96.56 129 GLN B CA 1
ATOM 3392 C C . GLN B 1 129 ? -20.375 -29 -11.836 1 96.56 129 GLN B C 1
ATOM 3394 O O . GLN B 1 129 ? -19.875 -29.062 -12.961 1 96.56 129 GLN B O 1
ATOM 3399 N N . TYR B 1 130 ? -21.406 -28.234 -11.578 1 97 130 TYR B N 1
ATOM 3400 C CA . TYR B 1 130 ? -21.844 -27.203 -12.508 1 97 130 TYR B CA 1
ATOM 3401 C C . TYR B 1 130 ? -21.062 -25.922 -12.305 1 97 130 TYR B C 1
ATOM 3403 O O . TYR B 1 130 ? -21 -25.391 -11.195 1 97 130 TYR B O 1
ATOM 3411 N N . LEU B 1 131 ? -20.484 -25.453 -13.305 1 95.94 131 LEU B N 1
ATOM 3412 C CA . LEU B 1 131 ? -19.625 -24.266 -13.195 1 95.94 131 LEU B CA 1
ATOM 3413 C C . LEU B 1 131 ? -20.094 -23.172 -14.133 1 95.94 131 LEU B C 1
ATOM 3415 O O . LEU B 1 131 ? -20.531 -23.438 -15.258 1 95.94 131 LEU B O 1
ATOM 3419 N N . MET B 1 132 ? -20.031 -21.906 -13.664 1 93.75 132 MET B N 1
ATOM 3420 C CA . MET B 1 132 ? -20.297 -20.734 -14.477 1 93.75 132 MET B CA 1
ATOM 3421 C C . MET B 1 132 ? -19.141 -20.453 -15.438 1 93.75 132 MET B C 1
ATOM 3423 O O . MET B 1 132 ? -18.047 -21.016 -15.273 1 93.75 132 MET B O 1
ATOM 3427 N N . PRO B 1 133 ? -19.406 -19.719 -16.5 1 92.31 133 PRO B N 1
ATOM 3428 C CA . PRO B 1 133 ? -18.312 -19.438 -17.422 1 92.31 133 PRO B CA 1
ATOM 3429 C C . PRO B 1 133 ? -17.109 -18.766 -16.734 1 92.31 133 PRO B C 1
ATOM 3431 O O . PRO B 1 133 ? -17.297 -17.969 -15.82 1 92.31 133 PRO B O 1
ATOM 3434 N N . ARG B 1 134 ? -15.875 -19.203 -17.234 1 91.44 134 ARG B N 1
ATOM 3435 C CA . ARG B 1 134 ? -14.625 -18.625 -16.719 1 91.44 134 ARG B CA 1
ATOM 3436 C C . ARG B 1 134 ? -13.711 -18.203 -17.859 1 91.44 134 ARG B C 1
ATOM 3438 O O . ARG B 1 134 ? -13.695 -18.844 -18.922 1 91.44 134 ARG B O 1
ATOM 3445 N N . TYR B 1 135 ? -13.031 -17.109 -17.531 1 87.5 135 TYR B N 1
ATOM 3446 C CA . TYR B 1 135 ? -12.078 -16.609 -18.516 1 87.5 135 TYR B CA 1
ATOM 3447 C C . TYR B 1 135 ? -10.648 -16.75 -18 1 87.5 135 TYR B C 1
ATOM 3449 O O . TYR B 1 135 ? -10.359 -16.359 -16.859 1 87.5 135 TYR B O 1
ATOM 3457 N N . VAL B 1 136 ? -9.836 -17.281 -18.906 1 90.69 136 VAL B N 1
ATOM 3458 C CA . VAL B 1 136 ? -8.445 -17.5 -18.5 1 90.69 136 VAL B CA 1
ATOM 3459 C C . VAL B 1 136 ? -7.504 -16.891 -19.531 1 90.69 136 VAL B C 1
ATOM 3461 O O . VAL B 1 136 ? -7.652 -17.125 -20.734 1 90.69 136 VAL B O 1
ATOM 3464 N N . ALA B 1 137 ? -6.648 -16 -19.109 1 89.75 137 ALA B N 1
ATOM 3465 C CA . ALA B 1 137 ? -5.555 -15.562 -19.969 1 89.75 137 ALA B CA 1
ATOM 3466 C C . ALA B 1 137 ? -4.574 -16.703 -20.234 1 89.75 137 ALA B C 1
ATOM 3468 O O . ALA B 1 137 ? -4.199 -17.438 -19.328 1 89.75 137 ALA B O 1
ATOM 3469 N N . ILE B 1 138 ? -4.188 -16.875 -21.516 1 91.44 138 ILE B N 1
ATOM 3470 C CA . ILE B 1 138 ? -3.453 -18.109 -21.797 1 91.44 138 ILE B CA 1
ATOM 3471 C C . ILE B 1 138 ? -2.092 -17.75 -22.406 1 91.44 138 ILE B C 1
ATOM 3473 O O . ILE B 1 138 ? -1.931 -16.703 -23.031 1 91.44 138 ILE B O 1
ATOM 3477 N N . LYS B 1 139 ? -1.177 -18.562 -22.203 1 90.62 139 LYS B N 1
ATOM 3478 C CA . LYS B 1 139 ? 0.15 -18.594 -22.797 1 90.62 139 LYS B CA 1
ATOM 3479 C C . LYS B 1 139 ? 0.426 -19.938 -23.453 1 90.62 139 LYS B C 1
ATOM 3481 O O . LYS B 1 139 ? 0.433 -20.969 -22.781 1 90.62 139 LYS B O 1
ATOM 3486 N N . ASN B 1 140 ? 0.723 -19.906 -24.703 1 92.25 140 ASN B N 1
ATOM 3487 C CA . ASN B 1 140 ? 1.02 -21.141 -25.422 1 92.25 140 ASN B CA 1
ATOM 3488 C C . ASN B 1 140 ? 2.412 -21.672 -25.078 1 92.25 140 ASN B C 1
ATOM 3490 O O . ASN B 1 140 ? 3.389 -20.922 -25.109 1 92.25 140 ASN B O 1
ATOM 3494 N N . VAL B 1 141 ? 2.492 -22.938 -24.719 1 91.88 141 VAL B N 1
ATOM 3495 C CA . VAL B 1 141 ? 3.795 -23.469 -24.344 1 91.88 141 VAL B CA 1
ATOM 3496 C C . VAL B 1 141 ? 4.062 -24.75 -25.125 1 91.88 141 VAL B C 1
ATOM 3498 O O . VAL B 1 141 ? 5.145 -24.938 -25.688 1 91.88 141 VAL B O 1
ATOM 3501 N N . ASN B 1 142 ? 3.125 -25.781 -25.219 1 92.69 142 ASN B N 1
ATOM 3502 C CA . ASN B 1 142 ? 3.24 -27.062 -25.906 1 92.69 142 ASN B CA 1
ATOM 3503 C C . ASN B 1 142 ? 4.457 -27.844 -25.422 1 92.69 142 ASN B C 1
ATOM 3505 O O . ASN B 1 142 ? 5.305 -28.234 -26.219 1 92.69 142 ASN B O 1
ATOM 3509 N N . VAL B 1 143 ? 4.5 -28.156 -24.203 1 92.56 143 VAL B N 1
ATOM 3510 C CA . VAL B 1 143 ? 5.633 -28.828 -23.594 1 92.56 143 VAL B CA 1
ATOM 3511 C C . VAL B 1 143 ? 5.141 -30.016 -22.75 1 92.56 143 VAL B C 1
ATOM 3513 O O . VAL B 1 143 ? 3.98 -30.031 -22.344 1 92.56 143 VAL B O 1
ATOM 3516 N N . SER B 1 144 ? 6.051 -30.953 -22.547 1 91.56 144 SER B N 1
ATOM 3517 C CA . SER B 1 144 ? 5.746 -32.094 -21.672 1 91.56 144 SER B CA 1
ATOM 3518 C C . SER B 1 144 ? 5.52 -31.625 -20.234 1 91.56 144 SER B C 1
ATOM 3520 O O . SER B 1 144 ? 6.203 -30.719 -19.75 1 91.56 144 SER B O 1
ATOM 3522 N N . ILE B 1 145 ? 4.535 -32.281 -19.531 1 92.62 145 ILE B N 1
ATOM 3523 C CA . ILE B 1 145 ? 4.254 -31.953 -18.141 1 92.62 145 ILE B CA 1
ATOM 3524 C C . ILE B 1 145 ? 5.512 -32.156 -17.297 1 92.62 145 ILE B C 1
ATOM 3526 O O . ILE B 1 145 ? 5.684 -31.516 -16.266 1 92.62 145 ILE B O 1
ATOM 3530 N N . TYR B 1 146 ? 6.453 -33 -17.719 1 90.19 146 TYR B N 1
ATOM 3531 C CA . TYR B 1 146 ? 7.691 -33.281 -17 1 90.19 146 TYR B CA 1
ATOM 3532 C C . TYR B 1 146 ? 8.688 -32.125 -17.156 1 90.19 146 TYR B C 1
ATOM 3534 O O . TYR B 1 146 ? 9.688 -32.062 -16.422 1 90.19 146 TYR B O 1
ATOM 3542 N N . ASP B 1 147 ? 8.383 -31.156 -18.047 1 90.19 147 ASP B N 1
ATOM 3543 C CA . ASP B 1 147 ? 9.258 -30 -18.266 1 90.19 147 ASP B CA 1
ATOM 3544 C C . ASP B 1 147 ? 8.523 -28.703 -17.953 1 90.19 147 ASP B C 1
ATOM 3546 O O . ASP B 1 147 ? 9.031 -27.609 -18.234 1 90.19 147 ASP B O 1
ATOM 3550 N N . ILE B 1 148 ? 7.383 -28.828 -17.391 1 92.44 148 ILE B N 1
ATOM 3551 C CA . ILE B 1 148 ? 6.469 -27.688 -17.328 1 92.44 148 ILE B CA 1
ATOM 3552 C C . ILE B 1 148 ? 7.055 -26.609 -16.422 1 92.44 148 ILE B C 1
ATOM 3554 O O . ILE B 1 148 ? 6.844 -25.422 -16.641 1 92.44 148 ILE B O 1
ATOM 3558 N N . ASP B 1 149 ? 7.852 -26.938 -15.445 1 90.69 149 ASP B N 1
ATOM 3559 C CA . ASP B 1 149 ? 8.383 -25.984 -14.477 1 90.69 149 ASP B CA 1
ATOM 3560 C C . ASP B 1 149 ? 9.367 -25.016 -15.148 1 90.69 149 ASP B C 1
ATOM 3562 O O . ASP B 1 149 ? 9.672 -23.953 -14.609 1 90.69 149 ASP B O 1
ATOM 3566 N N . LEU B 1 150 ? 9.852 -25.391 -16.312 1 87.31 150 LEU B N 1
ATOM 3567 C CA . LEU B 1 150 ? 10.75 -24.531 -17.062 1 87.31 150 LEU B CA 1
ATOM 3568 C C . LEU B 1 150 ? 10 -23.344 -17.656 1 87.31 150 LEU B C 1
ATOM 3570 O O . LEU B 1 150 ? 10.602 -22.312 -17.953 1 87.31 150 LEU B O 1
ATOM 3574 N N . TYR B 1 151 ? 8.711 -23.516 -17.719 1 87.94 151 TYR B N 1
ATOM 3575 C CA . TYR B 1 151 ? 7.957 -22.547 -18.5 1 87.94 151 TYR B CA 1
ATOM 3576 C C . TYR B 1 151 ? 6.879 -21.875 -17.656 1 87.94 151 TYR B C 1
ATOM 3578 O O . TYR B 1 151 ? 6.457 -20.766 -17.953 1 87.94 151 TYR B O 1
ATOM 3586 N N . CYS B 1 152 ? 6.402 -22.562 -16.703 1 88.06 152 CYS B N 1
ATOM 3587 C CA . CYS B 1 152 ? 5.328 -22.047 -15.852 1 88.06 152 CYS B CA 1
ATOM 3588 C C . CYS B 1 152 ? 5.848 -21 -14.883 1 88.06 152 CYS B C 1
ATOM 3590 O O . CYS B 1 152 ? 6.777 -21.25 -14.117 1 88.06 152 CYS B O 1
ATOM 3592 N N . ARG B 1 153 ? 5.25 -19.828 -14.977 1 88.12 153 ARG B N 1
ATOM 3593 C CA . ARG B 1 153 ? 5.617 -18.734 -14.086 1 88.12 153 ARG B CA 1
ATOM 3594 C C . ARG B 1 153 ? 4.398 -18.203 -13.336 1 88.12 153 ARG B C 1
ATOM 3596 O O . ARG B 1 153 ? 3.434 -17.75 -13.961 1 88.12 153 ARG B O 1
ATOM 3603 N N . ARG B 1 154 ? 4.492 -18.219 -12.047 1 86.81 154 ARG B N 1
ATOM 3604 C CA . ARG B 1 154 ? 3.402 -17.703 -11.227 1 86.81 154 ARG B CA 1
ATOM 3605 C C . ARG B 1 154 ? 3.264 -16.188 -11.391 1 86.81 154 ARG B C 1
ATOM 3607 O O . ARG B 1 154 ? 2.152 -15.656 -11.359 1 86.81 154 ARG B O 1
ATOM 3614 N N . ASN B 1 155 ? 4.426 -15.562 -11.516 1 78.12 155 ASN B N 1
ATOM 3615 C CA . ASN B 1 155 ? 4.434 -14.125 -11.742 1 78.12 155 ASN B CA 1
ATOM 3616 C C . ASN B 1 155 ? 4.605 -13.789 -13.219 1 78.12 155 ASN B C 1
ATOM 3618 O O . ASN B 1 155 ? 5.562 -13.117 -13.602 1 78.12 155 ASN B O 1
ATOM 3622 N N . GLU B 1 156 ? 3.684 -14.305 -14 1 71.88 156 GLU B N 1
ATOM 3623 C CA . GLU B 1 156 ? 3.812 -14.125 -15.445 1 71.88 156 GLU B CA 1
ATOM 3624 C C . GLU B 1 156 ? 3.643 -12.664 -15.836 1 71.88 156 GLU B C 1
ATOM 3626 O O . GLU B 1 156 ? 2.764 -11.969 -15.32 1 71.88 156 GLU B O 1
ATOM 3631 N N . ASP B 1 157 ? 4.559 -12.203 -16.516 1 62.94 157 ASP B N 1
ATOM 3632 C CA . ASP B 1 157 ? 4.598 -10.836 -17.031 1 62.94 157 ASP B CA 1
ATOM 3633 C C . ASP B 1 157 ? 3.418 -10.555 -17.953 1 62.94 157 ASP B C 1
ATOM 3635 O O . ASP B 1 157 ? 3.312 -9.469 -18.531 1 62.94 157 ASP B O 1
ATOM 3639 N N . LEU B 1 158 ? 2.738 -11.648 -18.234 1 59.19 158 LEU B N 1
ATOM 3640 C CA . LEU B 1 158 ? 1.579 -11.414 -19.078 1 59.19 158 LEU B CA 1
ATOM 3641 C C . LEU B 1 158 ? 0.8 -10.188 -18.625 1 59.19 158 LEU B C 1
ATOM 3643 O O . LEU B 1 158 ? 0.133 -9.539 -19.438 1 59.19 158 LEU B O 1
ATOM 3647 N N . PHE B 1 159 ? 1.104 -9.898 -17.344 1 58.38 159 PHE B N 1
ATOM 3648 C CA . PHE B 1 159 ? 0.265 -8.891 -16.703 1 58.38 159 PHE B CA 1
ATOM 3649 C C . PHE B 1 159 ? 0.995 -7.555 -16.625 1 58.38 159 PHE B C 1
ATOM 3651 O O . PHE B 1 159 ? 0.586 -6.66 -15.883 1 58.38 159 PHE B O 1
ATOM 3658 N N . GLN B 1 160 ? 2.102 -7.469 -17.219 1 54.28 160 GLN B N 1
ATOM 3659 C CA . GLN B 1 160 ? 3.012 -6.332 -17.094 1 54.28 160 GLN B CA 1
ATOM 3660 C C . GLN B 1 160 ? 2.242 -5.02 -17 1 54.28 160 GLN B C 1
ATOM 3662 O O . GLN B 1 160 ? 2.678 -4.082 -16.344 1 54.28 160 GLN B O 1
ATOM 3667 N N . ASN B 1 161 ? 1.327 -4.844 -17.938 1 47.31 161 ASN B N 1
ATOM 3668 C CA . ASN B 1 161 ? 0.883 -3.461 -18.078 1 47.31 161 ASN B CA 1
ATOM 3669 C C . ASN B 1 161 ? -0.051 -3.059 -16.938 1 47.31 161 ASN B C 1
ATOM 3671 O O . ASN B 1 161 ? -0.988 -2.285 -17.141 1 47.31 161 ASN B O 1
ATOM 3675 N N . GLY B 1 162 ? 0.311 -3.434 -15.703 1 49.06 162 GLY B N 1
ATOM 3676 C CA . GLY B 1 162 ? -0.361 -2.742 -14.617 1 49.06 162 GLY B CA 1
ATOM 3677 C C . GLY B 1 162 ? -1.484 -3.553 -14 1 49.06 162 GLY B C 1
ATOM 3678 O O . GLY B 1 162 ? -2.092 -3.131 -13.016 1 49.06 162 GLY B O 1
ATOM 3679 N N . THR B 1 163 ? -1.975 -4.574 -14.859 1 51.97 163 THR B N 1
ATOM 3680 C CA . THR B 1 163 ? -3.152 -5.207 -14.273 1 51.97 163 THR B CA 1
ATOM 3681 C C . THR B 1 163 ? -2.76 -6.438 -13.469 1 51.97 163 THR B C 1
ATOM 3683 O O . THR B 1 163 ? -1.959 -7.258 -13.922 1 51.97 163 THR B O 1
ATOM 3686 N N . SER B 1 164 ? -2.797 -6.328 -12.234 1 55 164 SER B N 1
ATOM 3687 C CA . SER B 1 164 ? -2.418 -7.367 -11.273 1 55 164 SER B CA 1
ATOM 3688 C C . SER B 1 164 ? -3.359 -8.562 -11.359 1 55 164 SER B C 1
ATOM 3690 O O . SER B 1 164 ? -4.531 -8.414 -11.711 1 55 164 SER B O 1
ATOM 3692 N N . VAL B 1 165 ? -2.785 -9.742 -11.547 1 57.84 165 VAL B N 1
ATOM 3693 C CA . VAL B 1 165 ? -3.527 -10.984 -11.336 1 57.84 165 VAL B CA 1
ATOM 3694 C C . VAL B 1 165 ? -4.418 -10.852 -10.109 1 57.84 165 VAL B C 1
ATOM 3696 O O . VAL B 1 165 ? -4.004 -10.289 -9.086 1 57.84 165 VAL B O 1
ATOM 3699 N N . GLU B 1 166 ? -5.703 -11.18 -10.43 1 65.19 166 GLU B N 1
ATOM 3700 C CA . GLU B 1 166 ? -6.668 -10.93 -9.359 1 65.19 166 GLU B CA 1
ATOM 3701 C C . GLU B 1 166 ? -7.035 -12.227 -8.641 1 65.19 166 GLU B C 1
ATOM 3703 O O . GLU B 1 166 ? -7.715 -12.195 -7.609 1 65.19 166 GLU B O 1
ATOM 3708 N N . GLU B 1 167 ? -6.473 -13.32 -9.258 1 78 167 GLU B N 1
ATOM 3709 C CA . GLU B 1 167 ? -6.871 -14.555 -8.594 1 78 167 GLU B CA 1
ATOM 3710 C C . GLU B 1 167 ? -5.66 -15.445 -8.312 1 78 167 GLU B C 1
ATOM 3712 O O . GLU B 1 167 ? -4.711 -15.477 -9.094 1 78 167 GLU B O 1
ATOM 3717 N N . ASN B 1 168 ? -5.793 -16.094 -7.211 1 85.81 168 ASN B N 1
ATOM 3718 C CA . ASN B 1 168 ? -4.75 -17.031 -6.816 1 85.81 168 ASN B CA 1
ATOM 3719 C C . ASN B 1 168 ? -4.957 -18.391 -7.469 1 85.81 168 ASN B C 1
ATOM 3721 O O . ASN B 1 168 ? -4.961 -19.422 -6.781 1 85.81 168 ASN B O 1
ATOM 3725 N N . ALA B 1 169 ? -5.184 -18.422 -8.766 1 90.69 169 ALA B N 1
ATOM 3726 C CA . ALA B 1 169 ? -5.426 -19.688 -9.453 1 90.69 169 ALA B CA 1
ATOM 3727 C C . ALA B 1 169 ? -4.809 -19.688 -10.852 1 90.69 169 ALA B C 1
ATOM 3729 O O . ALA B 1 169 ? -4.812 -18.656 -11.531 1 90.69 169 ALA B O 1
ATOM 3730 N N . MET B 1 170 ? -4.266 -20.797 -11.227 1 93.31 170 MET B N 1
ATOM 3731 C CA . MET B 1 170 ? -3.762 -21.047 -12.57 1 93.31 170 MET B CA 1
ATOM 3732 C C . MET B 1 170 ? -4.137 -22.453 -13.039 1 93.31 170 MET B C 1
ATOM 3734 O O . MET B 1 170 ? -4.695 -23.234 -12.273 1 93.31 170 MET B O 1
ATOM 3738 N N . CYS B 1 171 ? -3.898 -22.656 -14.336 1 96.44 171 CYS B N 1
ATOM 3739 C CA . CYS B 1 171 ? -4.246 -24 -14.812 1 96.44 171 CYS B CA 1
ATOM 3740 C C . CYS B 1 171 ? -3.371 -24.406 -15.984 1 96.44 171 CYS B C 1
ATOM 3742 O O . CYS B 1 171 ? -2.789 -23.547 -16.656 1 96.44 171 CYS B O 1
ATOM 3744 N N . TYR B 1 172 ? -3.193 -25.656 -16.094 1 96.5 172 TYR B N 1
ATOM 3745 C CA . TYR B 1 172 ? -2.695 -26.25 -17.328 1 96.5 172 TYR B CA 1
ATOM 3746 C C . TYR B 1 172 ? -3.844 -26.641 -18.25 1 96.5 172 TYR B C 1
ATOM 3748 O O . TYR B 1 172 ? -4.875 -27.141 -17.797 1 96.5 172 TYR B O 1
ATOM 3756 N N . ILE B 1 173 ? -3.65 -26.406 -19.484 1 96.5 173 ILE B N 1
ATOM 3757 C CA . ILE B 1 173 ? -4.672 -26.766 -20.453 1 96.5 173 ILE B CA 1
ATOM 3758 C C . ILE B 1 173 ? -4.145 -27.859 -21.375 1 96.5 173 ILE B C 1
ATOM 3760 O O . ILE B 1 173 ? -3.068 -27.734 -21.969 1 96.5 173 ILE B O 1
ATOM 3764 N N . TYR B 1 174 ? -4.926 -28.906 -21.422 1 95.56 174 TYR B N 1
ATOM 3765 C CA . TYR B 1 174 ? -4.609 -30.047 -22.266 1 95.56 174 TYR B CA 1
ATOM 3766 C C . TYR B 1 174 ? -5.602 -30.172 -23.422 1 95.56 174 TYR B C 1
ATOM 3768 O O . TYR B 1 174 ? -6.809 -30 -23.219 1 95.56 174 TYR B O 1
ATOM 3776 N N . LYS B 1 175 ? -5.066 -30.484 -24.578 1 93.31 175 LYS B N 1
ATOM 3777 C CA . LYS B 1 175 ? -5.914 -30.781 -25.719 1 93.31 175 LYS B CA 1
ATOM 3778 C C . LYS B 1 175 ? -5.883 -32.281 -26.062 1 93.31 175 LYS B C 1
ATOM 3780 O O . LYS B 1 175 ? -4.824 -32.906 -26.016 1 93.31 175 LYS B O 1
ATOM 3785 N N . LYS B 1 176 ? -7.035 -32.781 -26.297 1 88.12 176 LYS B N 1
ATOM 3786 C CA . LYS B 1 176 ? -7.172 -34.219 -26.562 1 88.12 176 LYS B CA 1
ATOM 3787 C C . LYS B 1 176 ? -6.207 -34.656 -27.656 1 88.12 176 LYS B C 1
ATOM 3789 O O . LYS B 1 176 ? -5.641 -35.75 -27.578 1 88.12 176 LYS B O 1
ATOM 3794 N N . LYS B 1 177 ? -5.988 -33.812 -28.594 1 82.31 177 LYS B N 1
ATOM 3795 C CA . LYS B 1 177 ? -5.125 -34.156 -29.719 1 82.31 177 LYS B CA 1
ATOM 3796 C C . LYS B 1 177 ? -3.678 -34.344 -29.266 1 82.31 177 LYS B C 1
ATOM 3798 O O . LYS B 1 177 ? -2.898 -35.031 -29.938 1 82.31 177 LYS B O 1
ATOM 3803 N N . ASP B 1 178 ? -3.381 -33.781 -28.141 1 76.31 178 ASP B N 1
ATOM 3804 C CA . ASP B 1 178 ? -2.002 -33.812 -27.656 1 76.31 178 ASP B CA 1
ATOM 3805 C C . ASP B 1 178 ? -1.816 -34.875 -26.578 1 76.31 178 ASP B C 1
ATOM 3807 O O . ASP B 1 178 ? -0.74 -34.969 -26 1 76.31 178 ASP B O 1
ATOM 3811 N N . TYR B 1 179 ? -2.898 -35.562 -26.281 1 74.44 179 TYR B N 1
ATOM 3812 C CA . TYR B 1 179 ? -2.891 -36.562 -25.234 1 74.44 179 TYR B CA 1
ATOM 3813 C C . TYR B 1 179 ? -2.449 -37.938 -25.766 1 74.44 179 TYR B C 1
ATOM 3815 O O . TYR B 1 179 ? -3.064 -38.469 -26.688 1 74.44 179 TYR B O 1
ATOM 3823 N N . GLN B 1 180 ? -1.242 -38.344 -25.312 1 69.12 180 GLN B N 1
ATOM 3824 C CA . GLN B 1 180 ? -0.766 -39.656 -25.672 1 69.12 180 GLN B CA 1
ATOM 3825 C C . GLN B 1 180 ? -0.775 -40.594 -24.469 1 69.12 180 GLN B C 1
ATOM 3827 O O . GLN B 1 180 ? 0.212 -40.688 -23.734 1 69.12 180 GLN B O 1
ATOM 3832 N N . PRO B 1 181 ? -1.847 -41.344 -24.266 1 63.69 181 PRO B N 1
ATOM 3833 C CA . PRO B 1 181 ? -1.984 -42.156 -23.078 1 63.69 181 PRO B CA 1
ATOM 3834 C C . PRO B 1 181 ? -0.854 -43.188 -22.922 1 63.69 181 PRO B C 1
ATOM 3836 O O . PRO B 1 181 ? -0.476 -43.531 -21.812 1 63.69 181 PRO B O 1
ATOM 3839 N N . GLU B 1 182 ? -0.322 -43.625 -24.031 1 64.5 182 GLU B N 1
ATOM 3840 C CA . GLU B 1 182 ? 0.652 -44.688 -24 1 64.5 182 GLU B CA 1
ATOM 3841 C C . GLU B 1 182 ? 1.958 -44.25 -23.344 1 64.5 182 GLU B C 1
ATOM 3843 O O . GLU B 1 182 ? 2.693 -45.062 -22.797 1 64.5 182 GLU B O 1
ATOM 3848 N N . THR B 1 183 ? 2.266 -42.969 -23.359 1 66.12 183 THR B N 1
ATOM 3849 C CA . THR B 1 183 ? 3.57 -42.531 -22.891 1 66.12 183 THR B CA 1
ATOM 3850 C C . THR B 1 183 ? 3.471 -41.938 -21.5 1 66.12 183 THR B C 1
ATOM 3852 O O . THR B 1 183 ? 4.488 -41.656 -20.859 1 66.12 183 THR B O 1
ATOM 3855 N N . HIS B 1 184 ? 2.371 -42.031 -20.859 1 68.81 184 HIS B N 1
ATOM 3856 C CA . HIS B 1 184 ? 2.143 -41.344 -19.594 1 68.81 184 HIS B CA 1
ATOM 3857 C C . HIS B 1 184 ? 2.699 -39.938 -19.609 1 68.81 184 HIS B C 1
ATOM 3859 O O . HIS B 1 184 ? 3.141 -39.406 -18.594 1 68.81 184 HIS B O 1
ATOM 3865 N N . ASP B 1 185 ? 2.959 -39.438 -20.797 1 78.31 185 ASP B N 1
ATOM 3866 C CA . ASP B 1 185 ? 3.449 -38.062 -20.969 1 78.31 185 ASP B CA 1
ATOM 3867 C C . ASP B 1 185 ? 2.34 -37.156 -21.469 1 78.31 185 ASP B C 1
ATOM 3869 O O . ASP B 1 185 ? 1.77 -37.375 -22.531 1 78.31 185 ASP B O 1
ATOM 3873 N N . LEU B 1 186 ? 1.947 -36.25 -20.562 1 88.44 186 LEU B N 1
ATOM 3874 C CA . LEU B 1 186 ? 0.951 -35.25 -20.922 1 88.44 186 LEU B CA 1
ATOM 3875 C C . LEU B 1 186 ? 1.616 -34 -21.516 1 88.44 186 LEU B C 1
ATOM 3877 O O . LEU B 1 186 ? 2.598 -33.5 -20.969 1 88.44 186 LEU B O 1
ATOM 3881 N N . LEU B 1 187 ? 1.119 -33.688 -22.703 1 92.25 187 LEU B N 1
ATOM 3882 C CA . LEU B 1 187 ? 1.556 -32.438 -23.281 1 92.25 187 LEU B CA 1
ATOM 3883 C C . LEU B 1 187 ? 0.685 -31.281 -22.812 1 92.25 187 LEU B C 1
ATOM 3885 O O . LEU B 1 187 ? -0.529 -31.281 -23.016 1 92.25 187 LEU B O 1
ATOM 3889 N N . VAL B 1 188 ? 1.345 -30.344 -22.141 1 94.94 188 VAL B N 1
ATOM 3890 C CA . VAL B 1 188 ? 0.647 -29.125 -21.75 1 94.94 188 VAL B CA 1
ATOM 3891 C C . VAL B 1 188 ? 0.621 -28.141 -22.922 1 94.94 188 VAL B C 1
ATOM 3893 O O . VAL B 1 188 ? 1.659 -27.609 -23.312 1 94.94 188 VAL B O 1
ATOM 3896 N N . SER B 1 189 ? -0.558 -27.875 -23.438 1 94.62 189 SER B N 1
ATOM 3897 C CA . SER B 1 189 ? -0.681 -26.984 -24.594 1 94.62 189 SER B CA 1
ATOM 3898 C C . SER B 1 189 ? -0.518 -25.516 -24.188 1 94.62 189 SER B C 1
ATOM 3900 O O . SER B 1 189 ? 0.207 -24.766 -24.844 1 94.62 189 SER B O 1
ATOM 3902 N N . GLN B 1 190 ? -1.204 -25.203 -23.125 1 94.19 190 GLN B N 1
ATOM 3903 C CA . GLN B 1 190 ? -1.214 -23.812 -22.672 1 94.19 190 GLN B CA 1
ATOM 3904 C C . GLN B 1 190 ? -1.218 -23.734 -21.141 1 94.19 190 GLN B C 1
ATOM 3906 O O . GLN B 1 190 ? -1.625 -24.672 -20.469 1 94.19 190 GLN B O 1
ATOM 3911 N N . ILE B 1 191 ? -0.682 -22.641 -20.656 1 94.31 191 ILE B N 1
ATOM 3912 C CA . ILE B 1 191 ? -0.83 -22.25 -19.266 1 94.31 191 ILE B CA 1
ATOM 3913 C C . ILE B 1 191 ? -1.865 -21.141 -19.141 1 94.31 191 ILE B C 1
ATOM 3915 O O . ILE B 1 191 ? -1.857 -20.188 -19.922 1 94.31 191 ILE B O 1
ATOM 3919 N N . GLY B 1 192 ? -2.766 -21.328 -18.156 1 92.69 192 GLY B N 1
ATOM 3920 C CA . GLY B 1 192 ? -3.834 -20.359 -18 1 92.69 192 GLY B CA 1
ATOM 3921 C C . GLY B 1 192 ? -3.762 -19.609 -16.672 1 92.69 192 GLY B C 1
ATOM 3922 O O . GLY B 1 192 ? -3.389 -20.188 -15.648 1 92.69 192 GLY B O 1
ATOM 3923 N N . TYR B 1 193 ? -4.129 -18.344 -16.719 1 89.88 193 TYR B N 1
ATOM 3924 C CA . TYR B 1 193 ? -4.211 -17.484 -15.547 1 89.88 193 TYR B CA 1
ATOM 3925 C C . TYR B 1 193 ? -5.613 -16.891 -15.398 1 89.88 193 TYR B C 1
ATOM 3927 O O . TYR B 1 193 ? -6.094 -16.188 -16.297 1 89.88 193 TYR B O 1
ATOM 3935 N N . PHE B 1 194 ? -6.203 -17.203 -14.289 1 87.62 194 PHE B N 1
ATOM 3936 C CA . PHE B 1 194 ? -7.559 -16.703 -14.086 1 87.62 194 PHE B CA 1
ATOM 3937 C C . PHE B 1 194 ? -7.547 -15.211 -13.742 1 87.62 194 PHE B C 1
ATOM 3939 O O . PHE B 1 194 ? -6.75 -14.773 -12.914 1 87.62 194 PHE B O 1
ATOM 3946 N N . THR B 1 195 ? -8.453 -14.453 -14.461 1 77.62 195 THR B N 1
ATOM 3947 C CA . THR B 1 195 ? -8.531 -13.016 -14.242 1 77.62 195 THR B CA 1
ATOM 3948 C C . THR B 1 195 ? -9.93 -12.5 -14.547 1 77.62 195 THR B C 1
ATOM 3950 O O . THR B 1 195 ? -10.641 -13.062 -15.375 1 77.62 195 THR B O 1
ATOM 3953 N N . ASP B 1 196 ? -10.32 -11.492 -13.766 1 70.19 196 ASP B N 1
ATOM 3954 C CA . ASP B 1 196 ? -11.609 -10.852 -14.023 1 70.19 196 ASP B CA 1
ATOM 3955 C C . ASP B 1 196 ? -11.461 -9.688 -14.992 1 70.19 196 ASP B C 1
ATOM 3957 O O . ASP B 1 196 ? -12.453 -9.133 -15.461 1 70.19 196 ASP B O 1
ATOM 3961 N N . LYS B 1 197 ? -10.195 -9.453 -15.297 1 69.44 197 LYS B N 1
ATOM 3962 C CA . LYS B 1 197 ? -9.961 -8.297 -16.156 1 69.44 197 LYS B CA 1
ATOM 3963 C C . LYS B 1 197 ? -9.539 -8.734 -17.562 1 69.44 197 LYS B C 1
ATOM 3965 O O . LYS B 1 197 ? -8.852 -9.75 -17.719 1 69.44 197 LYS B O 1
ATOM 3970 N N . ARG B 1 198 ? -10.203 -8.086 -18.562 1 71 198 ARG B N 1
ATOM 3971 C CA . ARG B 1 198 ? -9.758 -8.328 -19.922 1 71 198 ARG B CA 1
ATOM 3972 C C . ARG B 1 198 ? -8.578 -7.43 -20.297 1 71 198 ARG B C 1
ATOM 3974 O O . ARG B 1 198 ? -8.688 -6.203 -20.234 1 71 198 ARG B O 1
ATOM 3981 N N . LEU B 1 199 ? -7.465 -8.023 -20.375 1 68.88 199 LEU B N 1
ATOM 3982 C CA . LEU B 1 199 ? -6.25 -7.281 -20.672 1 68.88 199 LEU B CA 1
ATOM 3983 C C . LEU B 1 199 ? -6.039 -7.191 -22.188 1 68.88 199 LEU B C 1
ATOM 3985 O O . LEU B 1 199 ? -6.449 -8.086 -22.922 1 68.88 199 LEU B O 1
ATOM 3989 N N . LYS B 1 200 ? -5.523 -6.121 -22.5 1 70.62 200 LYS B N 1
ATOM 3990 C CA . LYS B 1 200 ? -5.262 -5.891 -23.906 1 70.62 200 LYS B CA 1
ATOM 3991 C C . LYS B 1 200 ? -4.078 -6.727 -24.391 1 70.62 200 LYS B C 1
ATOM 3993 O O . LYS B 1 200 ? -3.107 -6.922 -23.656 1 70.62 200 LYS B O 1
ATOM 3998 N N . ASN B 1 201 ? -4.125 -7.309 -25.516 1 75.44 201 ASN B N 1
ATOM 3999 C CA . ASN B 1 201 ? -3.059 -8.023 -26.219 1 75.44 201 ASN B CA 1
ATOM 4000 C C . ASN B 1 201 ? -2.77 -9.367 -25.562 1 75.44 201 ASN B C 1
ATOM 4002 O O . ASN B 1 201 ? -1.62 -9.812 -25.531 1 75.44 201 ASN B O 1
ATOM 4006 N N . ILE B 1 202 ? -3.729 -9.805 -24.875 1 80.56 202 ILE B N 1
ATOM 4007 C CA . ILE B 1 202 ? -3.6 -11.125 -24.266 1 80.56 202 ILE B CA 1
ATOM 4008 C C . ILE B 1 202 ? -4.668 -12.062 -24.828 1 80.56 202 ILE B C 1
ATOM 4010 O O . ILE B 1 202 ? -5.809 -11.641 -25.047 1 80.56 202 ILE B O 1
ATOM 4014 N N . GLU B 1 203 ? -4.215 -13.188 -25.172 1 87.25 203 GLU B N 1
ATOM 4015 C CA . GLU B 1 203 ? -5.16 -14.203 -25.625 1 87.25 203 GLU B CA 1
ATOM 4016 C C . GLU B 1 203 ? -5.906 -14.82 -24.453 1 87.25 203 GLU B C 1
ATOM 4018 O O . GLU B 1 203 ? -5.316 -15.086 -23.391 1 87.25 203 GLU B O 1
ATOM 4023 N N . TYR B 1 204 ? -7.184 -14.969 -24.703 1 89.56 204 TYR B N 1
ATOM 4024 C CA . TYR B 1 204 ? -8.016 -15.555 -23.656 1 89.56 204 TYR B CA 1
ATOM 4025 C C . TYR B 1 204 ? -8.68 -16.844 -24.141 1 89.56 204 TYR B C 1
ATOM 4027 O O . TYR B 1 204 ? -8.922 -17 -25.344 1 89.56 204 TYR B O 1
ATOM 4035 N N . PHE B 1 205 ? -8.789 -17.719 -23.234 1 90.62 205 PHE B N 1
ATOM 4036 C CA . PHE B 1 205 ? -9.555 -18.938 -23.422 1 90.62 205 PHE B CA 1
ATOM 4037 C C . PHE B 1 205 ? -10.805 -18.938 -22.562 1 90.62 205 PHE B C 1
ATOM 4039 O O . PHE B 1 205 ? -10.734 -18.656 -21.359 1 90.62 205 PHE B O 1
ATOM 4046 N N . ASN B 1 206 ? -11.922 -19.172 -23.234 1 90.94 206 ASN B N 1
ATOM 4047 C CA . ASN B 1 206 ? -13.188 -19.234 -22.516 1 90.94 206 ASN B CA 1
ATOM 4048 C C . ASN B 1 206 ? -13.531 -20.656 -22.094 1 90.94 206 ASN B C 1
ATOM 4050 O O . ASN B 1 206 ? -13.664 -21.547 -22.953 1 90.94 206 ASN B O 1
ATOM 4054 N N . LEU B 1 207 ? -13.625 -20.891 -20.797 1 94 207 LEU B N 1
ATOM 4055 C CA . LEU B 1 207 ? -14.18 -22.125 -20.266 1 94 207 LEU B CA 1
ATOM 4056 C C . LEU B 1 207 ? -15.695 -22.031 -20.125 1 94 207 LEU B C 1
ATOM 4058 O O . LEU B 1 207 ? -16.203 -21.297 -19.266 1 94 207 LEU B O 1
ATOM 4062 N N . PRO B 1 208 ? -16.422 -22.75 -20.906 1 94.44 208 PRO B N 1
ATOM 4063 C CA . PRO B 1 208 ? -17.875 -22.562 -20.969 1 94.44 208 PRO B CA 1
ATOM 4064 C C . PRO B 1 208 ? -18.562 -22.984 -19.672 1 94.44 208 PRO B C 1
ATOM 4066 O O . PRO B 1 208 ? -18.016 -23.766 -18.891 1 94.44 208 PRO B O 1
ATOM 4069 N N . GLU B 1 209 ? -19.766 -22.375 -19.594 1 95.5 209 GLU B N 1
ATOM 4070 C CA . GLU B 1 209 ? -20.641 -22.828 -18.531 1 95.5 209 GLU B CA 1
ATOM 4071 C C . GLU B 1 209 ? -21.156 -24.234 -18.797 1 95.5 209 GLU B C 1
ATOM 4073 O O . GLU B 1 209 ? -21.438 -24.594 -19.938 1 95.5 209 GLU B O 1
ATOM 4078 N N . GLY B 1 210 ? -21.328 -25.047 -17.656 1 95.94 210 GLY B N 1
ATOM 4079 C CA . GLY B 1 210 ? -21.875 -26.375 -17.812 1 95.94 210 GLY B CA 1
ATOM 4080 C C . GLY B 1 210 ? -21.438 -27.328 -16.703 1 95.94 210 GLY B C 1
ATOM 4081 O O . GLY B 1 210 ? -20.922 -26.906 -15.68 1 95.94 210 GLY B O 1
ATOM 4082 N N . ARG B 1 211 ? -21.75 -28.547 -17.031 1 96.69 211 ARG B N 1
ATOM 4083 C CA . ARG B 1 211 ? -21.359 -29.578 -16.078 1 96.69 211 ARG B CA 1
ATOM 4084 C C . ARG B 1 211 ? -19.953 -30.109 -16.391 1 96.69 211 ARG B C 1
ATOM 4086 O O . ARG B 1 211 ? -19.656 -30.422 -17.547 1 96.69 211 ARG B O 1
ATOM 4093 N N . TYR B 1 212 ? -19.203 -30.203 -15.352 1 97.94 212 TYR B N 1
ATOM 4094 C CA . TYR B 1 212 ? -17.844 -30.703 -15.477 1 97.94 212 TYR B CA 1
ATOM 4095 C C . TYR B 1 212 ? -17.641 -31.969 -14.656 1 97.94 212 TYR B C 1
ATOM 4097 O O . TYR B 1 212 ? -18.156 -32.062 -13.539 1 97.94 212 TYR B O 1
ATOM 4105 N N . LEU B 1 213 ? -16.938 -32.906 -15.25 1 97.81 213 LEU B N 1
ATOM 4106 C CA . LEU B 1 213 ? -16.375 -33.969 -14.43 1 97.81 213 LEU B CA 1
ATOM 4107 C C . LEU B 1 213 ? -15.055 -33.531 -13.805 1 97.81 213 LEU B C 1
ATOM 4109 O O . LEU B 1 213 ? -14.164 -33.062 -14.5 1 97.81 213 LEU B O 1
ATOM 4113 N N . CYS B 1 214 ? -14.961 -33.719 -12.516 1 97.5 214 CYS B N 1
ATOM 4114 C CA . CYS B 1 214 ? -13.82 -33.188 -11.766 1 97.5 214 CYS B CA 1
ATOM 4115 C C . CYS B 1 214 ? -13.203 -34.281 -10.898 1 97.5 214 CYS B C 1
ATOM 4117 O O . CYS B 1 214 ? -13.875 -35.25 -10.547 1 97.5 214 CYS B O 1
ATOM 4119 N N . CYS B 1 215 ? -11.977 -34.156 -10.664 1 96.38 215 CYS B N 1
ATOM 4120 C CA . CYS B 1 215 ? -11.266 -35.031 -9.75 1 96.38 215 CYS B CA 1
ATOM 4121 C C . CYS B 1 215 ? -10.125 -34.281 -9.062 1 96.38 215 CYS B C 1
ATOM 4123 O O . CYS B 1 215 ? -9.266 -33.719 -9.727 1 96.38 215 CYS B O 1
ATOM 4125 N N . LYS B 1 216 ? -10.125 -34.312 -7.75 1 94.44 216 LYS B N 1
ATOM 4126 C CA . LYS B 1 216 ? -9.039 -33.719 -6.965 1 94.44 216 LYS B CA 1
ATOM 4127 C C . LYS B 1 216 ? -7.953 -34.75 -6.668 1 94.44 216 LYS B C 1
ATOM 4129 O O . LYS B 1 216 ? -8.242 -35.938 -6.496 1 94.44 216 LYS B O 1
ATOM 4134 N N . PHE B 1 217 ? -6.727 -34.25 -6.652 1 93.25 217 PHE B N 1
ATOM 4135 C CA . PHE B 1 217 ? -5.605 -35.156 -6.391 1 93.25 217 PHE B CA 1
ATOM 4136 C C . PHE B 1 217 ? -4.375 -34.375 -5.953 1 93.25 217 PHE B C 1
ATOM 4138 O O . PHE B 1 217 ? -4.324 -33.156 -6.113 1 93.25 217 PHE B O 1
ATOM 4145 N N . ARG B 1 218 ? -3.436 -35.062 -5.375 1 92.38 218 ARG B N 1
ATOM 4146 C CA . ARG B 1 218 ? -2.125 -34.469 -5.105 1 92.38 218 ARG B CA 1
ATOM 4147 C C . ARG B 1 218 ? -1.226 -34.562 -6.336 1 92.38 218 ARG B C 1
ATOM 4149 O O . ARG B 1 218 ? -1.128 -35.625 -6.965 1 92.38 218 ARG B O 1
ATOM 4156 N N . TYR B 1 219 ? -0.562 -33.625 -6.539 1 93.19 219 TYR B N 1
ATOM 4157 C CA . TYR B 1 219 ? 0.1 -33.438 -7.828 1 93.19 219 TYR B CA 1
ATOM 4158 C C . TYR B 1 219 ? 1.239 -34.438 -7.988 1 93.19 219 TYR B C 1
ATOM 4160 O O . TYR B 1 219 ? 2.006 -34.688 -7.051 1 93.19 219 TYR B O 1
ATOM 4168 N N . SER B 1 220 ? 1.357 -35 -9.086 1 92.75 220 SER B N 1
ATOM 4169 C CA . SER B 1 220 ? 2.512 -35.562 -9.766 1 92.75 220 SER B CA 1
ATOM 4170 C C . SER B 1 220 ? 2.291 -35.625 -11.273 1 92.75 220 SER B C 1
ATOM 4172 O O . SER B 1 220 ? 1.149 -35.656 -11.742 1 92.75 220 SER B O 1
ATOM 4174 N N . GLU B 1 221 ? 3.4 -35.562 -11.992 1 90.94 221 GLU B N 1
ATOM 4175 C CA . GLU B 1 221 ? 3.273 -35.656 -13.445 1 90.94 221 GLU B CA 1
ATOM 4176 C C . GLU B 1 221 ? 2.539 -36.938 -13.859 1 90.94 221 GLU B C 1
ATOM 4178 O O . GLU B 1 221 ? 1.619 -36.875 -14.68 1 90.94 221 GLU B O 1
ATOM 4183 N N . LYS B 1 222 ? 2.898 -37.969 -13.203 1 89.25 222 LYS B N 1
ATOM 4184 C CA . LYS B 1 222 ? 2.305 -39.25 -13.516 1 89.25 222 LYS B CA 1
ATOM 4185 C C . LYS B 1 222 ? 0.825 -39.281 -13.148 1 89.25 222 LYS B C 1
ATOM 4187 O O . LYS B 1 222 ? -0.005 -39.75 -13.93 1 89.25 222 LYS B O 1
ATOM 4192 N N . LEU B 1 223 ? 0.504 -38.812 -11.977 1 90.44 223 LEU B N 1
ATOM 4193 C CA . LEU B 1 223 ? -0.872 -38.844 -11.492 1 90.44 223 LEU B CA 1
ATOM 4194 C C . LEU B 1 223 ? -1.771 -37.938 -12.344 1 90.44 223 LEU B C 1
ATOM 4196 O O . LEU B 1 223 ? -2.953 -38.25 -12.531 1 90.44 223 LEU B O 1
ATOM 4200 N N . SER B 1 224 ? -1.236 -36.906 -12.852 1 93.19 224 SER B N 1
ATOM 4201 C CA . SER B 1 224 ? -2.016 -36.062 -13.727 1 93.19 224 SER B CA 1
ATOM 4202 C C . SER B 1 224 ? -2.531 -36.812 -14.945 1 93.19 224 SER B C 1
ATOM 4204 O O . SER B 1 224 ? -3.709 -36.719 -15.297 1 93.19 224 SER B O 1
ATOM 4206 N N . SER B 1 225 ? -1.714 -37.531 -15.539 1 90.62 225 SER B N 1
ATOM 4207 C CA . SER B 1 225 ? -2.094 -38.344 -16.688 1 90.62 225 SER B CA 1
ATOM 4208 C C . SER B 1 225 ? -3.094 -39.438 -16.297 1 90.62 225 SER B C 1
ATOM 4210 O O . SER B 1 225 ? -4.074 -39.656 -17 1 90.62 225 SER B O 1
ATOM 4212 N N . GLN B 1 226 ? -2.828 -40.031 -15.164 1 90.31 226 GLN B N 1
ATOM 4213 C CA . GLN B 1 226 ? -3.695 -41.094 -14.688 1 90.31 226 GLN B CA 1
ATOM 4214 C C . GLN B 1 226 ? -5.102 -40.562 -14.398 1 90.31 226 GLN B C 1
ATOM 4216 O O . GLN B 1 226 ? -6.09 -41.25 -14.734 1 90.31 226 GLN B O 1
ATOM 4221 N N . VAL B 1 227 ? -5.172 -39.5 -13.781 1 93.06 227 VAL B N 1
ATOM 4222 C CA . VAL B 1 227 ? -6.465 -38.938 -13.406 1 93.06 227 VAL B CA 1
ATOM 4223 C C . VAL B 1 227 ? -7.27 -38.594 -14.664 1 93.06 227 VAL B C 1
ATOM 4225 O O . VAL B 1 227 ? -8.469 -38.875 -14.734 1 93.06 227 VAL B O 1
ATOM 4228 N N . ILE B 1 228 ? -6.648 -38.062 -15.656 1 93.5 228 ILE B N 1
ATOM 4229 C CA . ILE B 1 228 ? -7.34 -37.781 -16.906 1 93.5 228 ILE B CA 1
ATOM 4230 C C . ILE B 1 228 ? -7.867 -39.062 -17.516 1 93.5 228 ILE B C 1
ATOM 4232 O O . ILE B 1 228 ? -9.023 -39.125 -17.938 1 93.5 228 ILE B O 1
ATOM 4236 N N . SER B 1 229 ? -7.047 -40.062 -17.453 1 91 229 SER B N 1
ATOM 4237 C CA . SER B 1 229 ? -7.449 -41.375 -17.969 1 91 229 SER B CA 1
ATOM 4238 C C . SER B 1 229 ? -8.648 -41.938 -17.219 1 91 229 SER B C 1
ATOM 4240 O O . SER B 1 229 ? -9.578 -42.469 -17.812 1 91 229 SER B O 1
ATOM 4242 N N . GLU B 1 230 ? -8.617 -41.75 -15.961 1 92.19 230 GLU B N 1
ATOM 4243 C CA . GLU B 1 230 ? -9.703 -42.25 -15.117 1 92.19 230 GLU B CA 1
ATOM 4244 C C . GLU B 1 230 ? -11 -41.5 -15.406 1 92.19 230 GLU B C 1
ATOM 4246 O O . GLU B 1 230 ? -12.078 -42.094 -15.422 1 92.19 230 GLU B O 1
ATOM 4251 N N . ILE B 1 231 ? -10.867 -40.281 -15.594 1 94.88 231 ILE B N 1
ATOM 4252 C CA . ILE B 1 231 ? -12.047 -39.5 -15.906 1 94.88 231 ILE B CA 1
ATOM 4253 C C . ILE B 1 231 ? -12.617 -39.938 -17.25 1 94.88 231 ILE B C 1
ATOM 4255 O O . ILE B 1 231 ? -13.836 -40.062 -17.391 1 94.88 231 ILE B O 1
ATOM 4259 N N . LEU B 1 232 ? -11.766 -40.125 -18.25 1 92.88 232 LEU B N 1
ATOM 4260 C CA . LEU B 1 232 ? -12.203 -40.562 -19.562 1 92.88 232 LEU B CA 1
ATOM 4261 C C . LEU B 1 232 ? -12.898 -41.906 -19.469 1 92.88 232 LEU B C 1
ATOM 4263 O O . LEU B 1 232 ? -13.938 -42.125 -20.094 1 92.88 232 LEU B O 1
ATOM 4267 N N . LYS B 1 233 ? -12.328 -42.812 -18.703 1 92.69 233 LYS B N 1
ATOM 4268 C CA . LYS B 1 233 ? -12.922 -44.125 -18.5 1 92.69 233 LYS B CA 1
ATOM 4269 C C . LYS B 1 233 ? -14.289 -44 -17.828 1 92.69 233 LYS B C 1
ATOM 4271 O O . LYS B 1 233 ? -15.242 -44.688 -18.25 1 92.69 233 LYS B O 1
ATOM 4276 N N . PHE B 1 234 ? -14.281 -43.25 -16.828 1 95.62 234 PHE B N 1
ATOM 4277 C CA . PHE B 1 234 ? -15.531 -43.031 -16.109 1 95.62 234 PHE B CA 1
ATOM 4278 C C . PHE B 1 234 ? -16.609 -42.5 -17.047 1 95.62 234 PHE B C 1
ATOM 4280 O O . PHE B 1 234 ? -17.734 -43 -17.031 1 95.62 234 PHE B O 1
ATOM 4287 N N . ALA B 1 235 ? -16.266 -41.531 -17.797 1 95.5 235 ALA B N 1
ATOM 4288 C CA . ALA B 1 235 ? -17.219 -40.938 -18.734 1 95.5 235 ALA B CA 1
ATOM 4289 C C . ALA B 1 235 ? -17.688 -41.969 -19.75 1 95.5 235 ALA B C 1
ATOM 4291 O O . ALA B 1 235 ? -18.891 -42.062 -20.047 1 95.5 235 ALA B O 1
ATOM 4292 N N . ASN B 1 236 ? -16.812 -42.719 -20.281 1 94.25 236 ASN B N 1
ATOM 4293 C CA . ASN B 1 236 ? -17.156 -43.781 -21.234 1 94.25 236 ASN B CA 1
ATOM 4294 C C . ASN B 1 236 ? -18.109 -44.781 -20.641 1 94.25 236 ASN B C 1
ATOM 4296 O O . ASN B 1 236 ? -19.094 -45.188 -21.266 1 94.25 236 ASN B O 1
ATOM 4300 N N . ASN B 1 237 ? -17.875 -45.219 -19.453 1 95.69 237 ASN B N 1
ATOM 4301 C CA . ASN B 1 237 ? -18.703 -46.188 -18.766 1 95.69 237 ASN B CA 1
ATOM 4302 C C . ASN B 1 237 ? -20.109 -45.625 -18.516 1 95.69 237 ASN B C 1
ATOM 4304 O O . ASN B 1 237 ? -21.078 -46.406 -18.516 1 95.69 237 ASN B O 1
ATOM 4308 N N . LYS B 1 238 ? -20.219 -44.375 -18.391 1 94.81 238 LYS B N 1
ATOM 4309 C CA . LYS B 1 238 ? -21.516 -43.75 -18.094 1 94.81 238 LYS B CA 1
ATOM 4310 C C . LYS B 1 238 ? -22.172 -43.219 -19.359 1 94.81 238 LYS B C 1
ATOM 4312 O O . LYS B 1 238 ? -23.281 -42.656 -19.297 1 94.81 238 LYS B O 1
ATOM 4317 N N . GLY B 1 239 ? -21.5 -43.25 -20.453 1 93.75 239 GLY B N 1
ATOM 4318 C CA . GLY B 1 239 ? -22.016 -42.75 -21.703 1 93.75 239 GLY B CA 1
ATOM 4319 C C . GLY B 1 239 ? -22 -41.219 -21.781 1 93.75 239 GLY B C 1
ATOM 4320 O O . GLY B 1 239 ? -22.891 -40.625 -22.406 1 93.75 239 GLY B O 1
ATOM 4321 N N . ILE B 1 240 ? -21.078 -40.625 -21.094 1 94.88 240 ILE B N 1
ATOM 4322 C CA . ILE B 1 240 ? -20.969 -39.156 -21.078 1 94.88 240 ILE B CA 1
ATOM 4323 C C . ILE B 1 240 ? -19.969 -38.719 -22.141 1 94.88 240 ILE B C 1
ATOM 4325 O O . ILE B 1 240 ? -18.859 -39.25 -22.234 1 94.88 240 ILE B O 1
ATOM 4329 N N . ASN B 1 241 ? -20.375 -37.75 -22.953 1 95.25 241 ASN B N 1
ATOM 4330 C CA . ASN B 1 241 ? -19.453 -37.125 -23.891 1 95.25 241 ASN B CA 1
ATOM 4331 C C . ASN B 1 241 ? -18.688 -35.969 -23.266 1 95.25 241 ASN B C 1
ATOM 4333 O O . ASN B 1 241 ? -19.297 -35.094 -22.641 1 95.25 241 ASN B O 1
ATOM 4337 N N . LEU B 1 242 ? -17.391 -35.969 -23.516 1 96.12 242 LEU B N 1
ATOM 4338 C CA . LEU B 1 242 ? -16.547 -34.906 -22.938 1 96.12 242 LEU B CA 1
ATOM 4339 C C . LEU B 1 242 ? -15.961 -34.031 -24.031 1 96.12 242 LEU B C 1
ATOM 4341 O O . LEU B 1 242 ? -15.82 -34.469 -25.172 1 96.12 242 LEU B O 1
ATOM 4345 N N . SER B 1 243 ? -15.656 -32.844 -23.625 1 95.44 243 SER B N 1
ATOM 4346 C CA . SER B 1 243 ? -14.969 -31.922 -24.516 1 95.44 243 SER B CA 1
ATOM 4347 C C . SER B 1 243 ? -13.547 -32.375 -24.812 1 95.44 243 SER B C 1
ATOM 4349 O O . SER B 1 243 ? -13.023 -33.281 -24.141 1 95.44 243 SER B O 1
ATOM 4351 N N . ASP B 1 244 ? -12.938 -31.75 -25.781 1 93.94 244 ASP B N 1
ATOM 4352 C CA . ASP B 1 244 ? -11.586 -32.094 -26.188 1 93.94 244 ASP B CA 1
ATOM 4353 C C . ASP B 1 244 ? -10.547 -31.344 -25.359 1 93.94 244 ASP B C 1
ATOM 4355 O O . ASP B 1 244 ? -9.352 -31.391 -25.656 1 93.94 244 ASP B O 1
ATOM 4359 N N . THR B 1 245 ? -11.008 -30.656 -24.359 1 95.44 245 THR B N 1
ATOM 4360 C CA . THR B 1 245 ? -10.117 -29.859 -23.531 1 95.44 245 THR B CA 1
ATOM 4361 C C . THR B 1 245 ? -10.227 -30.25 -22.062 1 95.44 245 THR B C 1
ATOM 4363 O O . THR B 1 245 ? -11.336 -30.422 -21.531 1 95.44 245 THR B O 1
ATOM 4366 N N . ALA B 1 246 ? -9.148 -30.531 -21.453 1 96.44 246 ALA B N 1
ATOM 4367 C CA . ALA B 1 246 ? -9.07 -30.734 -20 1 96.44 246 ALA B CA 1
ATOM 4368 C C . ALA B 1 246 ? -8.242 -29.656 -19.344 1 96.44 246 ALA B C 1
ATOM 4370 O O . ALA B 1 246 ? -7.23 -29.203 -19.891 1 96.44 246 ALA B O 1
ATOM 4371 N N . ILE B 1 247 ? -8.672 -29.234 -18.203 1 97.19 247 ILE B N 1
ATOM 4372 C CA . ILE B 1 247 ? -7.863 -28.25 -17.484 1 97.19 247 ILE B CA 1
ATOM 4373 C C . ILE B 1 247 ? -7.445 -28.828 -16.125 1 97.19 247 ILE B C 1
ATOM 4375 O O . ILE B 1 247 ? -8.203 -29.562 -15.5 1 97.19 247 ILE B O 1
ATOM 4379 N N . GLN B 1 248 ? -6.27 -28.562 -15.734 1 97.5 248 GLN B N 1
ATOM 4380 C CA . GLN B 1 248 ? -5.734 -28.891 -14.422 1 97.5 248 GLN B CA 1
ATOM 4381 C C . GLN B 1 248 ? -5.516 -27.625 -13.586 1 97.5 248 GLN B C 1
ATOM 4383 O O . GLN B 1 248 ? -4.555 -26.891 -13.812 1 97.5 248 GLN B O 1
ATOM 4388 N N . LEU B 1 249 ? -6.324 -27.422 -12.594 1 96.69 249 LEU B N 1
ATOM 4389 C CA . LEU B 1 249 ? -6.383 -26.203 -11.789 1 96.69 249 LEU B CA 1
ATOM 4390 C C . LEU B 1 249 ? -5.555 -26.359 -10.516 1 96.69 249 LEU B C 1
ATOM 4392 O O . LEU B 1 249 ? -5.578 -27.422 -9.875 1 96.69 249 LEU B O 1
ATOM 4396 N N . PHE B 1 250 ? -4.895 -25.312 -10.172 1 94.5 250 PHE B N 1
ATOM 4397 C CA . PHE B 1 250 ? -4.164 -25.297 -8.906 1 94.5 250 PHE B CA 1
ATOM 4398 C C . PHE B 1 250 ? -3.951 -23.859 -8.422 1 94.5 250 PHE B C 1
ATOM 4400 O O . PHE B 1 250 ? -4.09 -22.906 -9.188 1 94.5 250 PHE B O 1
ATOM 4407 N N . GLN B 1 251 ? -3.619 -23.734 -7.164 1 92.06 251 GLN B N 1
ATOM 4408 C CA . GLN B 1 251 ? -3.33 -22.438 -6.574 1 92.06 251 GLN B CA 1
ATOM 4409 C C . GLN B 1 251 ? -1.894 -22 -6.859 1 92.06 251 GLN B C 1
ATOM 4411 O O . GLN B 1 251 ? -0.975 -22.828 -6.812 1 92.06 251 GLN B O 1
ATOM 4416 N N . ARG B 1 252 ? -1.73 -20.734 -7.109 1 90.69 252 ARG B N 1
ATOM 4417 C CA . ARG B 1 252 ? -0.383 -20.203 -7.293 1 90.69 252 ARG B CA 1
ATOM 4418 C C . ARG B 1 252 ? 0.44 -20.344 -6.016 1 90.69 252 ARG B C 1
ATOM 4420 O O . ARG B 1 252 ? 1.632 -20.656 -6.074 1 90.69 252 ARG B O 1
ATOM 4427 N N . PHE B 1 253 ? -0.287 -20.141 -5.016 1 87.81 253 PHE B N 1
ATOM 4428 C CA . PHE B 1 253 ? 0.347 -20.219 -3.707 1 87.81 253 PHE B CA 1
ATOM 4429 C C . PHE B 1 253 ? -0.5 -21.047 -2.748 1 87.81 253 PHE B C 1
ATOM 4431 O O . PHE B 1 253 ? -1.681 -20.766 -2.545 1 87.81 253 PHE B O 1
ATOM 4438 N N . ASP B 1 254 ? 0.14 -22.109 -2.227 1 86.19 254 ASP B N 1
ATOM 4439 C CA . ASP B 1 254 ? -0.454 -23 -1.231 1 86.19 254 ASP B CA 1
ATOM 4440 C C . ASP B 1 254 ? 0.49 -23.203 -0.048 1 86.19 254 ASP B C 1
ATOM 4442 O O . ASP B 1 254 ? 1.499 -23.906 -0.168 1 86.19 254 ASP B O 1
ATOM 4446 N N . LEU B 1 255 ? 0.037 -22.703 1.032 1 79.69 255 LEU B N 1
ATOM 4447 C CA . LEU B 1 255 ? 0.882 -22.703 2.221 1 79.69 255 LEU B CA 1
ATOM 4448 C C . LEU B 1 255 ? 1.035 -24.125 2.777 1 79.69 255 LEU B C 1
ATOM 4450 O O . LEU B 1 255 ? 2.016 -24.422 3.463 1 79.69 255 LEU B O 1
ATOM 4454 N N . ARG B 1 256 ? 0.182 -25.031 2.492 1 82.06 256 ARG B N 1
ATOM 4455 C CA . ARG B 1 256 ? 0.206 -26.375 3.029 1 82.06 256 ARG B CA 1
ATOM 4456 C C . ARG B 1 256 ? 1.257 -27.234 2.322 1 82.06 256 ARG B C 1
ATOM 4458 O O . ARG B 1 256 ? 1.636 -28.297 2.814 1 82.06 256 ARG B O 1
ATOM 4465 N N . ALA B 1 257 ? 1.643 -26.734 1.179 1 81.81 257 ALA B N 1
ATOM 4466 C CA . ALA B 1 257 ? 2.531 -27.547 0.347 1 81.81 257 ALA B CA 1
ATOM 4467 C C . ALA B 1 257 ? 3.992 -27.156 0.573 1 81.81 257 ALA B C 1
ATOM 4469 O O . ALA B 1 257 ? 4.359 -25.984 0.449 1 81.81 257 ALA B O 1
ATOM 4470 N N . LYS B 1 258 ? 4.781 -28.172 0.825 1 78.62 258 LYS B N 1
ATOM 4471 C CA . LYS B 1 258 ? 6.207 -27.938 1.022 1 78.62 258 LYS B CA 1
ATOM 4472 C C . LYS B 1 258 ? 6.977 -28.094 -0.286 1 78.62 258 LYS B C 1
ATOM 4474 O O . LYS B 1 258 ? 8.102 -27.609 -0.411 1 78.62 258 LYS B O 1
ATOM 4479 N N . ASN B 1 259 ? 6.441 -28.844 -1.065 1 85.81 259 ASN B N 1
ATOM 4480 C CA . ASN B 1 259 ? 6.984 -29.062 -2.404 1 85.81 259 ASN B CA 1
ATOM 4481 C C . ASN B 1 259 ? 5.871 -29.188 -3.441 1 85.81 259 ASN B C 1
ATOM 4483 O O . ASN B 1 259 ? 4.691 -29.188 -3.096 1 85.81 259 ASN B O 1
ATOM 4487 N N . LYS B 1 260 ? 6.293 -29.266 -4.668 1 90.69 260 LYS B N 1
ATOM 4488 C CA . LYS B 1 260 ? 5.293 -29.25 -5.734 1 90.69 260 LYS B CA 1
ATOM 4489 C C . LYS B 1 260 ? 4.387 -30.469 -5.66 1 90.69 260 LYS B C 1
ATOM 4491 O O . LYS B 1 260 ? 3.225 -30.406 -6.062 1 90.69 260 LYS B O 1
ATOM 4496 N N . TYR B 1 261 ? 4.852 -31.578 -5.016 1 91.88 261 TYR B N 1
ATOM 4497 C CA . TYR B 1 261 ? 4.098 -32.812 -4.984 1 91.88 261 TYR B CA 1
ATOM 4498 C C . TYR B 1 261 ? 3.096 -32.844 -3.836 1 91.88 261 TYR B C 1
ATOM 4500 O O . TYR B 1 261 ? 2.297 -33.75 -3.703 1 91.88 261 TYR B O 1
ATOM 4508 N N . GLU B 1 262 ? 3.059 -31.781 -3.119 1 88 262 GLU B N 1
ATOM 4509 C CA . GLU B 1 262 ? 2.084 -31.656 -2.041 1 88 262 GLU B CA 1
ATOM 4510 C C . GLU B 1 262 ? 0.934 -30.734 -2.449 1 88 262 GLU B C 1
ATOM 4512 O O . GLU B 1 262 ? -0.043 -30.594 -1.713 1 88 262 GLU B O 1
ATOM 4517 N N . TYR B 1 263 ? 1.017 -30.219 -3.633 1 91.5 263 TYR B N 1
ATOM 4518 C CA . TYR B 1 263 ? -0.051 -29.344 -4.109 1 91.5 263 TYR B CA 1
ATOM 4519 C C . TYR B 1 263 ? -1.313 -30.141 -4.41 1 91.5 263 TYR B C 1
ATOM 4521 O O . TYR B 1 263 ? -1.251 -31.219 -5.027 1 91.5 263 TYR B O 1
ATOM 4529 N N . GLU B 1 264 ? -2.346 -29.609 -3.967 1 90.69 264 GLU B N 1
ATOM 4530 C CA . GLU B 1 264 ? -3.646 -30.141 -4.375 1 90.69 264 GLU B CA 1
ATOM 4531 C C . GLU B 1 264 ? -4.102 -29.516 -5.691 1 90.69 264 GLU B C 1
ATOM 4533 O O . GLU B 1 264 ? -4.141 -28.297 -5.832 1 90.69 264 GLU B O 1
ATOM 4538 N N . MET B 1 265 ? -4.387 -30.375 -6.625 1 94.75 265 MET B N 1
ATOM 4539 C CA . MET B 1 265 ? -4.852 -29.906 -7.926 1 94.75 265 MET B CA 1
ATOM 4540 C C . MET B 1 265 ? -6.176 -30.562 -8.297 1 94.75 265 MET B C 1
ATOM 4542 O O . MET B 1 265 ? -6.656 -31.453 -7.586 1 94.75 265 MET B O 1
ATOM 4546 N N . GLU B 1 266 ? -6.82 -30.047 -9.305 1 96.25 266 GLU B N 1
ATOM 4547 C CA . GLU B 1 266 ? -8.094 -30.562 -9.789 1 96.25 266 GLU B CA 1
ATOM 4548 C C . GLU B 1 266 ? -8.141 -30.594 -11.312 1 96.25 266 GLU B C 1
ATOM 4550 O O . GLU B 1 266 ? -7.801 -29.609 -11.969 1 96.25 266 GLU B O 1
ATOM 4555 N N . ILE B 1 267 ? -8.508 -31.719 -11.781 1 97.31 267 ILE B N 1
ATOM 4556 C CA . ILE B 1 267 ? -8.758 -31.812 -13.219 1 97.31 267 ILE B CA 1
ATOM 4557 C C . ILE B 1 267 ? -10.242 -31.625 -13.5 1 97.31 267 ILE B C 1
ATOM 4559 O O . ILE B 1 267 ? -11.086 -32.156 -12.781 1 97.31 267 ILE B O 1
ATOM 4563 N N . GLN B 1 268 ? -10.539 -30.828 -14.492 1 97.81 268 GLN B N 1
ATOM 4564 C CA . GLN B 1 268 ? -11.906 -30.578 -14.938 1 97.81 268 GLN B CA 1
ATOM 4565 C C . GLN B 1 268 ? -12.047 -30.781 -16.438 1 97.81 268 GLN B C 1
ATOM 4567 O O . GLN B 1 268 ? -11.25 -30.266 -17.219 1 97.81 268 GLN B O 1
ATOM 4572 N N . ILE B 1 269 ? -13.055 -31.547 -16.828 1 97.56 269 ILE B N 1
ATOM 4573 C CA . ILE B 1 269 ? -13.383 -31.734 -18.234 1 97.56 269 ILE B CA 1
ATOM 4574 C C . ILE B 1 269 ? -14.875 -31.5 -18.453 1 97.56 269 ILE B C 1
ATOM 4576 O O . ILE B 1 269 ? -15.711 -32.094 -17.781 1 97.56 269 ILE B O 1
ATOM 4580 N N . LEU B 1 270 ? -15.148 -30.672 -19.359 1 97.44 270 LEU B N 1
ATOM 4581 C CA . LEU B 1 270 ? -16.516 -30.266 -19.656 1 97.44 270 LEU B CA 1
ATOM 4582 C C . LEU B 1 270 ? -17.297 -31.422 -20.297 1 97.44 270 LEU B C 1
ATOM 4584 O O . LEU B 1 270 ? -16.797 -32.094 -21.203 1 97.44 270 LEU B O 1
ATOM 4588 N N . GLU B 1 271 ? -18.531 -31.625 -19.812 1 96.31 271 GLU B N 1
ATOM 4589 C CA . GLU B 1 271 ? -19.469 -32.531 -20.438 1 96.31 271 GLU B CA 1
ATOM 4590 C C . GLU B 1 271 ? -20.172 -31.891 -21.625 1 96.31 271 GLU B C 1
ATOM 4592 O O . GLU B 1 271 ? -20.641 -30.75 -21.516 1 96.31 271 GLU B O 1
ATOM 4597 N N . ILE B 1 272 ? -20.156 -32.5 -22.703 1 91.62 272 ILE B N 1
ATOM 4598 C CA . ILE B 1 272 ? -20.828 -31.984 -23.891 1 91.62 272 ILE B CA 1
ATOM 4599 C C . ILE B 1 272 ? -22.141 -32.719 -24.094 1 91.62 272 ILE B C 1
ATOM 4601 O O . ILE B 1 272 ? -22.203 -33.938 -24 1 91.62 272 ILE B O 1
ATOM 4605 N N . GLY B 1 273 ? -23.344 -32.156 -23.797 1 71.69 273 GLY B N 1
ATOM 4606 C CA . GLY B 1 273 ? -24.641 -32.719 -24.016 1 71.69 273 GLY B CA 1
ATOM 4607 C C . GLY B 1 273 ? -24.828 -33.281 -25.422 1 71.69 273 GLY B C 1
ATOM 4608 O O . GLY B 1 273 ? -24.078 -32.906 -26.344 1 71.69 273 GLY B O 1
ATOM 4609 N N . ILE B 1 274 ? -25.422 -34.375 -25.672 1 53.91 274 ILE B N 1
ATOM 4610 C CA . ILE B 1 274 ? -25.891 -34.938 -26.938 1 53.91 274 ILE B CA 1
ATOM 4611 C C . ILE B 1 274 ? -26.438 -33.812 -27.812 1 53.91 274 ILE B C 1
ATOM 4613 O O . ILE B 1 274 ? -26.344 -33.875 -29.047 1 53.91 274 ILE B O 1
ATOM 4617 N N . ASN B 1 275 ? -27.234 -32.75 -27.312 1 43.5 275 ASN B N 1
ATOM 4618 C CA . ASN B 1 275 ? -27.891 -31.938 -28.312 1 43.5 275 ASN B CA 1
ATOM 4619 C C . ASN B 1 275 ? -26.922 -30.969 -28.984 1 43.5 275 ASN B C 1
ATOM 4621 O O . ASN B 1 275 ? -27.344 -30.078 -29.734 1 43.5 275 ASN B O 1
ATOM 4625 N N . SER B 1 276 ? -25.953 -30.469 -28.359 1 38.69 276 SER B N 1
ATOM 4626 C CA . SER B 1 276 ? -25.25 -29.375 -29.031 1 38.69 276 SER B CA 1
ATOM 4627 C C . SER B 1 276 ? -24.469 -29.875 -30.234 1 38.69 276 SER B C 1
ATOM 4629 O O . SER B 1 276 ? -23.422 -30.5 -30.062 1 38.69 276 SER B O 1
ATOM 4631 N N . ILE B 1 277 ? -25.078 -30.266 -31.281 1 33.91 277 ILE B N 1
ATOM 4632 C CA . ILE B 1 277 ? -24.625 -30.297 -32.656 1 33.91 277 ILE B CA 1
ATOM 4633 C C . ILE B 1 277 ? -23.641 -29.141 -32.906 1 33.91 277 ILE B C 1
ATOM 4635 O O . ILE B 1 277 ? -23.859 -28.016 -32.438 1 33.91 277 ILE B O 1
ATOM 4639 N N . SER B 1 278 ? -22.5 -29.344 -33.594 1 31.11 278 SER B N 1
ATOM 4640 C CA . SER B 1 278 ? -21.5 -28.5 -34.25 1 31.11 278 SER B CA 1
ATOM 4641 C C . SER B 1 278 ? -22.125 -27.203 -34.75 1 31.11 278 SER B C 1
ATOM 4643 O O . SER B 1 278 ? -22.984 -27.234 -35.656 1 31.11 278 SER B O 1
ATOM 4645 N N . LEU B 1 279 ? -22.5 -26.078 -33.938 1 22.97 279 LEU B N 1
ATOM 4646 C CA . LEU B 1 279 ? -22.453 -24.891 -34.781 1 22.97 279 LEU B CA 1
ATOM 4647 C C . LEU B 1 279 ? -21.031 -24.625 -35.281 1 22.97 279 LEU B C 1
ATOM 4649 O O . LEU B 1 279 ? -20.078 -24.797 -34.5 1 22.97 279 LEU B O 1
#

Secondary structure (DSSP, 8-state):
--SEEEHHHHHHHHT--HHHHHHHHHTTSS--SEE-TTT--EEEETHHHHHHHHHHIIIIIS---HHHHHHHHH-TT-HHHHHHHHHHHHHHHHHHHHHHHHHHHHHHHHHHHHHT---------EEEEEE--EEEEEEEEEEEGGGGGGT--TT-GGGTTT-----S-EEEEEEGGGEEGGGTEEEEEEEEEE-SS--TT--EEEE-SEEEEEEEEE--HHHHHHHHHHHHHHHHHHT-EEEEEEEEEE-S--TT-SSGGG-EEEEEEEEE-TT----/--SEEEHHHHHHHHT--HHHHHHHHHTTSS--SEE-TTT--EEEETHHHHHHHHHHIIIIIS---HHHHHHHHH-TT-HHHHHHHHHHHHHHHHHHHHHHHHHHHHHHHHHHHHHT---------EEEEEE--EEEEEEEEEEEGGGGGGT--TT-GGGTTT-----S-EEEEEEGGGEEGGGTEEEEEEEEEE-SS--TT--EEEE-SEEEEEEEEE--HHHHHHHHHHHHHHHHHHT-EEEEEEEEEE-S--TT-SSGGG-EEEEEEEEE-TT----

Sequence (558 aa):
MKDLYTTGEISKLMNIPIKALRLYDSMGILKPFHIDENTHYRYYTYNQFFYIDLIRYMNKSLKVTLEDIKLMLNSSDDYETLLACLSKHKSSVEKKISELQYSNKVITEAINNLKNINNISMDLQIYEQYLMPRYVAIKNVNVSIYDIDLYCRRNEDLFQNGT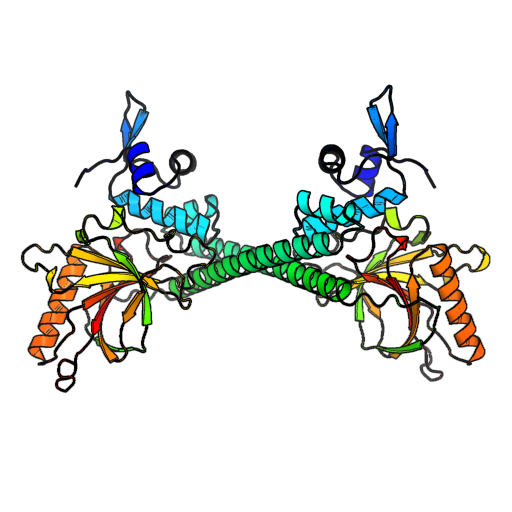SVEENAMCYIYKKKDYQPETHDLLVSQIGYFTDKRLKNIEYFNLPEGRYLCCKFRYSEKLSSQVISEILKFANNKGINLSDTAIQLFQRFDLRAKNKYEYEMEIQILEIGINSISLMKDLYTTGEISKLMNIPIKALRLYDSMGILKPFHIDENTHYRYYTYNQFFYIDLIRYMNKSLKVTLEDIKLMLNSSDDYETLLACLSKHKSSVEKKISELQYSNKVITEAINNLKNINNISMDLQIYEQYLMPRYVAIKNVNVSIYDIDLYCRRNEDLFQNGTSVEENAMCYIYKKKDYQPETHDLLVSQIGYFTDKRLKNIEYFNLPEGRYLCCKFRYSEKLSSQVISEILKFANNKGINLSDTAIQLFQRFDLRAKNKYEYEMEIQILEIGINSISL

InterPro domains:
  IPR000551 MerR-type HTH domain [PF13411] (5-75)
  IPR000551 MerR-type HTH domain [PS50937] (4-75)
  IPR000551 MerR-type HTH domain [SM00422] (5-76)
  IPR009061 Putative DNA-binding domain superfamily [SSF46955] (5-121)
  IPR011256 Regulatory factor, effector binding domain superfamily [G3DSA:3.20.80.10] (128-271)
  IPR011256 Regulatory factor, effector binding domain superfamily [SSF55136] (147-269)
  IPR047057 MerR transcriptional regulator [PTHR30204] (2-144)

pLDDT: mean 85.69, std 12.94, range [22.97, 97.94]

Solvent-accessible surface area (backbone atoms only — not comparable to full-atom values): 30763 Å² total; per-residue (Å²): 128,79,65,64,38,41,57,67,54,46,21,64,63,66,70,41,61,59,67,55,58,51,48,32,34,77,71,61,59,48,68,61,75,40,64,40,86,87,80,63,46,46,25,34,40,64,76,49,40,51,52,52,39,47,50,49,28,39,35,73,58,47,63,42,50,70,71,58,49,32,45,58,69,68,41,72,85,37,63,66,58,46,52,50,51,50,50,52,48,46,51,53,46,51,51,50,38,52,44,43,51,46,22,46,49,52,52,51,50,35,52,54,52,54,72,58,67,66,86,61,75,68,63,84,49,81,45,78,47,78,42,72,65,44,49,23,42,50,43,83,68,64,38,44,52,90,54,38,58,66,71,62,53,76,68,51,63,90,35,63,89,74,51,70,76,75,45,68,38,34,30,40,32,32,39,53,90,50,56,42,77,89,68,55,49,40,35,32,39,26,43,30,36,39,44,93,66,87,59,84,97,55,54,71,46,79,44,72,59,44,45,23,46,30,34,47,38,59,40,42,62,59,50,53,39,48,50,54,50,49,51,53,51,52,27,57,77,69,70,50,46,64,51,61,45,38,35,40,36,34,54,69,69,54,75,82,32,87,47,77,59,52,32,63,31,32,38,41,31,41,52,45,66,87,77,71,65,89,123,128,80,65,64,38,40,56,68,54,46,21,66,60,66,71,41,61,59,68,55,58,49,48,31,34,76,71,60,58,47,66,61,75,41,63,40,86,86,80,61,44,45,25,33,40,65,75,49,39,52,52,52,39,48,52,48,28,38,34,73,58,46,63,42,51,70,72,57,48,31,46,57,69,68,40,72,85,36,62,66,59,46,51,49,50,50,50,51,49,45,51,54,46,51,51,50,39,51,46,44,50,46,23,45,50,52,51,51,50,32,51,53,53,53,72,58,68,66,84,61,77,68,63,82,50,81,44,79,46,78,42,73,65,42,50,24,43,48,44,83,68,65,39,47,52,89,52,37,58,67,69,62,55,76,69,52,62,90,36,61,88,72,53,71,75,74,44,68,38,34,29,39,32,31,39,55,90,50,56,42,78,87,67,57,46,42,35,31,39,26,41,31,38,37,42,91,67,88,60,83,97,55,52,70,44,77,43,72,60,44,47,24,45,33,36,48,38,59,39,43,62,61,50,53,41,49,50,52,50,49,50,52,50,52,28,56,76,70,70,50,45,64,51,61,45,39,37,40,36,34,54,67,70,56,75,84,32,84,47,77,58,53,31,62,30,32,40,39,31,40,51,45,65,86,78,71,64,89,126